Protein AF-A0A2N5AAK0-F1 (afdb_monomer_lite)

InterPro domains:
  IPR008571 Helicase HerA-like [PTHR42957] (1-413)
  IPR027417 P-loop containing nucleoside triphosphate hydrolase [G3DSA:3.40.50.300] (216-414)
  IPR027417 P-loop containing nucleoside triphosphate hydrolase [SSF52540] (197-413)

Sequence (414 aa):
LDPNGEYARALGPTTKFKGRVFKVEAEGSENQLQVPSWFWNSSEWASFTQASPKAQLPLLKRSLRAMRNEEFDLQKNIDIEVKKYLGTILVSLKADKSKGAAALNDFPGAKNLLAKINIWRQSLEEYKARLTTPCPELDKLIISIQDFCGQREGRYPDYNAKVSAVDNIINGVLSSFQSLGGDECELLPKNEDIPVPFDGNNLVSYLEALAQENGSEQYVEYLVARIRTMLADTRMKPITNDSEHRVDLANWLETYIGKDGDGDSCVSIIDLSLVPTEITHLVTAVISRIIFESLQRYRRLYNKSLPTVLVAEEAHTFIKRYREDSENQDVAAVCCQVFEKIAREGRKFGLGMVISSQRPSELSPTVLSQCNTFLLHRISNDKDQEQVHKMVPDNLRGLLRELPSLPSQHAILM

Radius of gyration: 27.74 Å; chains: 1; bounding box: 74×47×79 Å

Organism: Klebsiella variicola (NCBI:txid244366)

Secondary structure (DSSP, 8-state):
-BSSS-GGGTTTTTSS---EEEETT--TTPEEP---GGG--HHHHHHHTT--TTTHHHHHHHHHHHHHHS---SS--HHHHHHHHHHHHHHHHHHHHHTTHHHHTSTTHHHHHHHHHHHHHHHHHHHHHH-SS--HHHHHHHHHHHHHHHTT-SSS------HHHHHHHHHHHHHHHHHTT--GGGGS---TTS-----HHHHHHHHHHHHHHTT-HHHHHHHHHHHHHHHH-TTTHHHH--SSSPPPHHHHHHHHH--TT--S-S-EEEB-TTS-HHHHHHHHHHHHHHHHHHHHHHHHHHS----EEEEETTTTTTSB---TT-SS--HHHHHHHHHHHHHHHHHHHTEEEEE--S-GGGB-HHHHHH----EE-----HHHHHHHHTTS-GGGHHHHTTGGGPPTT--EE-

Foldseek 3Di:
DAQAQPCQCVCDPPHLANAAEEDDPDDDRHHHAADAPLLAFLQLLCQLLVAQPPFRSVLLQVLLLCQQLDPPDPDPQLLVVLLVLLLVVLVVLVVLVVVPCVQAPDPPNLVVVLVVLVVSLVVLVVSCVVHPDHQVLSVVLSVLSVVVNVCQDDPDGRSHDDSVSSVVNSVSSVSSSVSSVHDNVSSPRDGSNDSHDGALVSSLVVSCVVCVVVVNNVSCVSSSVSSVCQCPPPLNVSHHPCPVPNDDLVVVCCSQQHDPPPSHHRHYHYYCNSRDLSCSLSSLLSVLQSNQVVLVVVCVPVVDADAGEAEAEQCLSQAFDDDPPDSGQHSSNSSNVSLLCCLVCVVVSNYHYHYHHLALLGGDPSNLLSDPKDWAAARQDPSSLVSVCVNDDPVCNVVSVCSNVGDPPDTDID

Structure (mmCIF, N/CA/C/O backbone):
data_AF-A0A2N5AAK0-F1
#
_entry.id   AF-A0A2N5AAK0-F1
#
loop_
_atom_site.group_PDB
_atom_site.id
_atom_site.type_symbol
_atom_site.label_atom_id
_atom_site.label_alt_id
_atom_site.label_comp_id
_atom_site.label_asym_id
_atom_site.label_entity_id
_atom_site.label_seq_id
_atom_site.pdbx_PDB_ins_code
_atom_site.Cartn_x
_atom_site.Cartn_y
_atom_site.Cartn_z
_atom_site.occupancy
_atom_site.B_iso_or_equiv
_atom_site.auth_seq_id
_atom_site.auth_comp_id
_atom_site.auth_asym_id
_atom_site.auth_atom_id
_atom_site.pdbx_PDB_model_num
ATOM 1 N N . LEU A 1 1 ? 5.716 0.013 -15.048 1.00 89.56 1 LEU A N 1
ATOM 2 C CA . LEU A 1 1 ? 6.205 1.313 -14.548 1.00 89.56 1 LEU A CA 1
ATOM 3 C C . LEU A 1 1 ? 7.192 1.815 -15.578 1.00 89.56 1 LEU A C 1
ATOM 5 O O . LEU A 1 1 ? 8.143 1.090 -15.847 1.00 89.56 1 LEU A O 1
ATOM 9 N N . ASP A 1 2 ? 6.897 2.961 -16.179 1.00 89.75 2 ASP A N 1
ATOM 10 C CA . ASP A 1 2 ? 7.605 3.541 -17.321 1.00 89.75 2 ASP A CA 1
ATOM 11 C C . ASP A 1 2 ? 8.076 4.961 -16.946 1.00 89.75 2 ASP A C 1
ATOM 13 O O . ASP A 1 2 ? 7.296 5.907 -17.062 1.00 89.75 2 ASP A O 1
ATOM 17 N N . PRO A 1 3 ? 9.295 5.119 -16.391 1.00 86.88 3 PRO A N 1
ATOM 18 C CA . PRO A 1 3 ? 9.859 6.426 -16.050 1.00 86.88 3 PRO A CA 1
ATOM 19 C C . PRO A 1 3 ? 10.006 7.373 -17.241 1.00 86.88 3 PRO A C 1
ATOM 21 O O . PRO A 1 3 ? 9.923 8.582 -17.042 1.00 86.88 3 PRO A O 1
ATOM 24 N N . ASN A 1 4 ? 10.216 6.849 -18.449 1.00 85.38 4 ASN A N 1
ATOM 25 C CA . ASN A 1 4 ? 10.582 7.657 -19.613 1.00 85.38 4 ASN A CA 1
ATOM 26 C C . ASN A 1 4 ? 9.415 7.898 -20.589 1.00 85.38 4 ASN A C 1
ATOM 28 O O . ASN A 1 4 ? 9.532 8.736 -21.482 1.00 85.38 4 ASN A O 1
ATOM 32 N N . GLY A 1 5 ? 8.290 7.198 -20.425 1.00 82.88 5 GLY A N 1
ATOM 33 C CA . GLY A 1 5 ? 7.095 7.330 -21.268 1.00 82.88 5 GLY A CA 1
ATOM 34 C C . GLY A 1 5 ? 7.236 6.677 -22.650 1.00 82.88 5 GLY A C 1
ATOM 35 O O . GLY A 1 5 ? 6.473 6.970 -23.575 1.00 82.88 5 GLY A O 1
ATOM 36 N N . GLU A 1 6 ? 8.223 5.799 -22.837 1.00 83.12 6 GLU A N 1
ATOM 37 C CA . GLU A 1 6 ? 8.533 5.213 -24.146 1.00 83.12 6 GLU A CA 1
ATOM 38 C C . GLU A 1 6 ? 7.578 4.070 -24.528 1.00 83.12 6 GLU A C 1
ATOM 40 O O . GLU A 1 6 ? 7.392 3.763 -25.713 1.00 83.12 6 GLU A O 1
ATOM 45 N N . TYR A 1 7 ? 6.915 3.448 -23.548 1.00 80.44 7 TYR A N 1
ATOM 46 C CA . TYR A 1 7 ? 6.137 2.228 -23.762 1.00 80.44 7 TYR A CA 1
ATOM 47 C C . TYR A 1 7 ? 4.684 2.481 -24.141 1.00 80.44 7 TYR A C 1
ATOM 49 O O . TYR A 1 7 ? 4.028 1.555 -24.623 1.00 80.44 7 TYR A O 1
ATOM 57 N N . ALA A 1 8 ? 4.188 3.718 -24.036 1.00 72.88 8 ALA A N 1
ATOM 58 C CA . ALA A 1 8 ? 2.825 4.078 -24.437 1.00 72.88 8 ALA A CA 1
ATOM 59 C C . ALA A 1 8 ? 2.498 3.645 -25.883 1.00 72.88 8 ALA A C 1
ATOM 61 O O . ALA A 1 8 ? 1.364 3.284 -26.198 1.00 72.88 8 ALA A O 1
ATOM 62 N N . ARG A 1 9 ? 3.511 3.613 -26.765 1.00 70.38 9 ARG A N 1
ATOM 63 C CA . ARG A 1 9 ? 3.385 3.175 -28.168 1.00 70.38 9 ARG A CA 1
ATOM 64 C C . ARG A 1 9 ? 3.915 1.768 -28.437 1.00 70.38 9 ARG A C 1
ATOM 66 O O . ARG A 1 9 ? 3.735 1.274 -29.550 1.00 70.38 9 ARG A O 1
ATOM 73 N N . ALA A 1 10 ? 4.534 1.111 -27.455 1.00 70.00 10 ALA A N 1
ATOM 74 C CA . ALA A 1 10 ? 5.194 -0.185 -27.636 1.00 70.00 10 ALA A CA 1
ATOM 75 C C . ALA A 1 10 ? 4.224 -1.298 -28.059 1.00 70.00 10 ALA A C 1
ATOM 77 O O . ALA A 1 10 ? 4.625 -2.259 -28.712 1.00 70.00 10 ALA A O 1
ATOM 78 N N . LEU A 1 11 ? 2.936 -1.150 -27.739 1.00 69.62 11 LEU A N 1
ATOM 79 C CA . LEU A 1 11 ? 1.906 -2.106 -28.132 1.00 69.62 11 LEU A CA 1
ATOM 80 C C . LEU A 1 11 ? 1.357 -1.859 -29.545 1.00 69.62 11 LEU A C 1
ATOM 82 O O . LEU A 1 11 ? 0.645 -2.713 -30.045 1.00 69.62 11 LEU A O 1
ATOM 86 N N . GLY A 1 12 ? 1.723 -0.774 -30.236 1.00 58.31 12 GLY A N 1
ATOM 87 C CA . GLY A 1 12 ? 1.398 -0.532 -31.648 1.00 58.31 12 GLY A CA 1
ATOM 88 C C . GLY A 1 12 ? -0.106 -0.439 -32.002 1.00 58.31 12 GLY A C 1
ATOM 89 O O . GLY A 1 12 ? -0.978 -0.895 -31.268 1.00 58.31 12 GLY A O 1
ATOM 90 N N . PRO A 1 13 ? -0.458 0.131 -33.169 1.00 55.53 13 PRO A N 1
ATOM 91 C CA . PRO A 1 13 ? -1.855 0.250 -33.608 1.00 55.53 13 PRO A CA 1
ATOM 92 C C . PRO A 1 13 ? -2.459 -1.076 -34.103 1.00 55.53 13 PRO A C 1
ATOM 94 O O . PRO A 1 13 ? -3.674 -1.190 -34.242 1.00 55.53 13 PRO A O 1
ATOM 97 N N . THR A 1 14 ? -1.616 -2.066 -34.406 1.00 55.06 14 THR A N 1
ATOM 98 C CA . THR A 1 14 ? -1.996 -3.349 -35.017 1.00 55.06 14 THR A CA 1
ATOM 99 C C . THR A 1 14 ? -2.207 -4.473 -34.010 1.00 55.06 14 THR A C 1
ATOM 101 O O . THR A 1 14 ? -2.624 -5.562 -34.408 1.00 55.06 14 THR A O 1
ATOM 104 N N . THR A 1 15 ? -1.901 -4.271 -32.726 1.00 59.41 15 THR A N 1
ATOM 105 C CA . THR A 1 15 ? -2.162 -5.312 -31.731 1.00 59.41 15 THR A CA 1
ATOM 106 C C . THR A 1 15 ? -3.618 -5.265 -31.286 1.00 59.41 15 THR A C 1
ATOM 108 O O . THR A 1 15 ? -4.236 -4.210 -31.159 1.00 59.41 15 THR A O 1
ATOM 111 N N . LYS A 1 16 ? -4.179 -6.446 -31.008 1.00 52.25 16 LYS A N 1
ATOM 112 C CA . LYS A 1 16 ? -5.492 -6.574 -30.362 1.00 52.25 16 LYS A CA 1
ATOM 113 C C . LYS A 1 16 ? -5.480 -6.007 -28.931 1.00 52.25 16 LYS A C 1
ATOM 115 O O . LYS A 1 16 ? -6.533 -5.743 -28.364 1.00 52.25 16 LYS A O 1
ATOM 120 N N . PHE A 1 17 ? -4.294 -5.832 -28.349 1.00 59.84 17 PHE A N 1
ATOM 121 C CA . PHE A 1 17 ? -4.094 -5.453 -26.960 1.00 59.84 17 PHE A CA 1
ATOM 122 C C . PHE A 1 17 ? -3.736 -3.968 -26.856 1.00 59.84 17 PHE A C 1
ATOM 124 O O . PHE A 1 17 ? -2.567 -3.606 -26.749 1.00 59.84 17 PHE A O 1
ATOM 131 N N . LYS A 1 18 ? -4.750 -3.098 -26.875 1.00 68.12 18 LYS A N 1
ATOM 132 C CA . LYS A 1 18 ? -4.562 -1.684 -26.535 1.00 68.12 18 LYS A CA 1
ATOM 133 C C . LYS A 1 18 ? -4.308 -1.579 -25.033 1.00 68.12 18 LYS A C 1
ATOM 135 O O . LYS A 1 18 ? -5.237 -1.756 -24.248 1.00 68.12 18 LYS A O 1
ATOM 140 N N . GLY A 1 19 ? -3.052 -1.387 -24.635 1.00 76.25 19 GLY A N 1
ATOM 141 C CA . GLY A 1 19 ? -2.694 -1.174 -23.232 1.00 76.25 19 GLY A CA 1
ATOM 142 C C . GLY A 1 19 ? -3.416 0.042 -22.659 1.00 76.25 19 GLY A C 1
ATOM 143 O O . GLY A 1 19 ? -3.584 1.047 -23.349 1.00 76.25 19 GLY A O 1
ATOM 144 N N . ARG A 1 20 ? -3.828 -0.039 -21.395 1.00 86.06 20 ARG A N 1
ATOM 145 C CA . ARG A 1 20 ? -4.377 1.099 -20.653 1.00 86.06 20 ARG A CA 1
ATOM 146 C C . ARG A 1 20 ? -3.213 1.960 -20.186 1.00 86.06 20 ARG A C 1
ATOM 148 O O . ARG A 1 20 ? -2.416 1.514 -19.365 1.00 86.06 20 ARG A O 1
ATOM 155 N N . VAL A 1 21 ? -3.091 3.162 -20.736 1.00 88.38 21 VAL A N 1
ATOM 156 C CA . VAL A 1 21 ? -2.039 4.111 -20.354 1.00 88.38 21 VAL A CA 1
ATOM 157 C C . VAL A 1 21 ? -2.564 5.002 -19.234 1.00 88.38 21 VAL A C 1
ATOM 159 O O . VAL A 1 21 ? -3.655 5.556 -19.360 1.00 88.38 21 VAL A O 1
ATOM 162 N N . PHE A 1 22 ? -1.797 5.115 -18.153 1.00 91.00 22 PHE A N 1
ATOM 163 C CA . PHE A 1 22 ? -2.035 6.007 -17.024 1.00 91.00 22 PHE A CA 1
ATOM 164 C C . PHE A 1 22 ? -0.922 7.040 -16.978 1.00 91.00 22 PHE A C 1
ATOM 166 O O . PHE A 1 22 ? 0.236 6.654 -16.813 1.00 91.00 22 PHE A O 1
ATOM 173 N N . LYS A 1 23 ? -1.259 8.324 -17.104 1.00 90.25 23 LYS A N 1
ATOM 174 C CA . LYS A 1 23 ? -0.277 9.415 -17.075 1.00 90.25 23 LYS A CA 1
ATOM 175 C C . LYS A 1 23 ? -0.830 10.676 -16.415 1.00 90.25 23 LYS A C 1
ATOM 177 O O . LYS A 1 23 ? -2.035 10.803 -16.206 1.00 90.25 23 LYS A O 1
ATOM 182 N N . VAL A 1 24 ? 0.057 11.606 -16.079 1.00 88.56 24 VAL A N 1
ATOM 183 C CA . VAL A 1 24 ? -0.323 12.945 -15.603 1.00 88.56 24 VAL A CA 1
ATOM 184 C C . VAL A 1 24 ? -0.814 13.772 -16.793 1.00 88.56 24 VAL A C 1
ATOM 186 O O . VAL A 1 24 ? -0.205 13.700 -17.856 1.00 88.56 24 VAL A O 1
ATOM 189 N N . GLU A 1 25 ? -1.901 14.532 -16.616 1.00 83.44 25 GLU A N 1
ATOM 190 C CA . GLU A 1 25 ? -2.515 15.343 -17.683 1.00 83.44 25 GLU A CA 1
ATOM 191 C C . GLU A 1 25 ? -2.894 14.476 -18.897 1.00 83.44 25 GLU A C 1
ATOM 193 O O . GLU A 1 25 ? -2.469 14.699 -20.030 1.00 83.44 25 GLU A O 1
ATOM 198 N N . ALA A 1 26 ? -3.662 13.415 -18.633 1.00 81.69 26 ALA A N 1
ATOM 199 C CA . ALA A 1 26 ? -4.122 12.497 -19.669 1.00 81.69 26 ALA A CA 1
ATOM 200 C C . ALA A 1 26 ? -5.026 13.200 -20.699 1.00 81.69 26 ALA A C 1
ATOM 202 O O . ALA A 1 26 ? -5.932 13.952 -20.335 1.00 81.69 26 ALA A O 1
ATOM 203 N N . GLU A 1 27 ? -4.811 12.908 -21.986 1.00 76.69 27 GLU A N 1
ATOM 204 C CA . GLU A 1 27 ? -5.607 13.449 -23.092 1.00 76.69 27 GLU A CA 1
ATOM 205 C C . GLU A 1 27 ? -6.267 12.323 -23.905 1.00 76.69 27 GLU A C 1
ATOM 207 O O . GLU A 1 27 ? -5.703 11.247 -24.120 1.00 76.69 27 GLU A O 1
ATOM 212 N N . GLY A 1 28 ? -7.476 12.572 -24.416 1.00 78.88 28 GLY A N 1
ATOM 213 C CA . GLY A 1 28 ? -8.158 11.652 -25.329 1.00 78.88 28 GLY A CA 1
ATOM 214 C C . GLY A 1 28 ? -8.570 10.327 -24.675 1.00 78.88 28 GLY A C 1
ATOM 215 O O . GLY A 1 28 ? -9.470 10.307 -23.844 1.00 78.88 28 GLY A O 1
ATOM 216 N N . SER A 1 29 ? -7.972 9.213 -25.115 1.00 74.62 29 SER A N 1
ATOM 217 C CA . SER A 1 29 ? -8.293 7.849 -24.650 1.00 74.62 29 SER A CA 1
ATOM 218 C C . SER A 1 29 ? -7.374 7.334 -23.534 1.00 74.62 29 SER A C 1
ATOM 220 O O . SER A 1 29 ? -7.394 6.144 -23.224 1.00 74.62 29 SER A O 1
ATOM 222 N N . GLU A 1 30 ? -6.508 8.188 -22.996 1.00 83.56 30 GLU A N 1
ATOM 223 C CA . GLU A 1 30 ? -5.605 7.863 -21.891 1.00 83.56 30 GLU A CA 1
ATOM 224 C C . GLU A 1 30 ? -6.312 8.053 -20.541 1.00 83.56 30 GLU A C 1
ATOM 226 O O . GLU A 1 30 ? -7.252 8.836 -20.419 1.00 83.56 30 GLU A O 1
ATOM 231 N N . ASN A 1 31 ? -5.855 7.344 -19.508 1.00 87.88 31 ASN A N 1
ATOM 232 C CA . ASN A 1 31 ? -6.395 7.467 -18.158 1.00 87.88 31 ASN A CA 1
ATOM 233 C C . ASN A 1 31 ? -5.525 8.403 -17.316 1.00 87.88 31 ASN A C 1
ATOM 235 O O . ASN A 1 31 ? -4.294 8.355 -17.374 1.00 87.88 31 ASN A O 1
ATOM 239 N N . GLN A 1 32 ? -6.161 9.215 -16.475 1.00 91.06 32 GLN A N 1
ATOM 240 C CA . GLN A 1 32 ? -5.446 10.040 -15.507 1.00 91.06 32 GLN A CA 1
ATOM 241 C C . GLN A 1 32 ? -4.764 9.147 -14.457 1.00 91.06 32 GLN A C 1
ATOM 243 O O . GLN A 1 32 ? -5.400 8.294 -13.830 1.00 91.06 32 GLN A O 1
ATOM 248 N N . LEU A 1 33 ? -3.465 9.360 -14.240 1.00 92.38 33 LEU A N 1
ATOM 249 C CA . LEU A 1 33 ? -2.727 8.740 -13.146 1.00 92.38 33 LEU A CA 1
ATOM 250 C C . LEU A 1 33 ? -3.207 9.330 -11.817 1.00 92.38 33 LEU A C 1
ATOM 252 O O . LEU A 1 33 ? -3.054 10.524 -11.568 1.00 92.38 33 LEU A O 1
ATOM 256 N N . GLN A 1 34 ? -3.757 8.475 -10.959 1.00 92.31 34 GLN A N 1
ATOM 257 C CA . GLN A 1 34 ? -4.269 8.843 -9.643 1.00 92.31 34 GLN A CA 1
ATOM 258 C C . GLN A 1 34 ? -3.748 7.863 -8.599 1.00 92.31 34 GLN A C 1
ATOM 260 O O . GLN A 1 34 ? -3.945 6.654 -8.703 1.00 92.31 34 GLN A O 1
ATOM 265 N N . VAL A 1 35 ? -3.089 8.399 -7.581 1.00 93.44 35 VAL A N 1
ATOM 266 C CA . VAL A 1 35 ? -2.593 7.697 -6.397 1.00 93.44 35 VAL A CA 1
ATOM 267 C C . VAL A 1 35 ? -2.938 8.555 -5.176 1.00 93.44 35 VAL A C 1
ATOM 269 O O . VAL A 1 35 ? -2.078 9.292 -4.679 1.00 93.44 35 VAL A O 1
ATOM 272 N N . PRO A 1 36 ? -4.202 8.502 -4.711 1.00 92.19 36 PRO A N 1
ATOM 273 C CA . PRO A 1 36 ? -4.693 9.365 -3.646 1.00 92.19 36 PRO A CA 1
ATOM 274 C C . PRO A 1 36 ? -3.852 9.280 -2.371 1.00 92.19 36 PRO A C 1
ATOM 276 O O . PRO A 1 36 ? -3.369 8.209 -2.000 1.00 92.19 36 PRO A O 1
ATOM 279 N N . SER A 1 37 ? -3.723 10.386 -1.640 1.00 90.94 37 SER A N 1
ATOM 280 C CA . SER A 1 37 ? -2.905 10.444 -0.419 1.00 90.94 37 SER A CA 1
ATOM 281 C C . SER A 1 37 ? -3.381 9.494 0.689 1.00 90.94 37 SER A C 1
ATOM 283 O O . SER A 1 37 ? -2.609 9.100 1.565 1.00 90.94 37 SER A O 1
ATOM 285 N N . TRP A 1 38 ? -4.652 9.087 0.658 1.00 91.25 38 TRP A N 1
ATOM 286 C CA . TRP A 1 38 ? -5.205 8.108 1.593 1.00 91.25 38 TRP A CA 1
ATOM 287 C C . TRP A 1 38 ? -4.794 6.659 1.284 1.00 91.25 38 TRP A C 1
ATOM 289 O O . TRP A 1 38 ? -4.921 5.792 2.151 1.00 91.25 38 TRP A O 1
ATOM 299 N N . PHE A 1 39 ? -4.226 6.384 0.101 1.00 94.25 39 PHE A N 1
ATOM 300 C CA . PHE A 1 39 ? -3.559 5.106 -0.164 1.00 94.25 39 PHE A CA 1
ATOM 301 C C . PHE A 1 39 ? -2.293 4.952 0.676 1.00 94.25 39 PHE A C 1
ATOM 303 O O . PHE A 1 39 ? -1.895 3.821 0.960 1.00 94.25 39 PHE A O 1
ATOM 310 N N . TRP A 1 40 ? -1.647 6.059 1.052 1.00 93.94 40 TRP A N 1
ATOM 311 C CA . TRP A 1 40 ? -0.316 6.039 1.644 1.00 93.94 40 TRP A CA 1
ATOM 312 C C . TRP A 1 40 ? -0.350 5.488 3.073 1.00 93.94 40 TRP A C 1
ATOM 314 O O . TRP A 1 40 ? -1.257 5.774 3.861 1.00 93.94 40 TRP A O 1
ATOM 324 N N . ASN A 1 41 ? 0.652 4.697 3.433 1.00 93.44 41 ASN A N 1
ATOM 325 C CA . ASN A 1 41 ? 0.827 4.173 4.782 1.00 93.44 41 ASN A CA 1
ATOM 326 C C . ASN A 1 41 ? 1.635 5.147 5.659 1.00 93.44 41 ASN A C 1
ATOM 328 O O . ASN A 1 41 ? 2.129 6.180 5.203 1.00 93.44 41 ASN A O 1
ATOM 332 N N . SER A 1 42 ? 1.783 4.823 6.940 1.00 92.62 42 SER A N 1
ATOM 333 C CA . SER A 1 42 ? 2.499 5.676 7.884 1.00 92.62 42 SER A CA 1
ATOM 334 C C . SER A 1 42 ? 3.979 5.873 7.537 1.00 92.62 42 SER A C 1
ATOM 336 O O . SER A 1 42 ? 4.495 6.966 7.760 1.00 92.62 42 SER A O 1
ATOM 338 N N . SER A 1 43 ? 4.662 4.875 6.962 1.00 91.12 43 SER A N 1
ATOM 339 C CA . SER A 1 43 ? 6.065 5.005 6.522 1.00 91.12 43 SER A CA 1
ATOM 340 C C . SER A 1 43 ? 6.235 5.901 5.290 1.00 91.12 43 SER A C 1
ATOM 342 O O . SER A 1 43 ? 7.186 6.675 5.210 1.00 91.12 43 SER A O 1
ATOM 344 N N . GLU A 1 44 ? 5.296 5.847 4.351 1.00 93.06 44 GLU A N 1
ATOM 345 C CA . GLU A 1 44 ? 5.255 6.669 3.139 1.00 93.06 44 GLU A CA 1
ATOM 346 C C . GLU A 1 44 ? 4.972 8.130 3.500 1.00 93.06 44 GLU A C 1
ATOM 348 O O . GLU A 1 44 ? 5.715 9.023 3.099 1.00 93.06 44 GLU A O 1
ATOM 353 N N . TRP A 1 45 ? 3.981 8.371 4.365 1.00 92.75 45 TRP A N 1
ATOM 354 C CA . TRP A 1 45 ? 3.732 9.699 4.925 1.00 92.75 45 TRP A CA 1
ATOM 355 C C . TRP A 1 45 ? 4.943 10.239 5.694 1.00 92.75 45 TRP A C 1
ATOM 357 O O . TRP A 1 45 ? 5.317 11.398 5.519 1.00 92.75 45 TRP A O 1
ATOM 367 N N . ALA A 1 46 ? 5.573 9.417 6.538 1.00 91.75 46 ALA A N 1
ATOM 368 C CA . ALA A 1 46 ? 6.713 9.828 7.353 1.00 91.75 46 ALA A CA 1
ATOM 369 C C . ALA A 1 46 ? 7.958 10.158 6.526 1.00 91.75 46 ALA A C 1
ATOM 371 O O . ALA A 1 46 ? 8.601 11.172 6.786 1.00 91.75 46 ALA A O 1
ATOM 372 N N . SER A 1 47 ? 8.292 9.319 5.543 1.00 89.44 47 SER A N 1
ATOM 373 C CA . SER A 1 47 ? 9.443 9.531 4.658 1.00 89.44 47 SER A CA 1
ATOM 374 C C . SER A 1 47 ? 9.250 10.762 3.782 1.00 89.44 47 SER A C 1
ATOM 376 O O . SER A 1 47 ? 10.128 11.622 3.736 1.00 89.44 47 SER A O 1
ATOM 378 N N . PHE A 1 48 ? 8.072 10.908 3.170 1.00 89.00 48 PHE A N 1
ATOM 379 C CA . PHE A 1 48 ? 7.777 12.045 2.307 1.00 89.00 48 PHE A CA 1
ATOM 380 C C . PHE A 1 48 ? 7.808 13.375 3.071 1.00 89.00 48 PHE A C 1
ATOM 382 O O . PHE A 1 48 ? 8.442 14.342 2.655 1.00 89.00 48 PHE A O 1
ATOM 389 N N . THR A 1 49 ? 7.158 13.417 4.234 1.00 89.06 49 THR A N 1
ATOM 390 C CA . THR A 1 49 ? 7.119 14.621 5.074 1.00 89.06 49 THR A CA 1
ATOM 391 C C . THR A 1 49 ? 8.381 14.808 5.908 1.00 89.06 49 THR A C 1
ATOM 393 O O . THR A 1 49 ? 8.480 15.814 6.605 1.00 89.06 49 THR A O 1
ATOM 396 N N . GLN A 1 50 ? 9.335 13.868 5.863 1.00 88.12 50 GLN A N 1
ATOM 397 C CA . GLN A 1 50 ? 10.514 13.816 6.732 1.00 88.12 50 GLN A CA 1
ATOM 398 C C . GLN A 1 50 ? 10.133 14.063 8.202 1.00 88.12 50 GLN A C 1
ATOM 400 O O . GLN A 1 50 ? 10.633 14.986 8.864 1.00 88.12 50 GLN A O 1
ATOM 405 N N . ALA A 1 51 ? 9.164 13.282 8.680 1.00 88.31 51 ALA A N 1
ATOM 406 C CA . ALA A 1 51 ? 8.659 13.364 10.039 1.00 88.31 51 ALA A CA 1
ATOM 407 C C . ALA A 1 51 ? 9.705 12.837 11.029 1.00 88.31 51 ALA A C 1
ATOM 409 O O . ALA A 1 51 ? 10.181 11.709 10.903 1.00 88.31 51 ALA A O 1
ATOM 410 N N . SER A 1 52 ? 10.035 13.630 12.049 1.00 86.62 52 SER A N 1
ATOM 411 C CA . SER A 1 52 ? 10.986 13.220 13.081 1.00 86.62 52 SER A CA 1
ATOM 412 C C . SER A 1 52 ? 10.491 11.965 13.829 1.00 86.62 52 SER A C 1
ATOM 414 O O . SER A 1 52 ? 9.353 11.953 14.321 1.00 86.62 52 SER A O 1
ATOM 416 N N . PRO A 1 53 ? 11.325 10.915 13.982 1.00 84.19 53 PRO A N 1
ATOM 417 C CA . PRO A 1 53 ? 10.886 9.639 14.555 1.00 84.19 53 PRO A CA 1
ATOM 418 C C . PRO A 1 53 ? 10.337 9.738 15.984 1.00 84.19 53 PRO A C 1
ATOM 420 O O . PRO A 1 53 ? 9.462 8.967 16.370 1.00 84.19 53 PRO A O 1
ATOM 423 N N . LYS A 1 54 ? 10.858 10.680 16.783 1.00 82.31 54 LYS A N 1
ATOM 424 C CA . LYS A 1 54 ? 10.570 10.777 18.223 1.00 82.31 54 LYS A CA 1
ATOM 425 C C . LYS A 1 54 ? 9.367 11.655 18.567 1.00 82.31 54 LYS A C 1
ATOM 427 O O . LYS A 1 54 ? 8.681 11.351 19.535 1.00 82.31 54 LYS A O 1
ATOM 432 N N . ALA A 1 55 ? 9.123 12.729 17.814 1.00 81.81 55 ALA A N 1
ATOM 433 C CA . ALA A 1 55 ? 8.104 13.726 18.164 1.00 81.81 55 ALA A CA 1
ATOM 434 C C . ALA A 1 55 ? 6.959 13.777 17.145 1.00 81.81 55 ALA A C 1
ATOM 436 O O . ALA A 1 55 ? 5.792 13.715 17.516 1.00 81.81 55 ALA A O 1
ATOM 437 N N . GLN A 1 56 ? 7.285 13.845 15.854 1.00 89.56 56 GLN A N 1
ATOM 438 C CA . GLN A 1 56 ? 6.296 14.038 14.793 1.00 89.56 56 GLN A CA 1
ATOM 439 C C . GLN A 1 56 ? 5.631 12.724 14.365 1.00 89.56 56 GLN A C 1
ATOM 441 O O . GLN A 1 56 ? 4.418 12.683 14.172 1.00 89.56 56 GLN A O 1
ATOM 446 N N . LEU A 1 57 ? 6.399 11.636 14.251 1.00 89.62 57 LEU A N 1
ATOM 447 C CA . LEU A 1 57 ? 5.892 10.348 13.771 1.00 89.62 57 LEU A CA 1
ATOM 448 C C . LEU A 1 57 ? 4.771 9.750 14.649 1.00 89.62 57 LEU A C 1
ATOM 450 O O . LEU A 1 57 ? 3.774 9.296 14.082 1.00 89.62 57 LEU A O 1
ATOM 454 N N . PRO A 1 58 ? 4.858 9.746 15.998 1.00 89.44 58 PRO A N 1
ATOM 455 C CA . PRO A 1 58 ? 3.772 9.230 16.834 1.00 89.44 58 PRO A CA 1
ATOM 456 C C . PRO A 1 58 ? 2.466 10.014 16.660 1.00 89.44 58 PRO A C 1
ATOM 458 O O . PRO A 1 58 ? 1.394 9.411 16.585 1.00 89.44 58 PRO A O 1
ATOM 461 N N . LEU A 1 59 ? 2.558 11.344 16.548 1.00 87.50 59 LEU A N 1
ATOM 462 C CA . LEU A 1 59 ? 1.406 12.215 16.311 1.00 87.50 59 LEU A CA 1
ATOM 463 C C . LEU A 1 59 ? 0.805 11.962 14.929 1.00 87.50 59 LEU A C 1
ATOM 465 O O . LEU A 1 59 ? -0.394 11.735 14.827 1.00 87.50 59 LEU A O 1
ATOM 469 N N . LEU A 1 60 ? 1.639 11.884 13.889 1.00 90.81 60 LEU A N 1
ATOM 470 C CA . LEU A 1 60 ? 1.207 11.566 12.529 1.00 90.81 60 LEU A CA 1
ATOM 471 C C . LEU A 1 60 ? 0.478 10.217 12.461 1.00 90.81 60 LEU A C 1
ATOM 473 O O . LEU A 1 60 ? -0.598 10.130 11.876 1.00 90.81 60 LEU A O 1
ATOM 477 N N . LYS A 1 61 ? 1.011 9.173 13.108 1.00 90.88 61 LYS A N 1
ATOM 478 C CA . LYS A 1 61 ? 0.351 7.859 13.189 1.00 90.88 61 LYS A CA 1
ATOM 479 C C . LYS A 1 61 ? -0.987 7.926 13.916 1.00 90.88 61 LYS A C 1
ATOM 481 O O . LYS A 1 61 ? -1.954 7.323 13.455 1.00 90.88 61 LYS A O 1
ATOM 486 N N . ARG A 1 62 ? -1.065 8.665 15.028 1.00 85.50 62 ARG A N 1
ATOM 487 C CA . ARG A 1 62 ? -2.321 8.870 15.765 1.00 85.50 62 ARG A CA 1
ATOM 488 C C . ARG A 1 62 ? -3.352 9.599 14.901 1.00 85.50 62 ARG A C 1
ATOM 490 O O . ARG A 1 62 ? -4.494 9.151 14.854 1.00 85.50 62 ARG A O 1
ATOM 497 N N . SER A 1 63 ? -2.945 10.636 14.169 1.00 86.81 63 SER A N 1
ATOM 498 C CA . SER A 1 63 ? -3.808 11.353 13.226 1.00 86.81 63 SER A CA 1
ATOM 499 C C . SER A 1 63 ? -4.289 10.456 12.090 1.00 86.81 63 SER A C 1
ATOM 501 O O . SER A 1 63 ? -5.486 10.382 11.846 1.00 86.81 63 SER A O 1
ATOM 503 N N . LEU A 1 64 ? -3.394 9.707 11.439 1.00 90.38 64 LEU A N 1
ATOM 504 C CA . LEU A 1 64 ? -3.760 8.765 10.375 1.00 90.38 64 LEU A CA 1
ATOM 505 C C . LEU A 1 64 ? -4.715 7.679 10.877 1.00 90.38 64 LEU A C 1
ATOM 507 O O . LEU A 1 64 ? -5.654 7.312 10.175 1.00 90.38 64 LEU A O 1
ATOM 511 N N . ARG A 1 65 ? -4.499 7.171 12.095 1.00 87.62 65 ARG A N 1
ATOM 512 C CA . ARG A 1 65 ? -5.408 6.215 12.730 1.00 87.62 65 ARG A CA 1
ATOM 513 C C . ARG A 1 65 ? -6.783 6.833 12.962 1.00 87.62 65 ARG A C 1
ATOM 515 O O . ARG A 1 65 ? -7.777 6.179 12.662 1.00 87.62 65 ARG A O 1
ATOM 522 N N . ALA A 1 66 ? -6.846 8.061 13.471 1.00 81.31 66 ALA A N 1
ATOM 523 C CA . ALA A 1 66 ? -8.107 8.771 13.656 1.00 81.31 66 ALA A CA 1
ATOM 524 C C . ALA A 1 66 ? -8.824 8.964 12.314 1.00 81.31 66 ALA A C 1
ATOM 526 O O . ALA A 1 66 ? -9.949 8.507 12.181 1.00 81.31 66 ALA A O 1
ATOM 527 N N . MET A 1 67 ? -8.141 9.478 11.282 1.00 84.56 67 MET A N 1
ATOM 528 C CA . MET A 1 67 ? -8.720 9.684 9.943 1.00 84.56 67 MET A CA 1
ATOM 529 C C . MET A 1 67 ? -9.287 8.404 9.314 1.00 84.56 67 MET A C 1
ATOM 531 O O . MET A 1 67 ? -10.253 8.456 8.565 1.00 84.56 67 MET A O 1
ATOM 535 N N . ARG A 1 68 ? -8.688 7.241 9.596 1.00 85.06 68 ARG A N 1
ATOM 536 C CA . ARG A 1 68 ? -9.152 5.952 9.049 1.00 85.06 68 ARG A CA 1
ATOM 537 C C . ARG A 1 68 ? -10.341 5.377 9.817 1.00 85.06 68 ARG A C 1
ATOM 539 O O . ARG A 1 68 ? -11.122 4.616 9.246 1.00 85.06 68 ARG A O 1
ATOM 546 N N . ASN A 1 69 ? -10.451 5.687 11.108 1.00 75.56 69 ASN A N 1
ATOM 547 C CA . ASN A 1 69 ? -11.547 5.235 11.970 1.00 75.56 69 ASN A CA 1
ATOM 548 C C . ASN A 1 69 ? -12.749 6.184 11.930 1.00 75.56 69 ASN A C 1
ATOM 550 O O . ASN A 1 69 ? -13.888 5.735 12.020 1.00 75.56 69 ASN A O 1
ATOM 554 N N . GLU A 1 70 ? -12.497 7.475 11.767 1.00 66.44 70 GLU A N 1
ATOM 555 C CA . GLU A 1 70 ? -13.498 8.525 11.715 1.00 66.44 70 GLU A CA 1
ATOM 556 C C . GLU A 1 70 ? -13.705 8.917 10.251 1.00 66.44 70 GLU A C 1
ATOM 558 O O . GLU A 1 70 ? -12.900 9.622 9.652 1.00 66.44 70 GLU A O 1
ATOM 563 N N . GLU A 1 71 ? -14.798 8.456 9.643 1.00 56.50 71 GLU A N 1
ATOM 564 C CA . GLU A 1 71 ? -15.269 9.059 8.395 1.00 56.50 71 GLU A CA 1
ATOM 565 C C . GLU A 1 71 ? -15.692 10.504 8.700 1.00 56.50 71 GLU A C 1
ATOM 567 O O . GLU A 1 71 ? -16.811 10.754 9.159 1.00 56.50 71 GLU A O 1
ATOM 572 N N . PHE A 1 72 ? -14.796 11.460 8.470 1.00 53.28 72 PHE A N 1
ATOM 573 C CA . PHE A 1 72 ? -15.115 12.887 8.438 1.00 53.28 72 PHE A CA 1
ATOM 574 C C . PHE A 1 72 ? -15.856 13.197 7.137 1.00 53.28 72 PHE A C 1
ATOM 576 O O . PHE A 1 72 ? -15.302 13.798 6.217 1.00 53.28 72 PHE A O 1
ATOM 583 N N . ASP A 1 73 ? -17.087 12.708 7.021 1.00 46.38 73 ASP A N 1
ATOM 584 C CA . ASP A 1 73 ? -17.931 13.008 5.873 1.00 46.38 73 ASP A CA 1
ATOM 585 C C . ASP A 1 73 ? -18.599 14.376 6.074 1.00 46.38 73 ASP A C 1
ATOM 587 O O . ASP A 1 73 ? -19.278 14.617 7.076 1.00 46.38 73 ASP A O 1
ATOM 591 N N . LEU A 1 74 ? -18.362 15.297 5.137 1.00 41.03 74 LEU A N 1
ATOM 592 C CA . LEU A 1 74 ? -18.959 16.638 5.134 1.00 41.03 74 LEU A CA 1
ATOM 593 C C . LEU A 1 74 ? -20.426 16.596 4.682 1.00 41.03 74 LEU A C 1
ATOM 595 O O . LEU A 1 74 ? -21.181 17.536 4.946 1.00 41.03 74 LEU A O 1
ATOM 599 N N . GLN A 1 75 ? -20.855 15.507 4.035 1.00 47.31 75 GLN A N 1
ATOM 600 C CA . GLN A 1 75 ? -22.262 15.279 3.741 1.00 47.31 75 GLN A CA 1
ATOM 601 C C . GLN A 1 75 ? -22.927 14.635 4.959 1.00 47.31 75 GLN A C 1
ATOM 603 O O . GLN A 1 75 ? -22.686 13.479 5.294 1.00 47.31 75 GLN A O 1
ATOM 608 N N . LYS A 1 76 ? -23.789 15.403 5.638 1.00 53.84 76 LYS A N 1
ATOM 609 C CA . LYS A 1 76 ? -24.662 14.917 6.717 1.00 53.84 76 LYS A CA 1
ATOM 610 C C . LYS A 1 76 ? -25.708 13.946 6.158 1.00 53.84 76 LYS A C 1
ATOM 612 O O . LYS A 1 76 ? -26.885 14.288 6.070 1.00 53.84 76 LYS A O 1
ATOM 617 N N . ASN A 1 77 ? -25.294 12.750 5.757 1.00 70.62 77 ASN A N 1
ATOM 618 C CA . ASN A 1 77 ? -26.229 11.669 5.513 1.00 70.62 77 ASN A CA 1
ATOM 619 C C . ASN A 1 77 ? -26.652 11.106 6.873 1.00 70.62 77 ASN A C 1
ATOM 621 O O . ASN A 1 77 ? -25.845 10.524 7.601 1.00 70.62 77 ASN A O 1
ATOM 625 N N . ILE A 1 78 ? -27.918 11.326 7.221 1.00 77.88 78 ILE A N 1
ATOM 626 C CA . ILE A 1 78 ? -28.494 10.872 8.484 1.00 77.88 78 ILE A CA 1
ATOM 627 C C . ILE A 1 78 ? -28.340 9.356 8.655 1.00 77.88 78 ILE A C 1
ATOM 629 O O . ILE A 1 78 ? -28.035 8.910 9.755 1.00 77.88 78 ILE A O 1
ATOM 633 N N . ASP A 1 79 ? -28.425 8.578 7.573 1.00 77.88 79 ASP A N 1
ATOM 634 C CA . ASP A 1 79 ? -28.281 7.120 7.608 1.00 77.88 79 ASP A CA 1
ATOM 635 C C . ASP A 1 79 ? -26.863 6.721 8.083 1.00 77.88 79 ASP A C 1
ATOM 637 O O . ASP A 1 79 ? -26.705 5.795 8.882 1.00 77.88 79 ASP A O 1
ATOM 641 N N . ILE A 1 80 ? -25.828 7.480 7.691 1.00 74.88 80 ILE A N 1
ATOM 642 C CA . ILE A 1 80 ? -24.436 7.289 8.144 1.00 74.88 80 ILE A CA 1
ATOM 643 C C . ILE A 1 80 ? -24.277 7.690 9.618 1.00 74.88 80 ILE A C 1
ATOM 645 O O . ILE A 1 80 ? -23.578 7.009 10.374 1.00 74.88 80 ILE A O 1
ATOM 649 N N . GLU A 1 81 ? -24.926 8.776 10.048 1.00 74.75 81 GLU A N 1
ATOM 650 C CA . GLU A 1 81 ? -24.913 9.234 11.445 1.00 74.75 81 GLU A CA 1
ATOM 651 C C . GLU A 1 81 ? -25.514 8.165 12.374 1.00 74.75 81 GLU A C 1
ATOM 653 O O . GLU A 1 81 ? -24.894 7.775 13.368 1.00 74.75 81 GLU A O 1
ATOM 658 N N . VAL A 1 82 ? -26.670 7.610 11.993 1.00 82.06 82 VAL A N 1
ATOM 659 C CA . VAL A 1 82 ? -27.334 6.523 12.726 1.00 82.06 82 VAL A CA 1
ATOM 660 C C . VAL A 1 82 ? -26.488 5.253 12.719 1.00 82.06 82 VAL A C 1
ATOM 662 O O . VAL A 1 82 ? -26.309 4.639 13.774 1.00 82.06 82 VAL A O 1
ATOM 665 N N . LYS A 1 83 ? -25.899 4.881 11.573 1.00 83.50 83 LYS A N 1
ATOM 666 C CA . LYS A 1 83 ? -24.982 3.734 11.472 1.00 83.50 83 LYS A CA 1
ATOM 667 C C . LYS A 1 83 ? -23.817 3.860 12.463 1.00 83.50 83 LYS A C 1
ATOM 669 O O . LYS A 1 83 ? -23.547 2.926 13.219 1.00 83.50 83 LYS A O 1
ATOM 674 N N . LYS A 1 84 ? -23.156 5.022 12.526 1.00 75.38 84 LYS A N 1
ATOM 675 C CA . LYS A 1 84 ? -22.046 5.291 13.466 1.00 75.38 84 LYS A CA 1
ATOM 676 C C . LYS A 1 84 ? -22.488 5.224 14.925 1.00 75.38 84 LYS A C 1
ATOM 678 O O . LYS A 1 84 ? -21.777 4.670 15.771 1.00 75.38 84 LYS A O 1
ATOM 683 N N . TYR A 1 85 ? -23.668 5.762 15.222 1.00 81.94 85 TYR A N 1
ATOM 684 C CA . TYR A 1 85 ? -24.228 5.724 16.565 1.00 81.94 85 TYR A CA 1
ATOM 685 C C . TYR A 1 85 ? -24.510 4.285 17.020 1.00 81.94 85 TYR A C 1
ATOM 687 O O . TYR A 1 85 ? -24.063 3.877 18.094 1.00 81.94 85 TYR A O 1
ATOM 695 N N . LEU A 1 86 ? -25.141 3.474 16.164 1.00 84.00 86 LEU A N 1
ATOM 696 C CA . LEU A 1 86 ? -25.360 2.043 16.404 1.00 84.00 86 LEU A CA 1
ATOM 697 C C . LEU A 1 86 ? -24.040 1.280 16.583 1.00 84.00 86 LEU A C 1
ATOM 699 O O . LEU A 1 86 ? -23.927 0.466 17.499 1.00 84.00 86 LEU A O 1
ATOM 703 N N . GLY A 1 87 ? -23.018 1.587 15.780 1.00 81.25 87 GLY A N 1
ATOM 704 C CA . GLY A 1 87 ? -21.676 1.025 15.941 1.00 81.25 87 GLY A CA 1
ATOM 705 C C . GLY A 1 87 ? -21.058 1.332 17.310 1.00 81.25 87 GLY A C 1
ATOM 706 O O . GLY A 1 87 ? -20.518 0.443 17.971 1.00 81.25 87 GLY A O 1
ATOM 707 N N . THR A 1 88 ? -21.212 2.569 17.786 1.00 80.62 88 THR A N 1
ATOM 708 C CA . THR A 1 88 ? -20.729 3.007 19.107 1.00 80.62 88 THR A CA 1
ATOM 709 C C . THR A 1 88 ? -21.449 2.275 20.241 1.00 80.62 88 THR A C 1
ATOM 711 O O . THR A 1 88 ? -20.806 1.794 21.182 1.00 80.62 88 THR A O 1
ATOM 714 N N . ILE A 1 89 ? -22.776 2.133 20.136 1.00 84.25 89 ILE A N 1
ATOM 715 C CA . ILE A 1 89 ? -23.582 1.337 21.071 1.00 84.25 89 ILE A CA 1
ATOM 716 C C . ILE A 1 89 ? -23.086 -0.111 21.088 1.00 84.25 89 ILE A C 1
ATOM 718 O O . ILE A 1 89 ? -22.873 -0.669 22.166 1.00 84.25 89 ILE A O 1
ATOM 722 N N . LEU A 1 90 ? -22.851 -0.715 19.916 1.00 85.75 90 LEU A N 1
ATOM 723 C CA . LEU A 1 90 ? -22.411 -2.105 19.808 1.00 85.75 90 LEU A CA 1
ATOM 724 C C . LEU A 1 90 ? -21.060 -2.330 20.499 1.00 85.75 90 LEU A C 1
ATOM 726 O O . LEU A 1 90 ? -20.918 -3.274 21.279 1.00 85.75 90 LEU A O 1
ATOM 730 N N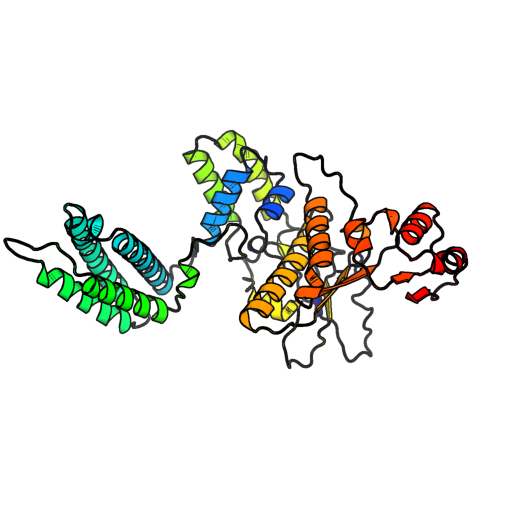 . VAL A 1 91 ? -20.080 -1.451 20.260 1.00 80.75 91 VAL A N 1
ATOM 731 C CA . VAL A 1 91 ? -18.759 -1.518 20.908 1.00 80.75 91 VAL A CA 1
ATOM 732 C C . VAL A 1 91 ? -18.890 -1.349 22.424 1.00 80.75 91 VAL A C 1
ATOM 734 O O . VAL A 1 91 ? -18.322 -2.146 23.176 1.00 80.75 91 VAL A O 1
ATOM 737 N N . SER A 1 92 ? -19.682 -0.376 22.894 1.00 83.25 92 SER A N 1
ATOM 738 C CA . SER A 1 92 ? -19.892 -0.167 24.333 1.00 83.25 92 SER A CA 1
ATOM 739 C C . SER A 1 92 ? -20.593 -1.354 24.997 1.00 83.25 92 SER A C 1
ATOM 741 O O . SER A 1 92 ? -20.188 -1.753 26.087 1.00 83.25 92 SER A O 1
ATOM 743 N N . LEU A 1 93 ? -21.620 -1.936 24.370 1.00 85.19 93 LEU A N 1
ATOM 744 C CA . LEU A 1 93 ? -22.344 -3.092 24.907 1.00 85.19 93 LEU A CA 1
ATOM 745 C C . LEU A 1 93 ? -21.468 -4.346 24.945 1.00 85.19 93 LEU A C 1
ATOM 747 O O . LEU A 1 93 ? -21.474 -5.058 25.948 1.00 85.19 93 LEU A O 1
ATOM 751 N N . LYS A 1 94 ? -20.672 -4.604 23.897 1.00 85.75 94 LYS A N 1
ATOM 752 C CA . LYS A 1 94 ? -19.697 -5.708 23.888 1.00 85.75 94 LYS A CA 1
ATOM 753 C C . LYS A 1 94 ? -18.644 -5.522 24.990 1.00 85.75 94 LYS A C 1
ATOM 755 O O . LYS A 1 94 ? -18.322 -6.482 25.692 1.00 85.75 94 LYS A O 1
ATOM 760 N N . ALA A 1 95 ? -18.157 -4.296 25.195 1.00 83.19 95 ALA A N 1
ATOM 761 C CA . ALA A 1 95 ? -17.218 -3.980 26.269 1.00 83.19 95 ALA A CA 1
ATOM 762 C C . ALA A 1 95 ? -17.840 -4.178 27.662 1.00 83.19 95 ALA A C 1
ATOM 764 O O . ALA A 1 95 ? -17.228 -4.814 28.519 1.00 83.19 95 ALA A O 1
ATOM 765 N N . ASP A 1 96 ? -19.061 -3.696 27.893 1.00 83.12 96 ASP A N 1
ATOM 766 C CA . ASP A 1 96 ? -19.743 -3.863 29.180 1.00 83.12 96 ASP A CA 1
ATOM 767 C C . ASP A 1 96 ? -20.113 -5.342 29.431 1.00 83.12 96 ASP A C 1
ATOM 769 O O . ASP A 1 96 ? -19.912 -5.835 30.540 1.00 83.12 96 ASP A O 1
ATOM 773 N N . LYS A 1 97 ? -20.483 -6.113 28.396 1.00 84.00 97 LYS A N 1
ATOM 774 C CA . LYS A 1 97 ? -20.628 -7.579 28.487 1.00 84.00 97 LYS A CA 1
ATOM 775 C C . LYS A 1 97 ? -19.314 -8.262 28.885 1.00 84.00 97 LYS A C 1
ATOM 777 O O . LYS A 1 97 ? -19.327 -9.154 29.731 1.00 84.00 97 LYS A O 1
ATOM 782 N N . SER A 1 98 ? -18.180 -7.843 28.313 1.00 85.75 98 SER A N 1
ATOM 783 C CA . SER A 1 98 ? -16.865 -8.438 28.609 1.00 85.75 98 SER A CA 1
ATOM 784 C C . SER A 1 98 ? -16.413 -8.233 30.061 1.00 85.75 98 SER A C 1
ATOM 786 O O . SER A 1 98 ? -15.705 -9.075 30.606 1.00 85.75 98 SER A O 1
ATOM 788 N N . LYS A 1 99 ? -16.875 -7.157 30.715 1.00 85.19 99 LYS A N 1
ATOM 789 C CA . LYS A 1 99 ? -16.624 -6.889 32.142 1.00 85.19 99 LYS A CA 1
ATOM 790 C C . LYS A 1 99 ? -17.444 -7.788 33.078 1.00 85.19 99 LYS A C 1
ATOM 792 O O . LYS A 1 99 ? -17.168 -7.822 34.276 1.00 85.19 99 LYS A O 1
ATOM 797 N N . GLY A 1 100 ? -18.441 -8.513 32.563 1.00 85.19 100 GLY A N 1
ATOM 798 C CA . GLY A 1 100 ? -19.228 -9.476 33.331 1.00 85.19 100 GLY A CA 1
ATOM 799 C C . GLY A 1 100 ? -19.986 -8.843 34.503 1.00 85.19 100 GLY A C 1
ATOM 800 O O . GLY A 1 100 ? -20.643 -7.813 34.349 1.00 85.19 100 GLY A O 1
ATOM 801 N N . ALA A 1 101 ? -19.902 -9.467 35.685 1.00 77.88 101 ALA A N 1
ATOM 802 C CA . ALA A 1 101 ? -20.655 -9.063 36.878 1.00 77.88 101 ALA A CA 1
ATOM 803 C C . ALA A 1 101 ? -20.439 -7.589 37.265 1.00 77.88 101 ALA A C 1
ATOM 805 O O . ALA A 1 101 ? -21.413 -6.915 37.587 1.00 77.88 101 ALA A O 1
ATOM 806 N N . ALA A 1 102 ? -19.223 -7.055 37.097 1.00 78.44 102 ALA A N 1
ATOM 807 C CA . ALA A 1 102 ? -18.879 -5.673 37.444 1.00 78.44 102 ALA A CA 1
ATOM 808 C C . ALA A 1 102 ? -19.708 -4.609 36.697 1.00 78.44 102 ALA A C 1
ATOM 810 O O . ALA A 1 102 ? -19.888 -3.496 37.190 1.00 78.44 102 ALA A O 1
ATOM 811 N N . ALA A 1 103 ? -20.199 -4.931 35.496 1.00 75.94 103 ALA A N 1
ATOM 812 C CA . ALA A 1 103 ? -21.028 -4.036 34.689 1.00 75.94 103 ALA A CA 1
ATOM 813 C C . ALA A 1 103 ? -22.509 -4.446 34.662 1.00 75.94 103 ALA A C 1
ATOM 815 O O . ALA A 1 103 ? -23.367 -3.591 34.463 1.00 75.94 103 ALA A O 1
ATOM 816 N N . LEU A 1 104 ? -22.807 -5.736 34.845 1.00 81.31 104 LEU A N 1
ATOM 817 C CA . LEU A 1 104 ? -24.152 -6.297 34.678 1.00 81.31 104 LEU A CA 1
ATOM 818 C C . LEU A 1 104 ? -24.929 -6.445 35.991 1.00 81.31 104 LEU A C 1
ATOM 820 O O . LEU A 1 104 ? -26.154 -6.346 35.969 1.00 81.31 104 LEU A O 1
ATOM 824 N N . ASN A 1 105 ? -24.230 -6.689 37.105 1.00 79.44 105 ASN A N 1
ATOM 825 C CA . ASN A 1 105 ? -24.831 -7.063 38.391 1.00 79.44 105 ASN A CA 1
ATOM 826 C C . ASN A 1 105 ? -24.346 -6.186 39.559 1.00 79.44 105 ASN A C 1
ATOM 828 O O . ASN A 1 105 ? -25.089 -5.927 40.502 1.00 79.44 105 ASN A O 1
ATOM 832 N N . ASP A 1 106 ? -23.104 -5.704 39.510 1.00 83.19 106 ASP A N 1
ATOM 833 C CA . ASP A 1 106 ? -22.532 -4.931 40.607 1.00 83.19 106 ASP A CA 1
ATOM 834 C C . ASP A 1 106 ? -22.952 -3.463 40.525 1.00 83.19 106 ASP A C 1
ATOM 836 O O . ASP A 1 106 ? -23.033 -2.852 39.453 1.00 83.19 106 ASP A O 1
ATOM 840 N N . PHE A 1 107 ? -23.185 -2.858 41.687 1.00 75.62 107 PHE A N 1
ATOM 841 C CA . PHE A 1 107 ? -23.399 -1.421 41.799 1.00 75.62 107 PHE A CA 1
ATOM 842 C C . PHE A 1 107 ? -22.043 -0.691 41.829 1.00 75.62 107 PHE A C 1
ATOM 844 O O . PHE A 1 107 ? -21.167 -1.096 42.592 1.00 75.62 107 PHE A O 1
ATOM 851 N N . PRO A 1 108 ? -21.838 0.395 41.054 1.00 80.81 108 PRO A N 1
ATOM 852 C CA . PRO A 1 108 ? -22.825 1.154 40.277 1.00 80.81 108 PRO A CA 1
ATOM 853 C C . PRO A 1 108 ? -22.968 0.716 38.808 1.00 80.81 108 PRO A C 1
ATOM 855 O O . PRO A 1 108 ? -23.731 1.337 38.068 1.00 80.81 108 PRO A O 1
ATOM 858 N N . GLY A 1 109 ? -22.245 -0.317 38.367 1.00 80.31 109 GLY A N 1
ATOM 859 C CA . GLY A 1 109 ? -22.186 -0.769 36.973 1.00 80.31 109 GLY A CA 1
ATOM 860 C C . GLY A 1 109 ? -23.555 -1.051 36.355 1.00 80.31 109 GLY A C 1
ATOM 861 O O . GLY A 1 109 ? -23.889 -0.454 35.332 1.00 80.31 109 GLY A O 1
ATOM 862 N N . ALA A 1 110 ? -24.381 -1.855 37.028 1.00 81.31 110 ALA A N 1
ATOM 863 C CA . ALA A 1 110 ? -25.711 -2.239 36.550 1.00 81.31 110 ALA A CA 1
ATOM 864 C C . ALA A 1 110 ? -26.652 -1.026 36.370 1.00 81.31 110 ALA A C 1
ATOM 866 O O . ALA A 1 110 ? -27.360 -0.894 35.369 1.00 81.31 110 ALA A O 1
ATOM 867 N N . LYS A 1 111 ? -26.593 -0.065 37.304 1.00 83.75 111 LYS A N 1
ATOM 868 C CA . LYS A 1 111 ? -27.344 1.199 37.222 1.00 83.75 111 LYS A CA 1
ATOM 869 C C . LYS A 1 111 ? -26.840 2.084 36.078 1.00 83.75 111 LYS A C 1
ATOM 871 O O . LYS A 1 111 ? -27.647 2.674 35.360 1.00 83.75 111 LYS A O 1
ATOM 876 N N . ASN A 1 112 ? -25.523 2.170 35.898 1.00 83.94 112 ASN A N 1
ATOM 877 C CA . ASN A 1 112 ? -24.913 2.944 34.818 1.00 83.94 112 ASN A CA 1
ATOM 878 C C . ASN A 1 112 ? -25.264 2.360 33.443 1.00 83.94 112 ASN A C 1
ATOM 880 O O . ASN A 1 112 ? -25.534 3.121 32.518 1.00 83.94 112 ASN A O 1
ATOM 884 N N . LEU A 1 113 ? -25.305 1.031 33.311 1.00 84.69 113 LEU A N 1
ATOM 885 C CA . LEU A 1 113 ? -25.720 0.354 32.084 1.00 84.69 113 LEU A CA 1
ATOM 886 C C . LEU A 1 113 ? -27.178 0.676 31.731 1.00 84.69 113 LEU A C 1
ATOM 888 O O . LEU A 1 113 ? -27.451 1.074 30.602 1.00 84.69 113 LEU A O 1
ATOM 892 N N . LEU A 1 114 ? -28.099 0.577 32.697 1.00 85.06 114 LEU A N 1
ATOM 893 C CA . LEU A 1 114 ? -29.507 0.932 32.485 1.00 85.06 114 LEU A CA 1
ATOM 894 C C . LEU A 1 114 ? -29.667 2.405 32.073 1.00 85.06 114 LEU A C 1
ATOM 896 O O . LEU A 1 114 ? -30.417 2.714 31.150 1.00 85.06 114 LEU A O 1
ATOM 900 N N . ALA A 1 115 ? -28.934 3.314 32.725 1.00 84.00 115 ALA A N 1
ATOM 901 C CA . ALA A 1 115 ? -28.949 4.733 32.382 1.00 84.00 115 ALA A CA 1
ATOM 902 C C . ALA A 1 115 ? -28.438 4.987 30.953 1.00 84.00 115 ALA A C 1
ATOM 904 O O . ALA A 1 115 ? -29.088 5.710 30.200 1.00 84.00 115 ALA A O 1
ATOM 905 N N . LYS A 1 116 ? -27.325 4.352 30.553 1.00 84.69 116 LYS A N 1
ATOM 906 C CA . LYS A 1 116 ? -26.803 4.427 29.178 1.00 84.69 116 LYS A CA 1
ATOM 907 C C . LYS A 1 116 ? -27.825 3.927 28.158 1.00 84.69 116 LYS A C 1
ATOM 909 O O . LYS A 1 116 ? -28.097 4.630 27.195 1.00 84.69 116 LYS A O 1
ATOM 914 N N . ILE A 1 117 ? -28.410 2.749 28.387 1.00 86.06 117 ILE A N 1
ATOM 915 C CA . ILE A 1 117 ? -29.388 2.136 27.476 1.00 86.06 117 ILE A CA 1
ATOM 916 C C . ILE A 1 117 ? -30.629 3.029 27.311 1.00 86.06 117 ILE A C 1
ATOM 918 O O . ILE A 1 117 ? -31.127 3.178 26.198 1.00 86.06 117 ILE A O 1
ATOM 922 N N . ASN A 1 118 ? -31.092 3.679 28.383 1.00 84.88 118 ASN A N 1
ATOM 923 C CA . ASN A 1 118 ? -32.191 4.644 28.308 1.00 84.88 118 ASN A CA 1
ATOM 924 C C . ASN A 1 118 ? -31.848 5.887 27.473 1.00 84.88 118 ASN A C 1
ATOM 926 O O . ASN A 1 118 ? -32.674 6.316 26.669 1.00 84.88 118 ASN A O 1
ATOM 930 N N . ILE A 1 119 ? -30.642 6.445 27.630 1.00 84.12 119 ILE A N 1
ATOM 931 C CA . ILE A 1 119 ? -30.175 7.571 26.801 1.00 84.12 119 ILE A CA 1
ATOM 932 C C . ILE A 1 119 ? -30.103 7.138 25.334 1.00 84.12 119 ILE A C 1
ATOM 934 O O . ILE A 1 119 ? -30.605 7.837 24.459 1.00 84.12 119 ILE A O 1
ATOM 938 N N . TRP A 1 120 ? -29.549 5.952 25.069 1.00 87.81 120 TRP A N 1
ATOM 939 C CA . TRP A 1 120 ? -29.483 5.397 23.720 1.00 87.81 120 TRP A CA 1
ATOM 940 C C . TRP A 1 120 ? -30.867 5.211 23.101 1.00 87.81 120 TRP A C 1
ATOM 942 O O . TRP A 1 120 ? -31.040 5.549 21.937 1.00 87.81 120 TRP A O 1
ATOM 952 N N . ARG A 1 121 ? -31.869 4.752 23.866 1.00 88.75 121 ARG A N 1
ATOM 953 C CA . ARG A 1 121 ? -33.260 4.656 23.391 1.00 88.75 121 ARG A CA 1
ATOM 954 C C . ARG A 1 121 ? -33.781 6.003 22.896 1.00 88.75 121 ARG A C 1
ATOM 956 O O . ARG A 1 121 ? -34.270 6.078 21.776 1.00 88.75 121 ARG A O 1
ATOM 963 N N . GLN A 1 122 ? -33.648 7.046 23.717 1.00 86.06 122 GLN A N 1
ATOM 964 C CA . GLN A 1 122 ? -34.126 8.392 23.385 1.00 86.06 122 GLN A CA 1
ATOM 965 C C . GLN A 1 122 ? -33.444 8.921 22.119 1.00 86.06 122 GLN A C 1
ATOM 967 O O . GLN A 1 122 ? -34.116 9.375 21.198 1.00 86.06 122 GLN A O 1
ATOM 972 N N . SER A 1 123 ? -32.120 8.776 22.017 1.00 86.75 123 SER A N 1
ATOM 973 C CA . SER A 1 123 ? -31.392 9.176 20.810 1.00 86.75 123 SER A CA 1
ATOM 974 C C . SER A 1 123 ? -31.795 8.357 19.578 1.00 86.75 123 SER A C 1
ATOM 976 O O . SER A 1 123 ? -31.930 8.923 18.500 1.00 86.75 123 SER A O 1
ATOM 978 N N . LEU A 1 124 ? -32.021 7.042 19.701 1.00 86.75 124 LEU A N 1
ATOM 979 C CA . LEU A 1 124 ? -32.477 6.204 18.582 1.00 86.75 124 LEU A CA 1
ATOM 980 C C . LEU A 1 124 ? -33.897 6.570 18.119 1.00 86.75 124 LEU A C 1
ATOM 982 O O . LEU A 1 124 ? -34.161 6.528 16.921 1.00 86.75 124 LEU A O 1
ATOM 986 N N . GLU A 1 125 ? -34.793 6.962 19.029 1.00 87.75 125 GLU A N 1
ATOM 987 C CA . GLU A 1 125 ? -36.131 7.478 18.696 1.00 87.75 125 GLU A CA 1
ATOM 988 C C . GLU A 1 125 ? -36.052 8.806 17.922 1.00 87.75 125 GLU A C 1
ATOM 990 O O . GLU A 1 125 ? -36.736 8.975 16.909 1.00 87.75 125 GLU A O 1
ATOM 995 N N . GLU A 1 126 ? -35.171 9.720 18.340 1.00 86.56 126 GLU A N 1
ATOM 996 C CA . GLU A 1 126 ? -34.906 10.976 17.623 1.00 86.56 126 GLU A CA 1
ATOM 997 C C . GLU A 1 126 ? -34.299 10.728 16.238 1.00 86.56 126 GLU A C 1
ATOM 999 O O . GLU A 1 126 ? -34.709 11.335 15.245 1.00 86.56 126 GLU A O 1
ATOM 1004 N N . TYR A 1 127 ? -33.338 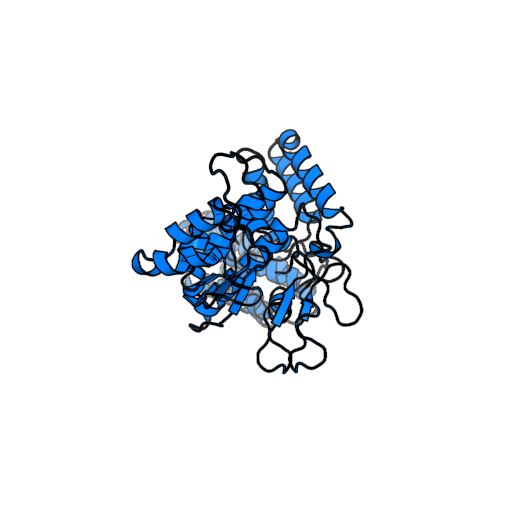9.808 16.154 1.00 84.69 127 TYR A N 1
ATOM 1005 C CA . TYR A 1 127 ? -32.709 9.419 14.899 1.00 84.69 127 TYR A CA 1
ATOM 1006 C C . TYR A 1 127 ? -33.698 8.760 13.942 1.00 84.69 127 TYR A C 1
ATOM 1008 O O . TYR A 1 127 ? -33.736 9.124 12.768 1.00 84.69 127 TYR A O 1
ATOM 1016 N N . LYS A 1 128 ? -34.559 7.870 14.444 1.00 86.44 128 LYS A N 1
ATOM 1017 C CA . LYS A 1 128 ? -35.638 7.255 13.668 1.00 86.44 128 LYS A CA 1
ATOM 1018 C C . LYS A 1 128 ? -36.544 8.301 13.022 1.00 86.44 128 LYS A C 1
ATOM 1020 O O . LYS A 1 128 ? -36.899 8.152 11.858 1.00 86.44 128 LYS A O 1
ATOM 1025 N N . ALA A 1 129 ? -36.903 9.362 13.747 1.00 85.56 129 ALA A N 1
ATOM 1026 C CA . ALA A 1 129 ? -37.747 10.431 13.211 1.00 85.56 129 ALA A CA 1
ATOM 1027 C C . ALA A 1 129 ? -37.073 11.234 12.081 1.00 85.56 129 ALA A C 1
ATOM 1029 O O . ALA A 1 129 ? -37.761 11.885 11.296 1.00 85.56 129 ALA A O 1
ATOM 1030 N N . ARG A 1 130 ? -35.737 11.202 12.005 1.00 83.94 130 ARG A N 1
ATOM 1031 C CA . ARG A 1 130 ? -34.926 11.933 11.022 1.00 83.94 130 ARG A CA 1
ATOM 1032 C C . ARG A 1 130 ? -34.473 11.074 9.838 1.00 83.94 130 ARG A C 1
ATOM 1034 O O . ARG A 1 130 ? -33.999 11.647 8.860 1.00 83.94 130 ARG A O 1
ATOM 1041 N N . LEU A 1 131 ? -34.582 9.745 9.921 1.00 80.69 131 LEU A N 1
ATOM 1042 C CA . LEU A 1 131 ? -34.181 8.831 8.850 1.00 80.69 131 LEU A CA 1
ATOM 1043 C C . LEU A 1 131 ? -35.027 9.055 7.594 1.00 80.69 131 LEU A C 1
ATOM 1045 O O . LEU A 1 131 ? -36.255 9.117 7.644 1.00 80.69 131 LEU A O 1
ATOM 1049 N N . THR A 1 132 ? -34.355 9.123 6.450 1.00 72.75 132 THR A N 1
ATOM 1050 C CA . THR A 1 132 ? -35.000 9.171 5.132 1.00 72.75 132 THR A CA 1
ATOM 1051 C C . THR A 1 132 ? -35.451 7.791 4.660 1.00 72.75 132 THR A C 1
ATOM 1053 O O . THR A 1 132 ? -36.421 7.685 3.910 1.00 72.75 132 THR A O 1
ATOM 1056 N N . THR A 1 133 ? -34.779 6.737 5.130 1.00 75.00 133 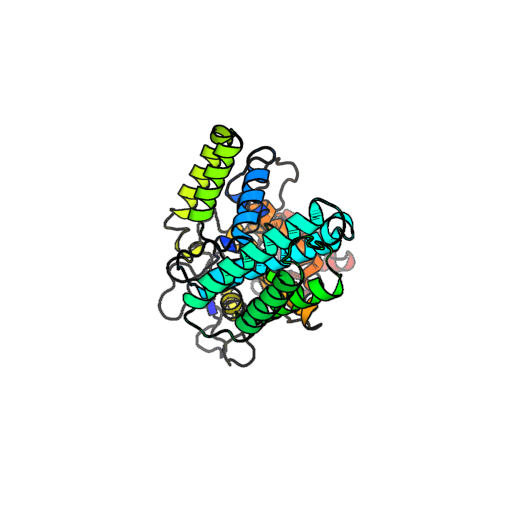THR A N 1
ATOM 1057 C CA . THR A 1 133 ? -35.034 5.347 4.744 1.00 75.00 133 THR A CA 1
ATOM 1058 C C . THR A 1 133 ? -35.667 4.584 5.916 1.00 75.00 133 THR A C 1
ATOM 1060 O O . THR A 1 133 ? -35.098 4.578 7.010 1.00 75.00 133 THR A O 1
ATOM 1063 N N . PRO A 1 134 ? -36.832 3.927 5.746 1.00 78.94 134 PRO A N 1
ATOM 1064 C CA . PRO A 1 134 ? -37.442 3.152 6.823 1.00 78.94 134 PRO A CA 1
ATOM 1065 C C . PRO A 1 134 ? -36.580 1.931 7.181 1.00 78.94 134 PRO A C 1
ATOM 1067 O O . PRO A 1 134 ? -36.268 1.112 6.320 1.00 78.94 134 PRO A O 1
ATOM 1070 N N . CYS A 1 135 ? -36.235 1.798 8.465 1.00 82.00 135 CYS A N 1
ATOM 1071 C CA . CYS A 1 135 ? -35.430 0.705 9.016 1.00 82.00 135 CYS A CA 1
ATOM 1072 C C . CYS A 1 135 ? -36.265 -0.095 10.044 1.00 82.00 135 CYS A C 1
ATOM 1074 O O . CYS A 1 135 ? -36.337 0.290 11.215 1.00 82.00 135 CYS A O 1
ATOM 1076 N N . PRO A 1 136 ? -36.936 -1.191 9.642 1.00 87.31 136 PRO A N 1
ATOM 1077 C CA . PRO A 1 136 ? -37.801 -1.968 10.538 1.00 87.31 136 PRO A CA 1
ATOM 1078 C C . PRO A 1 136 ? -37.022 -2.714 11.634 1.00 87.31 136 PRO A C 1
ATOM 1080 O O . PRO A 1 136 ? -37.577 -3.057 12.680 1.00 87.31 136 PRO A O 1
ATOM 1083 N N . GLU A 1 137 ? -35.734 -2.976 11.425 1.00 87.81 137 GLU A N 1
ATOM 1084 C CA . GLU A 1 137 ? -34.831 -3.542 12.427 1.00 87.81 137 GLU A CA 1
ATOM 1085 C C . GLU A 1 137 ? -34.624 -2.573 13.597 1.00 87.81 137 GLU A C 1
ATOM 1087 O O . GLU A 1 137 ? -34.673 -2.999 14.755 1.00 87.81 137 GLU A O 1
ATOM 1092 N N . LEU A 1 138 ? -34.492 -1.273 13.307 1.00 88.06 138 LEU A N 1
ATOM 1093 C CA . LEU A 1 138 ? -34.360 -0.228 14.321 1.00 88.06 138 LEU A CA 1
ATOM 1094 C C . LEU A 1 138 ? -35.625 -0.117 15.185 1.00 88.06 138 LEU A C 1
ATOM 1096 O O . LEU A 1 138 ? -35.533 0.064 16.398 1.00 88.06 138 LEU A O 1
ATOM 1100 N N . ASP A 1 139 ? -36.805 -0.309 14.593 1.00 87.44 139 ASP A N 1
ATOM 1101 C CA . ASP A 1 139 ? -38.076 -0.317 15.327 1.00 87.44 139 ASP A CA 1
ATOM 1102 C C . ASP A 1 139 ? -38.149 -1.453 16.344 1.00 87.44 139 ASP A C 1
ATOM 1104 O O . ASP A 1 139 ? -38.510 -1.245 17.506 1.00 87.44 139 ASP A O 1
ATOM 1108 N N . LYS A 1 140 ? -37.758 -2.659 15.921 1.00 90.00 140 LYS A N 1
ATOM 1109 C CA . LYS A 1 140 ? -37.697 -3.832 16.802 1.00 90.00 140 LYS A CA 1
ATOM 1110 C C . LYS A 1 140 ? -36.702 -3.614 17.939 1.00 90.00 140 LYS A C 1
ATOM 1112 O O . LYS A 1 140 ? -36.983 -4.001 19.073 1.00 90.00 140 LYS A O 1
ATOM 1117 N N . LEU A 1 141 ? -35.562 -2.982 17.651 1.00 89.88 141 LEU A N 1
ATOM 1118 C CA . LEU A 1 141 ? -34.564 -2.641 18.659 1.00 89.88 141 LEU A CA 1
ATOM 1119 C C . LEU A 1 141 ? -35.119 -1.660 19.699 1.00 89.88 141 LEU A C 1
ATOM 1121 O O . LEU A 1 141 ? -34.970 -1.912 20.893 1.00 89.88 141 LEU A O 1
ATOM 1125 N N . ILE A 1 142 ? -35.775 -0.577 19.271 1.00 89.38 142 ILE A N 1
ATOM 1126 C CA . ILE A 1 142 ? -36.354 0.422 20.184 1.00 89.38 142 ILE A CA 1
ATOM 1127 C C . ILE A 1 142 ? -37.377 -0.235 21.118 1.00 89.38 142 ILE A C 1
ATOM 1129 O O . ILE A 1 142 ? -37.299 -0.037 22.330 1.00 89.38 142 ILE A O 1
ATOM 1133 N N . ILE A 1 143 ? -38.263 -1.086 20.584 1.00 89.81 143 ILE A N 1
ATOM 1134 C CA . ILE A 1 143 ? -39.240 -1.844 21.386 1.00 89.81 143 ILE A CA 1
ATOM 1135 C C . ILE A 1 143 ? -38.523 -2.766 22.382 1.00 89.81 143 ILE A C 1
ATOM 1137 O O . ILE A 1 143 ? -38.831 -2.753 23.572 1.00 89.81 143 ILE A O 1
ATOM 1141 N N . SER A 1 144 ? -37.507 -3.511 21.934 1.00 87.94 144 SER A N 1
ATOM 1142 C CA . SER A 1 144 ? -36.740 -4.400 22.814 1.00 87.94 144 SER A CA 1
ATOM 1143 C C . SER A 1 144 ? -36.015 -3.647 23.933 1.00 87.94 144 SER A C 1
ATOM 1145 O O . SER A 1 144 ? -35.896 -4.172 25.043 1.00 87.94 144 SER A O 1
ATOM 1147 N N . ILE A 1 145 ? -35.502 -2.443 23.661 1.00 88.44 145 ILE A N 1
ATOM 1148 C CA . ILE A 1 145 ? -34.880 -1.590 24.677 1.00 88.44 145 ILE A CA 1
ATOM 1149 C C . ILE A 1 145 ? -35.946 -1.047 25.636 1.00 88.44 145 ILE A C 1
ATOM 1151 O O . ILE A 1 145 ? -35.726 -1.015 26.846 1.00 88.44 145 ILE A O 1
ATOM 1155 N N . GLN A 1 146 ? -37.112 -0.651 25.125 1.00 89.06 146 GLN A N 1
ATOM 1156 C CA . GLN A 1 146 ? -38.220 -0.167 25.940 1.00 89.06 146 GLN A CA 1
ATOM 1157 C C . GLN A 1 146 ? -38.706 -1.235 26.927 1.00 89.06 146 GLN A C 1
ATOM 1159 O O . GLN A 1 146 ? -38.839 -0.936 28.114 1.00 89.06 146 GLN A O 1
ATOM 1164 N N . ASP A 1 147 ? -38.867 -2.479 26.476 1.00 86.12 147 ASP A N 1
ATOM 1165 C CA . ASP A 1 147 ? -39.217 -3.611 27.337 1.00 86.12 147 ASP A CA 1
ATOM 1166 C C . ASP A 1 147 ? -38.130 -3.885 28.387 1.00 86.12 147 ASP A C 1
ATOM 1168 O O . ASP A 1 147 ? -38.428 -4.128 29.561 1.00 86.12 147 ASP A O 1
ATOM 1172 N N . PHE A 1 148 ? -36.854 -3.806 27.994 1.00 85.38 148 PHE A N 1
ATOM 1173 C CA . PHE A 1 148 ? -35.725 -3.989 28.907 1.00 85.38 148 PHE A CA 1
ATOM 1174 C C . PHE A 1 148 ? -35.707 -2.945 30.032 1.00 85.38 148 PHE A C 1
ATOM 1176 O O . PHE A 1 148 ? -35.453 -3.295 31.192 1.00 85.38 148 PHE A O 1
ATOM 1183 N N . CYS A 1 149 ? -35.976 -1.682 29.700 1.00 84.19 149 CYS A N 1
ATOM 1184 C CA . CYS A 1 149 ? -36.007 -0.587 30.661 1.00 84.19 149 CYS A CA 1
ATOM 1185 C C . CYS A 1 149 ? -37.266 -0.629 31.534 1.00 84.19 149 CYS A C 1
ATOM 1187 O O . CYS A 1 149 ? -37.153 -0.517 32.753 1.00 84.19 149 CYS A O 1
ATOM 1189 N N . GLY A 1 150 ? -38.438 -0.886 30.945 1.00 80.75 150 GLY A N 1
ATOM 1190 C CA . GLY A 1 150 ? -39.718 -0.938 31.658 1.00 80.75 150 GLY A CA 1
ATOM 1191 C C . GLY A 1 150 ? -39.785 -2.043 32.718 1.00 80.75 150 GLY A C 1
ATOM 1192 O O . GLY A 1 150 ? -40.339 -1.833 33.792 1.00 80.75 150 GLY A O 1
ATOM 1193 N N . GLN A 1 151 ? -39.134 -3.190 32.488 1.00 77.81 151 GLN A N 1
ATOM 1194 C CA . GLN A 1 151 ? -39.004 -4.260 33.495 1.00 77.81 151 GLN A CA 1
ATOM 1195 C C . GLN A 1 151 ? -38.204 -3.846 34.744 1.00 77.81 151 GLN A C 1
ATOM 1197 O O . GLN A 1 151 ? -38.205 -4.570 35.740 1.00 77.81 151 GLN A O 1
ATOM 1202 N N . ARG A 1 152 ? -37.492 -2.715 34.686 1.00 76.19 152 ARG A N 1
ATOM 1203 C CA . ARG A 1 152 ? -36.572 -2.223 35.722 1.00 76.19 152 ARG A CA 1
ATOM 1204 C C . ARG A 1 152 ? -36.958 -0.834 36.235 1.00 76.19 152 ARG A C 1
ATOM 1206 O O . ARG A 1 152 ? -36.168 -0.197 36.930 1.00 76.19 152 ARG A O 1
ATOM 1213 N N . GLU A 1 153 ? -38.169 -0.371 35.929 1.00 68.12 153 GLU A N 1
ATOM 1214 C CA . GLU A 1 153 ? -38.755 0.855 36.474 1.00 68.12 153 GLU A CA 1
ATOM 1215 C C . GLU A 1 153 ? -39.658 0.526 37.676 1.00 68.12 153 GLU A C 1
ATOM 1217 O O . GLU A 1 153 ? -40.500 -0.369 37.620 1.00 68.12 153 GLU A O 1
ATOM 1222 N N . GLY A 1 154 ? -39.487 1.226 38.805 1.00 67.81 154 GLY A N 1
ATOM 1223 C CA . GLY A 1 154 ? -40.312 1.003 39.997 1.00 67.81 154 GLY A CA 1
ATOM 1224 C C . GLY A 1 154 ? -39.742 1.584 41.291 1.00 67.81 154 GLY A C 1
ATOM 1225 O O . GLY A 1 154 ? -38.674 2.189 41.308 1.00 67.81 154 GLY A O 1
ATOM 1226 N N . ARG A 1 155 ? -40.468 1.386 42.402 1.00 56.41 155 ARG A N 1
ATOM 1227 C CA . ARG A 1 155 ? -40.113 1.906 43.741 1.00 56.41 155 ARG A CA 1
ATOM 1228 C C . ARG A 1 155 ? -38.893 1.199 44.366 1.00 56.41 155 ARG A C 1
ATOM 1230 O O . ARG A 1 155 ? -38.262 1.773 45.246 1.00 56.41 155 ARG A O 1
ATOM 1237 N N . TYR A 1 156 ? -38.555 0.002 43.874 1.00 67.06 156 TYR A N 1
ATOM 1238 C CA . TYR A 1 156 ? -37.354 -0.779 44.208 1.00 67.06 156 TYR A CA 1
ATOM 1239 C C . TYR A 1 156 ? -36.821 -1.477 42.941 1.00 67.06 156 TYR A C 1
ATOM 1241 O O . TYR A 1 156 ? -37.120 -2.649 42.718 1.00 67.06 156 TYR A O 1
ATOM 1249 N N . PRO A 1 157 ? -36.119 -0.749 42.061 1.00 71.75 157 PRO A N 1
ATOM 1250 C CA . PRO A 1 157 ? -35.685 -1.283 40.775 1.00 71.75 157 PRO A CA 1
ATOM 1251 C C . PRO A 1 157 ? -34.548 -2.299 40.949 1.00 71.75 157 PRO A C 1
ATOM 1253 O O . PRO A 1 157 ? -33.548 -2.015 41.611 1.00 71.75 157 PRO A O 1
ATOM 1256 N N . ASP A 1 158 ? -34.690 -3.472 40.328 1.00 76.75 158 ASP A N 1
ATOM 1257 C CA . ASP A 1 158 ? -33.586 -4.417 40.156 1.00 76.75 158 ASP A CA 1
ATOM 1258 C C . ASP A 1 158 ? -32.776 -4.008 38.922 1.00 76.75 158 ASP A C 1
ATOM 1260 O O . ASP A 1 158 ? -33.225 -4.132 37.781 1.00 76.75 158 ASP A O 1
ATOM 1264 N N . TYR A 1 159 ? -31.576 -3.482 39.157 1.00 77.38 159 TYR A N 1
ATOM 1265 C CA . TYR A 1 159 ? -30.694 -3.031 38.085 1.00 77.38 159 TYR A CA 1
ATOM 1266 C C . TYR A 1 159 ? -30.001 -4.186 37.356 1.00 77.38 159 TYR A C 1
ATOM 1268 O O . TYR A 1 159 ? -29.420 -3.960 36.295 1.00 77.38 159 TYR A O 1
ATOM 1276 N N . ASN A 1 160 ? -30.072 -5.411 37.884 1.00 79.00 160 ASN A N 1
ATOM 1277 C CA . ASN A 1 160 ? -29.335 -6.540 37.339 1.00 79.00 160 ASN A CA 1
ATOM 1278 C C . ASN A 1 160 ? -29.804 -6.895 35.920 1.00 79.00 160 ASN A C 1
ATOM 1280 O O . ASN A 1 160 ? -31.000 -7.020 35.606 1.00 79.00 160 ASN A O 1
ATOM 1284 N N . ALA A 1 161 ? -28.834 -7.094 35.036 1.00 79.06 161 ALA A N 1
ATOM 1285 C CA . ALA A 1 161 ? -29.066 -7.467 33.652 1.00 79.06 161 ALA A CA 1
ATOM 1286 C C . ALA A 1 161 ? -28.642 -8.922 33.424 1.00 79.06 161 ALA A C 1
ATOM 1288 O O . ALA A 1 161 ? -27.470 -9.279 33.532 1.00 79.06 161 ALA A O 1
ATOM 1289 N N . LYS A 1 162 ? -29.597 -9.783 33.047 1.00 82.31 162 LYS A N 1
ATOM 1290 C CA . LYS A 1 162 ? -29.263 -11.134 32.574 1.00 82.31 162 LYS A CA 1
ATOM 1291 C C . LYS A 1 162 ? -28.435 -11.022 31.295 1.00 82.31 162 LYS A C 1
ATOM 1293 O O . LYS A 1 162 ? -28.801 -10.261 30.401 1.00 82.31 162 LYS A O 1
ATOM 1298 N N . VAL A 1 163 ? -27.393 -11.845 31.168 1.00 82.69 163 VAL A N 1
ATOM 1299 C CA . VAL A 1 163 ? -26.535 -11.888 29.966 1.00 82.69 163 VAL A CA 1
ATOM 1300 C C . VAL A 1 163 ? -27.371 -12.074 28.694 1.00 82.69 163 VAL A C 1
ATOM 1302 O O . VAL A 1 163 ? -27.166 -11.360 27.722 1.00 82.69 163 VAL A O 1
ATOM 1305 N N . SER A 1 164 ? -28.393 -12.937 28.737 1.00 83.44 164 SER A N 1
ATOM 1306 C CA . SER A 1 164 ? -29.308 -13.173 27.612 1.00 83.44 164 SER A CA 1
ATOM 1307 C C . SER A 1 164 ? -30.124 -11.940 27.206 1.00 83.44 164 SER A C 1
ATOM 1309 O O . SER A 1 164 ? -30.444 -11.770 26.036 1.00 83.44 164 SER A O 1
ATOM 1311 N N . ALA A 1 165 ? -30.472 -11.069 28.158 1.00 83.50 165 ALA A N 1
ATOM 1312 C CA . ALA A 1 165 ? -31.202 -9.839 27.865 1.00 83.50 165 ALA A CA 1
ATOM 1313 C C . ALA A 1 165 ? -30.293 -8.813 27.173 1.00 83.50 165 ALA A C 1
ATOM 1315 O O . ALA A 1 165 ? -30.720 -8.150 26.233 1.00 83.50 165 ALA A O 1
ATOM 1316 N N . VAL A 1 166 ? -29.026 -8.734 27.592 1.00 84.81 166 VAL A N 1
ATOM 1317 C CA . VAL A 1 166 ? -28.017 -7.896 26.927 1.00 84.81 166 VAL A CA 1
ATOM 1318 C C . VAL A 1 166 ? -27.684 -8.439 25.537 1.00 84.81 166 VAL A C 1
ATOM 1320 O O . VAL A 1 166 ? -27.550 -7.654 24.604 1.00 84.81 166 VAL A O 1
ATOM 1323 N N . ASP A 1 167 ? -27.640 -9.761 25.365 1.00 86.56 167 ASP A N 1
ATOM 1324 C CA . ASP A 1 167 ? -27.431 -10.395 24.058 1.00 86.56 167 ASP A CA 1
ATOM 1325 C C . ASP A 1 167 ? -28.556 -10.098 23.067 1.00 86.56 167 ASP A C 1
ATOM 1327 O O . ASP A 1 167 ? -28.283 -9.833 21.899 1.00 86.56 167 ASP A O 1
ATOM 1331 N N . ASN A 1 168 ? -29.807 -10.052 23.527 1.00 88.00 168 ASN A N 1
ATOM 1332 C CA . ASN A 1 168 ? -30.928 -9.651 22.679 1.00 88.00 168 ASN A CA 1
ATOM 1333 C C . ASN A 1 168 ? -30.780 -8.206 22.179 1.00 88.00 168 ASN A C 1
ATOM 1335 O O . ASN A 1 168 ? -31.009 -7.946 20.999 1.00 88.00 168 ASN A O 1
ATOM 1339 N N . ILE A 1 169 ? -30.339 -7.285 23.044 1.00 88.25 169 ILE A N 1
ATOM 1340 C CA . ILE A 1 169 ? -30.083 -5.893 22.648 1.00 88.25 169 ILE A CA 1
ATOM 1341 C C . ILE A 1 169 ? -28.897 -5.826 21.682 1.00 88.25 169 ILE A C 1
ATOM 1343 O O . ILE A 1 169 ? -29.011 -5.186 20.643 1.00 88.25 169 ILE A O 1
ATOM 1347 N N . ILE A 1 170 ? -27.786 -6.518 21.966 1.00 87.88 170 ILE A N 1
ATOM 1348 C CA . ILE A 1 170 ? -26.617 -6.574 21.070 1.00 87.88 170 ILE A CA 1
ATOM 1349 C C . ILE A 1 170 ? -27.023 -7.079 19.681 1.00 87.88 170 ILE A C 1
ATOM 1351 O O . ILE A 1 170 ? -26.650 -6.465 18.685 1.00 87.88 170 ILE A O 1
ATOM 1355 N N . ASN A 1 171 ? -27.815 -8.151 19.607 1.00 90.38 171 ASN A N 1
ATOM 1356 C CA . ASN A 1 171 ? -28.283 -8.709 18.339 1.00 90.38 171 ASN A CA 1
ATOM 1357 C C . ASN A 1 171 ? -29.223 -7.748 17.595 1.00 90.38 171 ASN A C 1
ATOM 1359 O O . ASN A 1 171 ? -29.121 -7.635 16.377 1.00 90.38 171 ASN A O 1
ATOM 1363 N N . GLY A 1 172 ? -30.092 -7.021 18.305 1.00 88.75 172 GLY A N 1
ATOM 1364 C CA . GLY A 1 172 ? -30.954 -5.997 17.703 1.00 88.75 172 GLY A CA 1
ATOM 1365 C C . GLY A 1 172 ? -30.177 -4.779 17.185 1.00 88.75 172 GLY A C 1
ATOM 1366 O O . GLY A 1 172 ? -30.475 -4.257 16.108 1.00 88.75 172 GLY A O 1
ATOM 1367 N N . VAL A 1 173 ? -29.145 -4.341 17.918 1.00 87.88 173 VAL A N 1
ATOM 1368 C CA . VAL A 1 173 ? -28.218 -3.288 17.467 1.00 87.88 173 VAL A CA 1
ATOM 1369 C C . VAL A 1 173 ? -27.467 -3.764 16.231 1.00 87.88 173 VAL A C 1
ATOM 1371 O O . VAL A 1 173 ? -27.385 -3.024 15.256 1.00 87.88 173 VAL A O 1
ATOM 1374 N N . LEU A 1 174 ? -26.982 -5.008 16.238 1.00 88.69 174 LEU A N 1
ATOM 1375 C CA . LEU A 1 174 ? -26.267 -5.604 15.116 1.00 88.69 174 LEU A CA 1
ATOM 1376 C C . LEU A 1 174 ? -27.135 -5.692 13.854 1.00 88.69 174 LEU A C 1
ATOM 1378 O O . LEU A 1 174 ? -26.688 -5.274 12.791 1.00 88.69 174 LEU A O 1
ATOM 1382 N N . SER A 1 175 ? -28.372 -6.185 13.957 1.00 88.00 175 SER A N 1
ATOM 1383 C CA . SER A 1 175 ? -29.272 -6.276 12.800 1.00 88.00 175 SER A CA 1
ATOM 1384 C C . SER A 1 175 ? -29.617 -4.899 12.234 1.00 88.00 175 SER A C 1
ATOM 1386 O O . SER A 1 175 ? -29.649 -4.723 11.019 1.00 88.00 175 SER A O 1
ATOM 1388 N N . SER A 1 176 ? -29.818 -3.906 13.107 1.00 86.19 176 SER A N 1
ATOM 1389 C CA . SER A 1 176 ? -30.073 -2.519 12.692 1.00 86.19 176 SER A CA 1
ATOM 1390 C C . SER A 1 176 ? -28.848 -1.924 11.995 1.00 86.19 176 SER A C 1
ATOM 1392 O O . SER A 1 176 ? -28.962 -1.317 10.934 1.00 86.19 176 SER A O 1
ATOM 1394 N N . PHE A 1 177 ? -27.659 -2.169 12.545 1.00 84.50 177 PHE A N 1
ATOM 1395 C CA . PHE A 1 177 ? -26.389 -1.740 11.971 1.00 84.50 177 PHE A CA 1
ATOM 1396 C C . PHE A 1 177 ? -26.146 -2.358 10.582 1.00 84.50 177 PHE A C 1
ATOM 1398 O O . PHE A 1 177 ? -25.825 -1.633 9.643 1.00 84.50 177 PHE A O 1
ATOM 1405 N N . GLN A 1 178 ? -26.396 -3.661 10.419 1.00 85.69 178 GLN A N 1
ATOM 1406 C CA . GLN A 1 178 ? -26.283 -4.364 9.135 1.00 85.69 178 GLN A CA 1
ATOM 1407 C C . GLN A 1 178 ? -27.315 -3.900 8.101 1.00 85.69 178 GLN A C 1
ATOM 1409 O O . GLN A 1 178 ? -26.984 -3.775 6.924 1.00 85.69 178 GLN A O 1
ATOM 1414 N N . SER A 1 179 ? -28.547 -3.590 8.522 1.00 84.88 179 SER A N 1
ATOM 1415 C CA . SER A 1 179 ? -29.596 -3.092 7.617 1.00 84.88 179 SER A CA 1
ATOM 1416 C C . SER A 1 179 ? -29.261 -1.732 6.990 1.00 84.88 179 SER A C 1
ATOM 1418 O O . SER A 1 179 ? -29.664 -1.456 5.864 1.00 84.88 179 SER A O 1
ATOM 1420 N N . LEU A 1 180 ? -28.458 -0.915 7.682 1.00 81.88 180 LEU A N 1
ATOM 1421 C CA . LEU A 1 180 ? -27.924 0.358 7.186 1.00 81.88 180 LEU A CA 1
ATOM 1422 C C . LEU A 1 180 ? -26.598 0.182 6.418 1.00 81.88 180 LEU A C 1
ATOM 1424 O O . LEU A 1 180 ? -25.874 1.151 6.193 1.00 81.88 180 LEU A O 1
ATOM 1428 N N . GLY A 1 181 ? -26.259 -1.055 6.037 1.00 74.50 181 GLY A N 1
ATOM 1429 C CA . GLY A 1 181 ? -25.047 -1.388 5.289 1.00 74.50 181 GLY A CA 1
ATOM 1430 C C . GLY A 1 181 ? -23.773 -1.458 6.134 1.00 74.50 181 GLY A C 1
ATOM 1431 O O . GLY A 1 181 ? -22.684 -1.404 5.573 1.00 74.50 181 GLY A O 1
ATOM 1432 N N . GLY A 1 182 ? -23.879 -1.539 7.464 1.00 72.94 182 GLY A N 1
ATOM 1433 C CA . GLY A 1 182 ? -22.727 -1.689 8.354 1.00 72.94 182 GLY A CA 1
ATOM 1434 C C . GLY A 1 182 ? -22.216 -3.128 8.437 1.00 72.94 182 GLY A C 1
ATOM 1435 O O . GLY A 1 182 ? -22.981 -4.063 8.660 1.00 72.94 182 GLY A O 1
ATOM 1436 N N . ASP A 1 183 ? -20.903 -3.304 8.327 1.00 74.06 183 ASP A N 1
ATOM 1437 C CA . ASP A 1 183 ? -20.217 -4.574 8.592 1.00 74.06 183 ASP A CA 1
ATOM 1438 C C . ASP A 1 183 ? -19.507 -4.512 9.955 1.00 74.06 183 ASP A C 1
ATOM 1440 O O . ASP A 1 18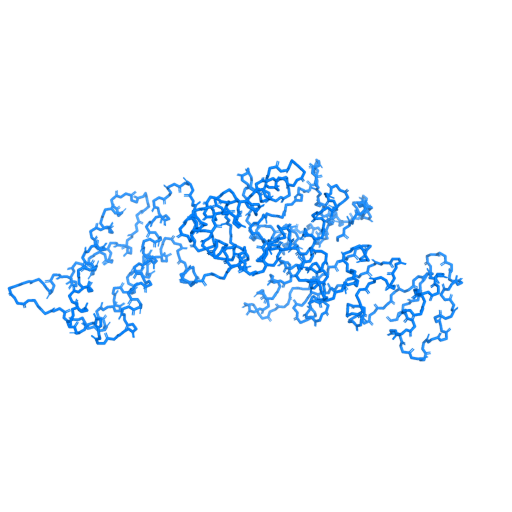3 ? -18.886 -3.506 10.297 1.00 74.06 183 ASP A O 1
ATOM 1444 N N . GLU A 1 184 ? -19.570 -5.579 10.760 1.00 66.94 184 GLU A N 1
ATOM 1445 C CA . GLU A 1 184 ? -18.865 -5.646 12.050 1.00 66.94 184 GLU A CA 1
ATOM 1446 C C . GLU A 1 184 ? -17.359 -5.395 11.905 1.00 66.94 184 GLU A C 1
ATOM 1448 O O . GLU A 1 184 ? -16.728 -4.884 12.834 1.00 66.94 184 GLU A O 1
ATOM 1453 N N . CYS A 1 185 ? -16.777 -5.716 10.744 1.00 63.72 185 CYS A N 1
ATOM 1454 C CA . CYS A 1 185 ? -15.386 -5.398 10.441 1.00 63.72 185 CYS A CA 1
ATOM 1455 C C . CYS A 1 185 ? -15.084 -3.887 10.463 1.00 63.72 185 CYS A C 1
ATOM 1457 O O . CYS A 1 185 ? -13.946 -3.516 10.752 1.00 63.72 185 CYS A O 1
ATOM 1459 N N . GLU A 1 186 ? -16.072 -3.014 10.228 1.00 63.38 186 GLU A N 1
ATOM 1460 C CA . GLU A 1 186 ? -15.918 -1.553 10.318 1.00 63.38 186 GLU A CA 1
ATOM 1461 C C . GLU A 1 186 ? -15.690 -1.066 11.755 1.00 63.38 186 GLU A C 1
ATOM 1463 O O . GLU A 1 186 ? -15.126 0.009 11.951 1.00 63.38 186 GLU A O 1
ATOM 1468 N N . LEU A 1 187 ? -16.107 -1.855 12.751 1.00 64.94 187 LEU A N 1
ATOM 1469 C CA . LEU A 1 187 ? -16.059 -1.504 14.174 1.00 64.94 187 LEU A CA 1
ATOM 1470 C C . LEU A 1 187 ? -14.731 -1.869 14.841 1.00 64.94 187 LEU A C 1
ATOM 1472 O O . LEU A 1 187 ? -14.482 -1.495 15.990 1.00 64.94 187 LEU A O 1
ATOM 1476 N N . LEU A 1 188 ? -13.888 -2.636 14.150 1.00 65.12 188 LEU A N 1
ATOM 1477 C CA . LEU A 1 188 ? -12.554 -2.953 14.631 1.00 65.12 188 LEU A CA 1
ATOM 1478 C C . LEU A 1 188 ? -11.670 -1.707 14.508 1.00 65.12 188 LEU A C 1
ATOM 1480 O O . LEU A 1 188 ? -11.715 -1.043 13.472 1.00 65.12 188 LEU A O 1
ATOM 1484 N N . PRO A 1 189 ? -10.828 -1.397 15.513 1.00 61.84 189 PRO A N 1
ATOM 1485 C CA . PRO A 1 189 ? -9.893 -0.289 15.406 1.00 61.84 189 PRO A CA 1
ATOM 1486 C C . PRO A 1 189 ? -8.987 -0.514 14.196 1.00 61.84 189 PRO A C 1
ATOM 1488 O O . PRO A 1 189 ? -8.191 -1.456 14.143 1.00 61.84 189 PRO A O 1
ATOM 1491 N N . LYS A 1 190 ? -9.130 0.360 13.204 1.00 71.81 190 LYS A N 1
ATOM 1492 C CA . LYS A 1 190 ? -8.355 0.327 11.972 1.00 71.81 190 LYS A CA 1
ATOM 1493 C C . LYS A 1 190 ? -6.938 0.798 12.269 1.00 71.81 190 LYS A C 1
ATOM 1495 O O . LYS A 1 190 ? -6.734 1.770 12.997 1.00 71.81 190 LYS A O 1
ATOM 1500 N N . ASN A 1 191 ? -5.965 0.092 11.702 1.00 83.38 191 ASN A N 1
ATOM 1501 C CA . ASN A 1 191 ? -4.554 0.463 11.747 1.00 83.38 191 ASN A CA 1
ATOM 1502 C C . ASN A 1 191 ? -4.312 1.706 10.862 1.00 83.38 191 ASN A C 1
ATOM 1504 O O . ASN A 1 191 ? -4.938 1.854 9.810 1.00 83.38 191 ASN A O 1
ATOM 1508 N N . GLU A 1 192 ? -3.383 2.571 11.279 1.00 82.50 192 GLU A N 1
ATOM 1509 C CA . GLU A 1 192 ? -2.843 3.708 10.525 1.00 82.50 192 GLU A CA 1
ATOM 1510 C C . GLU A 1 192 ? -2.241 3.381 9.147 1.00 82.50 192 GLU A C 1
ATOM 1512 O O . GLU A 1 192 ? -1.788 4.305 8.486 1.00 82.50 192 GLU A O 1
ATOM 1517 N N . ASP A 1 193 ? -2.207 2.118 8.714 1.00 89.12 193 ASP A N 1
ATOM 1518 C CA . ASP A 1 193 ? -1.696 1.692 7.404 1.00 89.12 193 ASP A CA 1
ATOM 1519 C C . ASP A 1 193 ? -2.789 1.138 6.457 1.00 89.12 193 ASP A C 1
ATOM 1521 O O . ASP A 1 193 ? -2.527 0.915 5.277 1.00 89.12 193 ASP A O 1
ATOM 1525 N N . ILE A 1 194 ? -4.047 1.000 6.909 1.00 85.50 194 ILE A N 1
ATOM 1526 C CA . ILE A 1 194 ? -5.172 0.535 6.066 1.00 85.50 194 ILE A CA 1
ATOM 1527 C C . ILE A 1 194 ? -5.657 1.645 5.112 1.00 85.50 194 ILE A C 1
ATOM 1529 O O . ILE A 1 194 ? -6.050 2.695 5.618 1.00 85.50 194 ILE A O 1
ATOM 1533 N N . PRO A 1 195 ? -5.693 1.447 3.780 1.00 88.25 195 PRO A N 1
ATOM 1534 C CA . PRO A 1 195 ? -6.098 2.480 2.825 1.00 88.25 195 PRO A CA 1
ATOM 1535 C C . PRO A 1 195 ? -7.613 2.722 2.909 1.00 88.25 195 PRO A C 1
ATOM 1537 O O . PRO A 1 195 ? -8.391 2.095 2.197 1.00 88.25 195 PRO A O 1
ATOM 1540 N N . VAL A 1 196 ? -8.030 3.585 3.835 1.00 87.12 196 VAL A N 1
ATOM 1541 C CA . VAL A 1 196 ? -9.413 4.049 3.994 1.00 87.12 196 VAL A CA 1
ATOM 1542 C C . VAL A 1 196 ? -9.464 5.509 3.560 1.00 87.12 196 VAL A C 1
ATOM 1544 O O . VAL A 1 196 ? -8.614 6.272 4.021 1.00 87.12 196 VAL A O 1
ATOM 1547 N N . PRO A 1 197 ? -10.422 5.906 2.704 1.00 87.31 197 PRO A N 1
ATOM 1548 C CA . PRO A 1 197 ? -10.515 7.274 2.213 1.00 87.31 197 PRO A CA 1
ATOM 1549 C C . PRO A 1 197 ? -10.626 8.321 3.325 1.00 87.31 197 PRO A C 1
ATOM 1551 O O . PRO A 1 197 ? -11.467 8.202 4.214 1.00 87.31 197 PRO A O 1
ATOM 1554 N N . PHE A 1 198 ? -9.824 9.382 3.231 1.00 85.62 198 PHE A N 1
ATOM 1555 C CA . PHE A 1 198 ? -9.917 10.577 4.072 1.00 85.62 198 PHE A CA 1
ATOM 1556 C C . PHE A 1 198 ? -9.434 11.812 3.301 1.00 85.62 198 PHE A C 1
ATOM 1558 O O . PHE A 1 198 ? -8.663 11.687 2.350 1.00 85.62 198 PHE A O 1
ATOM 1565 N N . ASP A 1 199 ? -9.863 13.003 3.727 1.00 82.69 199 ASP A N 1
ATOM 1566 C CA . ASP A 1 199 ? -9.421 14.269 3.131 1.00 82.69 199 ASP A CA 1
ATOM 1567 C C . ASP A 1 199 ? -8.088 14.742 3.739 1.00 82.69 199 ASP A C 1
ATOM 1569 O O . ASP A 1 199 ? -7.919 14.783 4.962 1.00 82.69 199 ASP A O 1
ATOM 1573 N N . GLY A 1 200 ? -7.136 15.119 2.883 1.00 79.94 200 GLY A N 1
ATOM 1574 C CA . GLY A 1 200 ? -5.813 15.575 3.313 1.00 79.94 200 GLY A CA 1
ATOM 1575 C C . GLY A 1 200 ? -5.840 16.843 4.177 1.00 79.94 200 GLY A C 1
ATOM 1576 O O . GLY A 1 200 ? -5.025 16.970 5.090 1.00 79.94 200 GLY A O 1
ATOM 1577 N N . ASN A 1 201 ? -6.787 17.759 3.960 1.00 80.25 201 ASN A N 1
ATOM 1578 C CA . ASN A 1 201 ? -6.935 18.953 4.795 1.00 80.25 201 ASN A CA 1
ATOM 1579 C C . ASN A 1 201 ? -7.475 18.593 6.181 1.00 80.25 201 ASN A C 1
ATOM 1581 O O . ASN A 1 201 ? -6.993 19.135 7.175 1.00 80.25 201 ASN A O 1
ATOM 1585 N N . ASN A 1 202 ? -8.399 17.629 6.268 1.00 82.69 202 ASN A N 1
ATOM 1586 C CA . ASN A 1 202 ? -8.887 17.129 7.558 1.00 82.69 202 ASN A CA 1
ATOM 1587 C C . ASN A 1 202 ? -7.748 16.510 8.382 1.00 82.69 202 ASN A C 1
ATOM 1589 O O . ASN A 1 202 ? -7.659 16.756 9.586 1.00 82.69 202 ASN A O 1
ATOM 1593 N N . LEU A 1 203 ? -6.830 15.778 7.732 1.00 85.19 203 LEU A N 1
ATOM 1594 C CA . LEU A 1 203 ? -5.626 15.255 8.386 1.00 85.19 203 LEU A CA 1
ATOM 1595 C C . LEU A 1 203 ? -4.788 16.386 8.997 1.00 85.19 203 LEU A C 1
ATOM 1597 O O . LEU A 1 203 ? -4.342 16.264 10.138 1.00 85.19 203 LEU A O 1
ATOM 1601 N N . VAL A 1 204 ? -4.583 17.478 8.254 1.00 85.12 204 VAL A N 1
ATOM 1602 C CA . VAL A 1 204 ? -3.818 18.641 8.723 1.00 85.12 204 VAL A CA 1
ATOM 1603 C C . VAL A 1 204 ? -4.494 19.301 9.923 1.00 85.12 204 VAL A C 1
ATOM 1605 O O . VAL A 1 204 ? -3.844 19.481 10.951 1.00 85.12 204 VAL A O 1
ATOM 1608 N N . SER A 1 205 ? -5.790 19.605 9.828 1.00 81.25 205 SER A N 1
ATOM 1609 C CA . SER A 1 205 ? -6.535 20.250 10.915 1.00 81.25 205 SER A CA 1
ATOM 1610 C C . SER A 1 205 ? -6.554 19.408 12.191 1.00 81.25 205 SER A C 1
ATOM 1612 O O . SER A 1 205 ? -6.387 19.933 13.290 1.00 81.25 205 SER A O 1
ATOM 1614 N N . TYR A 1 206 ? -6.705 18.089 12.062 1.00 83.50 206 TYR A N 1
ATOM 1615 C CA . TYR A 1 206 ? -6.672 17.188 13.212 1.00 83.50 206 TYR A CA 1
ATOM 1616 C C . TYR A 1 206 ? -5.280 17.109 13.848 1.00 83.50 206 TYR A C 1
ATOM 1618 O O . TYR A 1 206 ? -5.139 17.057 15.068 1.00 83.50 206 TYR A O 1
ATOM 1626 N N . LEU A 1 207 ? -4.235 17.115 13.023 1.00 83.62 207 LEU A N 1
ATOM 1627 C CA . LEU A 1 207 ? -2.855 17.076 13.485 1.00 83.62 207 LEU A CA 1
ATOM 1628 C C . LEU A 1 207 ? -2.464 18.370 14.225 1.00 83.62 207 LEU A C 1
ATOM 1630 O O . LEU A 1 207 ? -1.769 18.291 15.235 1.00 83.62 207 LEU A O 1
ATOM 1634 N N . GLU A 1 208 ? -2.970 19.529 13.796 1.00 80.12 208 GLU A N 1
ATOM 1635 C CA . GLU A 1 208 ? -2.865 20.799 14.536 1.00 80.12 208 GLU A CA 1
ATOM 1636 C C . GLU A 1 208 ? -3.608 20.742 15.879 1.00 80.12 208 GLU A C 1
ATOM 1638 O O . GLU A 1 208 ? -3.031 21.079 16.914 1.00 80.12 208 GLU A O 1
ATOM 1643 N N . ALA A 1 209 ? -4.850 20.246 15.888 1.00 75.88 209 ALA A N 1
ATOM 1644 C CA . ALA A 1 209 ? -5.642 20.106 17.112 1.00 75.88 209 ALA A CA 1
ATOM 1645 C C . ALA A 1 209 ? -4.960 19.185 18.142 1.00 75.88 209 ALA A C 1
ATOM 1647 O O . ALA A 1 209 ? -4.877 19.519 19.324 1.00 75.88 209 ALA A O 1
ATOM 1648 N N . LEU A 1 210 ? -4.398 18.056 17.693 1.00 77.94 210 LEU A N 1
ATOM 1649 C CA . LEU A 1 210 ? -3.612 17.168 18.552 1.00 77.94 210 LEU A CA 1
ATOM 1650 C C . LEU A 1 210 ? -2.313 17.813 19.042 1.00 77.94 210 LEU A C 1
ATOM 1652 O O . LEU A 1 210 ? -1.877 17.538 20.162 1.00 77.94 210 LEU A O 1
ATOM 1656 N N . ALA A 1 211 ? -1.655 18.630 18.219 1.00 78.56 211 ALA A N 1
ATOM 1657 C CA . ALA A 1 211 ? -0.436 19.315 18.631 1.00 78.56 211 ALA A CA 1
ATOM 1658 C C . ALA A 1 211 ? -0.721 20.317 19.759 1.00 78.56 211 ALA A C 1
ATOM 1660 O O . ALA A 1 211 ? 0.046 20.360 20.726 1.00 78.56 211 ALA A O 1
ATOM 1661 N N . GLN A 1 212 ? -1.843 21.037 19.661 1.00 75.88 212 GLN A N 1
ATOM 1662 C CA . GLN A 1 212 ? -2.340 21.964 20.678 1.00 75.88 212 GLN A CA 1
ATOM 1663 C C . GLN A 1 212 ? -2.720 21.240 21.978 1.00 75.88 212 GLN A C 1
ATOM 1665 O O . GLN A 1 212 ? -2.290 21.649 23.055 1.00 75.88 212 GLN A O 1
ATOM 1670 N N . GLU A 1 213 ? -3.447 20.120 21.895 1.00 74.31 213 GLU A N 1
ATOM 1671 C CA . GLU A 1 213 ? -3.823 19.313 23.070 1.00 74.31 213 GLU A CA 1
ATOM 1672 C C . GLU A 1 213 ? -2.591 18.818 23.851 1.00 74.31 213 GLU A C 1
ATOM 1674 O O . GLU A 1 213 ? -2.578 18.821 25.081 1.00 74.31 213 GLU A O 1
ATOM 1679 N N . ASN A 1 214 ? -1.531 18.423 23.139 1.00 76.38 214 ASN A N 1
ATOM 1680 C CA . ASN A 1 214 ? -0.308 17.887 23.743 1.00 76.38 214 ASN A CA 1
ATOM 1681 C C . ASN A 1 214 ? 0.748 18.960 24.078 1.00 76.38 214 ASN A C 1
ATOM 1683 O O . ASN A 1 214 ? 1.841 18.604 24.520 1.00 76.38 214 ASN A O 1
ATOM 1687 N N . GLY A 1 215 ? 0.480 20.251 23.834 1.00 77.12 215 GLY A N 1
ATOM 1688 C CA . GLY A 1 215 ? 1.451 21.335 24.046 1.00 77.12 215 GLY A CA 1
ATOM 1689 C C . GLY A 1 215 ? 2.722 21.208 23.191 1.00 77.12 215 GLY A C 1
ATOM 1690 O O . GLY A 1 215 ? 3.805 21.607 23.613 1.00 77.12 215 GLY A O 1
ATOM 1691 N N . SER A 1 216 ? 2.608 20.610 22.002 1.00 79.06 216 SER A N 1
ATOM 1692 C CA . SER A 1 216 ? 3.728 20.248 21.112 1.00 79.06 216 SER A CA 1
ATOM 1693 C C . SER A 1 216 ? 3.740 21.028 19.791 1.00 79.06 216 SER A C 1
ATOM 1695 O O . SER A 1 216 ? 4.418 20.639 18.842 1.00 79.06 216 SER A O 1
ATOM 1697 N N . GLU A 1 217 ? 3.014 22.146 19.740 1.00 78.31 217 GLU A N 1
ATOM 1698 C CA . GLU A 1 217 ? 2.784 22.987 18.554 1.00 78.31 217 GLU A CA 1
ATOM 1699 C C . GLU A 1 217 ? 4.076 23.305 17.783 1.00 78.31 217 GLU A C 1
ATOM 1701 O O . GLU A 1 217 ? 4.163 23.050 16.581 1.00 78.31 217 GLU A O 1
ATOM 1706 N N . GLN A 1 218 ? 5.123 23.738 18.495 1.00 78.31 218 GLN A N 1
ATOM 1707 C CA . GLN A 1 218 ? 6.421 24.110 17.911 1.00 78.31 218 GLN A CA 1
ATOM 1708 C C . GLN A 1 218 ? 7.107 22.956 17.164 1.00 78.31 218 GLN A C 1
ATOM 1710 O O . GLN A 1 218 ? 7.822 23.172 16.188 1.00 78.31 218 GLN A O 1
ATOM 1715 N N . TYR A 1 219 ? 6.896 21.710 17.600 1.00 77.00 219 TYR A N 1
ATOM 1716 C CA . TYR A 1 219 ? 7.484 20.541 16.945 1.00 77.00 219 TYR A CA 1
ATOM 1717 C C . TYR A 1 219 ? 6.736 20.148 15.676 1.00 77.00 219 TYR A C 1
ATOM 1719 O O . TYR A 1 219 ? 7.291 19.440 14.837 1.00 77.00 219 TYR A O 1
ATOM 1727 N N . VAL A 1 220 ? 5.480 20.563 15.541 1.00 82.75 220 VAL A N 1
ATOM 1728 C CA . VAL A 1 220 ? 4.557 20.069 14.520 1.00 82.75 220 VAL A CA 1
ATOM 1729 C C . VAL A 1 220 ? 4.309 21.102 13.420 1.00 82.75 220 VAL A C 1
ATOM 1731 O O . VAL A 1 220 ? 4.032 20.718 12.286 1.00 82.75 220 VAL A O 1
ATOM 1734 N N . GLU A 1 221 ? 4.518 22.387 13.701 1.00 84.44 221 GLU A N 1
ATOM 1735 C CA . GLU A 1 221 ? 4.349 23.496 12.754 1.00 84.44 221 GLU A CA 1
ATOM 1736 C C . GLU A 1 221 ? 5.075 23.261 11.416 1.00 84.44 221 GLU A C 1
ATOM 1738 O O . GLU A 1 221 ? 4.465 23.324 10.348 1.00 84.44 221 GLU A O 1
ATOM 1743 N N . TYR A 1 222 ? 6.355 22.868 11.454 1.00 86.19 222 TYR A N 1
ATOM 1744 C CA . TYR A 1 222 ? 7.123 22.564 10.239 1.00 86.19 222 TYR A CA 1
ATOM 1745 C C . TYR A 1 222 ? 6.608 21.331 9.484 1.00 86.19 222 TYR A C 1
ATOM 1747 O O . TYR A 1 222 ? 6.706 21.261 8.259 1.00 86.19 222 TYR A O 1
ATOM 1755 N N . LEU A 1 223 ? 6.072 20.330 10.189 1.00 88.38 223 LEU A N 1
ATOM 1756 C CA . LEU A 1 223 ? 5.469 19.156 9.554 1.00 88.38 223 LEU A CA 1
ATOM 1757 C C . LEU A 1 223 ? 4.184 19.552 8.823 1.00 88.38 223 LEU A C 1
ATOM 1759 O O . LEU A 1 223 ? 4.016 19.221 7.652 1.00 88.38 223 LEU A O 1
ATOM 1763 N N . VAL A 1 224 ? 3.318 20.304 9.500 1.00 87.31 224 VAL A N 1
ATOM 1764 C CA . VAL A 1 224 ? 2.068 20.830 8.949 1.00 87.31 224 VAL A CA 1
ATOM 1765 C C . VAL A 1 224 ? 2.332 21.694 7.722 1.00 87.31 224 VAL A C 1
ATOM 1767 O O . VAL A 1 224 ? 1.700 21.489 6.688 1.00 87.31 224 VAL A O 1
ATOM 1770 N N . ALA A 1 225 ? 3.298 22.611 7.795 1.00 86.62 225 ALA A N 1
ATOM 1771 C CA . ALA A 1 225 ? 3.667 23.466 6.672 1.00 86.62 225 ALA A CA 1
ATOM 1772 C C . ALA A 1 225 ? 4.139 22.653 5.453 1.00 86.62 225 ALA A C 1
ATOM 1774 O O . ALA A 1 225 ? 3.754 22.961 4.321 1.00 86.62 225 ALA A O 1
ATOM 1775 N N . ARG A 1 226 ? 4.912 21.578 5.673 1.00 88.44 226 ARG A N 1
ATOM 1776 C CA . ARG A 1 226 ? 5.337 20.654 4.607 1.00 88.44 226 ARG A CA 1
ATOM 1777 C C . ARG A 1 226 ? 4.152 19.903 3.996 1.00 88.44 226 ARG A C 1
ATOM 1779 O O . ARG A 1 226 ? 4.047 19.859 2.774 1.00 88.44 226 ARG A O 1
ATOM 1786 N N . ILE A 1 227 ? 3.232 19.382 4.814 1.00 89.25 227 ILE A N 1
ATOM 1787 C CA . ILE A 1 227 ? 2.024 18.689 4.327 1.00 89.25 227 ILE A CA 1
ATOM 1788 C C . ILE A 1 227 ? 1.123 19.649 3.537 1.00 89.25 227 ILE A C 1
ATOM 1790 O O . ILE A 1 227 ? 0.673 19.302 2.450 1.00 89.25 227 ILE A O 1
ATOM 1794 N N . ARG A 1 228 ? 0.887 20.870 4.033 1.00 87.62 228 ARG A N 1
ATOM 1795 C CA . ARG A 1 228 ? 0.073 21.878 3.329 1.00 87.62 228 ARG A CA 1
ATOM 1796 C C . ARG A 1 228 ? 0.687 22.260 1.985 1.00 87.62 228 ARG A C 1
ATOM 1798 O O . ARG A 1 228 ? -0.016 22.264 0.981 1.00 87.62 228 ARG A O 1
ATOM 1805 N N . THR A 1 229 ? 1.993 22.533 1.962 1.00 88.19 229 THR A N 1
ATOM 1806 C CA . THR A 1 229 ? 2.720 22.847 0.721 1.00 88.19 229 THR A CA 1
ATOM 1807 C C . THR A 1 229 ? 2.611 21.700 -0.283 1.00 88.19 229 THR A C 1
ATOM 1809 O O . THR A 1 229 ? 2.341 21.943 -1.452 1.00 88.19 229 THR A O 1
ATOM 1812 N N . MET A 1 230 ? 2.737 20.451 0.177 1.00 85.94 230 MET A N 1
ATOM 1813 C CA . MET A 1 230 ? 2.563 19.263 -0.662 1.00 85.94 230 MET A CA 1
ATOM 1814 C C . MET A 1 230 ? 1.150 19.157 -1.245 1.00 85.94 230 MET A C 1
ATOM 1816 O O . MET A 1 230 ? 0.995 18.954 -2.446 1.00 85.94 230 MET A O 1
ATOM 1820 N N . LEU A 1 231 ? 0.116 19.270 -0.406 1.00 83.25 231 LEU A N 1
ATOM 1821 C CA . LEU A 1 231 ? -1.281 19.153 -0.840 1.00 83.25 231 LEU A CA 1
ATOM 1822 C C . LEU A 1 231 ? -1.688 20.279 -1.804 1.00 83.25 231 LEU A C 1
ATOM 1824 O O . LEU A 1 231 ? -2.594 20.093 -2.616 1.00 83.25 231 LEU A O 1
ATOM 1828 N N . ALA A 1 232 ? -1.021 21.432 -1.712 1.00 85.38 232 ALA A N 1
ATOM 1829 C CA . ALA A 1 232 ? -1.244 22.586 -2.572 1.00 85.38 232 ALA A CA 1
ATOM 1830 C C . ALA A 1 232 ? -0.391 22.591 -3.858 1.00 85.38 232 ALA A C 1
ATOM 1832 O O . ALA A 1 232 ? -0.687 23.389 -4.748 1.00 85.38 232 ALA A O 1
ATOM 1833 N N . ASP A 1 233 ? 0.642 21.745 -3.984 1.00 86.12 233 ASP A N 1
ATOM 1834 C CA . ASP A 1 233 ? 1.491 21.707 -5.186 1.00 86.12 233 ASP A CA 1
ATOM 1835 C C . ASP A 1 233 ? 0.650 21.278 -6.397 1.00 86.12 233 ASP A C 1
ATOM 1837 O O . ASP A 1 233 ? 0.104 20.173 -6.455 1.00 86.12 233 ASP A O 1
ATOM 1841 N N . THR A 1 234 ? 0.561 22.160 -7.394 1.00 82.81 234 THR A N 1
ATOM 1842 C CA . THR A 1 234 ? -0.223 21.965 -8.619 1.00 82.81 234 THR A CA 1
ATOM 1843 C C . THR A 1 234 ? 0.224 20.761 -9.437 1.00 82.81 234 THR A C 1
ATOM 1845 O O . THR A 1 234 ? -0.577 20.228 -10.194 1.00 82.81 234 THR A O 1
ATOM 1848 N N . ARG A 1 235 ? 1.477 20.315 -9.293 1.00 82.00 235 ARG A N 1
ATOM 1849 C CA . ARG A 1 235 ? 2.005 19.124 -9.976 1.00 82.00 235 ARG A CA 1
ATOM 1850 C C . ARG A 1 235 ? 1.665 17.835 -9.231 1.00 82.00 235 ARG A C 1
ATOM 1852 O O . ARG A 1 235 ? 1.592 16.772 -9.837 1.00 82.00 235 ARG A O 1
ATOM 1859 N N . MET A 1 236 ? 1.455 17.917 -7.916 1.00 83.81 236 MET A N 1
ATOM 1860 C CA . MET A 1 236 ? 1.085 16.769 -7.083 1.00 83.81 236 MET A CA 1
ATOM 1861 C C . MET A 1 236 ? -0.424 16.576 -7.011 1.00 83.81 236 MET A C 1
ATOM 1863 O O . MET A 1 236 ? -0.893 15.439 -7.023 1.00 83.81 236 MET A O 1
ATOM 1867 N N . LYS A 1 237 ? -1.182 17.678 -6.959 1.00 84.44 237 LYS A N 1
ATOM 1868 C CA . LYS A 1 237 ? -2.641 17.679 -6.818 1.00 84.44 237 LYS A CA 1
ATOM 1869 C C . LYS A 1 237 ? -3.343 16.725 -7.806 1.00 84.44 237 LYS A C 1
ATOM 1871 O O . LYS A 1 237 ? -4.173 15.957 -7.333 1.00 84.44 237 LYS A O 1
ATOM 1876 N N . PRO A 1 238 ? -3.000 16.667 -9.111 1.00 85.88 238 PRO A N 1
ATOM 1877 C CA . PRO A 1 238 ? -3.656 15.762 -10.063 1.00 85.88 238 PRO A CA 1
ATOM 1878 C C . PRO A 1 238 ? -3.420 14.271 -9.789 1.00 85.88 238 PRO A C 1
ATOM 1880 O O . PRO A 1 238 ? -4.158 13.433 -10.301 1.00 85.88 238 PRO A O 1
ATOM 1883 N N . ILE A 1 239 ? -2.376 13.942 -9.024 1.00 87.25 239 ILE A N 1
ATOM 1884 C CA . ILE A 1 239 ? -1.994 12.571 -8.682 1.00 87.25 239 ILE A CA 1
ATOM 1885 C C . ILE A 1 239 ? -2.570 12.197 -7.315 1.00 87.25 239 ILE A C 1
ATOM 1887 O O . ILE A 1 239 ? -3.126 11.116 -7.161 1.00 87.25 239 ILE A O 1
ATOM 1891 N N . THR A 1 240 ? -2.423 13.062 -6.309 1.00 86.31 240 THR A N 1
ATOM 1892 C CA . THR A 1 240 ? -2.655 12.709 -4.897 1.00 86.31 240 THR A CA 1
ATOM 1893 C C . THR A 1 240 ? -4.004 13.149 -4.349 1.00 86.31 240 THR A C 1
ATOM 1895 O O . THR A 1 240 ? -4.416 12.647 -3.302 1.00 86.31 240 THR A O 1
ATOM 1898 N N . ASN A 1 241 ? -4.685 14.077 -5.017 1.00 81.06 241 ASN A N 1
ATOM 1899 C CA . ASN A 1 241 ? -5.942 14.638 -4.549 1.00 81.06 241 ASN A CA 1
ATOM 1900 C C . ASN A 1 241 ? -7.115 14.062 -5.351 1.00 81.06 241 ASN A C 1
ATOM 1902 O O . ASN A 1 241 ? -7.156 14.172 -6.573 1.00 81.06 241 ASN A O 1
ATOM 1906 N N . ASP A 1 242 ? -8.084 13.484 -4.646 1.00 78.12 242 ASP A N 1
ATOM 1907 C CA . ASP A 1 242 ? -9.312 12.915 -5.202 1.00 78.12 242 ASP A CA 1
ATOM 1908 C C . ASP A 1 242 ? -10.575 13.688 -4.777 1.00 78.12 242 ASP A C 1
ATOM 1910 O O . ASP A 1 242 ? -11.689 13.195 -4.926 1.00 78.12 242 ASP A O 1
ATOM 1914 N N . SER A 1 243 ? -10.430 14.915 -4.263 1.00 70.50 243 SER A N 1
ATOM 1915 C CA . SER A 1 243 ? -11.570 15.742 -3.827 1.00 70.50 243 SER A CA 1
ATOM 1916 C C . SER A 1 243 ? -12.560 16.066 -4.952 1.00 70.50 243 SER A C 1
ATOM 1918 O O . SER A 1 243 ? -13.763 16.099 -4.710 1.00 70.50 243 SER A O 1
ATOM 1920 N N . GLU A 1 244 ? -12.073 16.280 -6.178 1.00 69.25 244 GLU A N 1
ATOM 1921 C CA . GLU A 1 244 ? -12.914 16.583 -7.347 1.00 69.25 244 GLU A CA 1
ATOM 1922 C C . GLU A 1 244 ? -13.556 15.315 -7.937 1.00 69.25 244 GLU A C 1
ATOM 1924 O O . GLU A 1 244 ? -14.720 15.333 -8.329 1.00 69.25 244 GLU A O 1
ATOM 1929 N N . HIS A 1 245 ? -12.815 14.203 -7.954 1.00 73.75 245 HIS A N 1
ATOM 1930 C CA . HIS A 1 245 ? -13.271 12.898 -8.432 1.00 73.75 245 HIS A CA 1
ATOM 1931 C C . HIS A 1 245 ? -12.831 11.823 -7.440 1.00 73.75 245 HIS A C 1
ATOM 1933 O O . HIS A 1 245 ? -11.711 11.319 -7.525 1.00 73.75 245 HIS A O 1
ATOM 1939 N N . ARG A 1 246 ? -13.721 11.492 -6.494 1.00 81.06 246 ARG A N 1
ATOM 1940 C CA . ARG A 1 246 ? -13.468 10.483 -5.458 1.00 81.06 246 ARG A CA 1
ATOM 1941 C C . ARG A 1 246 ? -13.082 9.159 -6.102 1.00 81.06 246 ARG A C 1
ATOM 1943 O O . ARG A 1 246 ? -13.855 8.580 -6.866 1.00 81.06 246 ARG A O 1
ATOM 1950 N N . VAL A 1 247 ? -11.898 8.675 -5.750 1.00 85.25 247 VAL A N 1
ATOM 1951 C CA . VAL A 1 247 ? -11.416 7.372 -6.195 1.00 85.25 247 VAL A CA 1
ATOM 1952 C C . VAL A 1 247 ? -11.962 6.320 -5.243 1.00 85.25 247 VAL A C 1
ATOM 1954 O O . VAL A 1 247 ? -11.835 6.444 -4.029 1.00 85.25 247 VAL A O 1
ATOM 1957 N N . ASP A 1 248 ? -12.558 5.267 -5.788 1.00 88.69 248 ASP A N 1
ATOM 1958 C CA . ASP A 1 248 ? -12.859 4.061 -5.024 1.00 88.69 248 ASP A CA 1
ATOM 1959 C C . ASP A 1 248 ? -11.732 3.038 -5.211 1.00 88.69 248 ASP A C 1
ATOM 1961 O O . ASP A 1 248 ? -11.253 2.840 -6.328 1.00 88.69 248 ASP A O 1
ATOM 1965 N N . LEU A 1 249 ? -11.301 2.377 -4.129 1.00 90.38 249 LEU A N 1
ATOM 1966 C CA . LEU A 1 249 ? -10.189 1.423 -4.193 1.00 90.38 249 LEU A CA 1
ATOM 1967 C C . LEU A 1 249 ? -10.521 0.229 -5.093 1.00 90.38 249 LEU A C 1
ATOM 1969 O O . LEU A 1 249 ? -9.643 -0.238 -5.816 1.00 90.38 249 LEU A O 1
ATOM 1973 N N . ALA A 1 250 ? -11.757 -0.279 -5.051 1.00 89.81 250 ALA A N 1
ATOM 1974 C CA . ALA A 1 250 ? -12.134 -1.424 -5.871 1.00 89.81 250 ALA A CA 1
ATOM 1975 C C . ALA A 1 250 ? -12.136 -1.035 -7.353 1.00 89.81 250 ALA A C 1
ATOM 1977 O O . ALA A 1 250 ? -11.496 -1.713 -8.156 1.00 89.81 250 ALA A O 1
ATOM 1978 N N . ASN A 1 251 ? -12.742 0.106 -7.696 1.00 90.06 251 ASN A N 1
ATOM 1979 C CA . ASN A 1 251 ? -12.710 0.626 -9.063 1.00 90.06 251 ASN A CA 1
ATOM 1980 C C . ASN A 1 251 ? -11.276 0.922 -9.545 1.00 90.06 251 ASN A C 1
ATOM 1982 O O . ASN A 1 251 ? -10.909 0.605 -10.678 1.00 90.06 251 ASN A O 1
ATOM 1986 N N . TRP A 1 252 ? -10.430 1.477 -8.673 1.00 93.00 252 TRP A N 1
ATOM 1987 C CA . TRP A 1 252 ? -9.018 1.705 -8.973 1.00 93.00 252 TRP A CA 1
ATOM 1988 C C . TRP A 1 252 ? -8.297 0.389 -9.287 1.00 93.00 252 TRP A C 1
ATOM 1990 O O . TRP A 1 252 ? -7.604 0.296 -10.295 1.00 93.00 252 TRP A O 1
ATOM 2000 N N . LEU A 1 253 ? -8.505 -0.663 -8.490 1.00 91.94 253 LEU A N 1
ATOM 2001 C CA . LEU A 1 253 ? -7.906 -1.978 -8.742 1.00 91.94 253 LEU A CA 1
ATOM 2002 C C . LEU A 1 253 ? -8.413 -2.607 -10.047 1.00 91.94 253 LEU A C 1
ATOM 2004 O O . LEU A 1 253 ? -7.599 -3.123 -10.811 1.00 91.94 253 LEU A O 1
ATOM 2008 N N . GLU A 1 254 ? -9.713 -2.534 -10.343 1.00 89.44 254 GLU A N 1
ATOM 2009 C CA . GLU A 1 254 ? -10.273 -3.028 -11.614 1.00 89.44 254 GLU A CA 1
ATOM 2010 C C . GLU A 1 254 ? -9.655 -2.296 -12.819 1.00 89.44 254 GLU A C 1
ATOM 2012 O O . GLU A 1 254 ? -9.273 -2.912 -13.822 1.00 89.44 254 GLU A O 1
ATOM 2017 N N . THR A 1 255 ? -9.469 -0.982 -12.694 1.00 88.69 255 THR A N 1
ATOM 2018 C CA . THR A 1 255 ? -8.918 -0.143 -13.761 1.00 88.69 255 THR A CA 1
ATOM 2019 C C . THR A 1 255 ? -7.411 -0.367 -13.940 1.00 88.69 255 THR A C 1
ATOM 2021 O O . THR A 1 255 ? -6.945 -0.515 -15.066 1.00 88.69 255 THR A O 1
ATOM 2024 N N . TYR A 1 256 ? -6.633 -0.463 -12.858 1.00 89.81 256 TYR A N 1
ATOM 2025 C CA . TYR A 1 256 ? -5.172 -0.604 -12.930 1.00 89.81 256 TYR A CA 1
ATOM 2026 C C . TYR A 1 256 ? -4.710 -2.051 -13.133 1.00 89.81 256 TYR A C 1
ATOM 2028 O O . TYR A 1 256 ? -3.762 -2.280 -13.881 1.00 89.81 256 TYR A O 1
ATOM 2036 N N . ILE A 1 257 ? -5.350 -3.043 -12.508 1.00 88.94 257 ILE A N 1
ATOM 2037 C CA . ILE A 1 257 ? -4.966 -4.462 -12.629 1.00 88.94 257 ILE A CA 1
ATOM 2038 C C . ILE A 1 257 ? -5.737 -5.127 -13.771 1.00 88.94 257 ILE A C 1
ATOM 2040 O O . ILE A 1 257 ? -5.152 -5.845 -14.577 1.00 88.94 257 ILE A O 1
ATOM 2044 N N . GLY A 1 258 ? -7.030 -4.831 -13.912 1.00 84.25 258 GLY A N 1
ATOM 2045 C CA . GLY A 1 258 ? -7.922 -5.497 -14.864 1.00 84.25 258 GLY A CA 1
ATOM 2046 C C . GLY A 1 258 ? -9.135 -6.128 -14.195 1.00 84.25 258 GLY A C 1
ATOM 2047 O O . GLY A 1 258 ? -9.126 -6.414 -12.998 1.00 84.25 258 GLY A O 1
ATOM 2048 N N . LYS A 1 259 ? -10.166 -6.370 -15.006 1.00 80.75 259 LYS A N 1
ATOM 2049 C CA . LYS A 1 259 ? -11.389 -7.076 -14.630 1.00 80.75 259 LYS A CA 1
ATOM 2050 C C . LYS A 1 259 ? -11.569 -8.309 -15.512 1.00 80.75 259 LYS A C 1
ATOM 2052 O O . LYS A 1 259 ? -11.237 -8.285 -16.697 1.00 80.75 259 LYS A O 1
ATOM 2057 N N . ASP A 1 260 ? -12.104 -9.381 -14.937 1.00 72.06 260 ASP A N 1
ATOM 2058 C CA . ASP A 1 260 ? -12.437 -10.587 -15.693 1.00 72.06 260 ASP A CA 1
ATOM 2059 C C . ASP A 1 260 ? -13.541 -10.298 -16.726 1.00 72.06 260 ASP A C 1
ATOM 2061 O O . ASP A 1 260 ? -14.579 -9.724 -16.402 1.00 72.06 260 ASP A O 1
ATOM 2065 N N . GLY A 1 261 ? -13.339 -10.757 -17.965 1.00 63.97 261 GLY A N 1
ATOM 2066 C CA . GLY A 1 261 ? -14.387 -10.812 -18.991 1.00 63.97 261 GLY A CA 1
ATOM 2067 C C . GLY A 1 261 ? -14.572 -9.570 -19.869 1.00 63.97 261 GLY A C 1
ATOM 2068 O O . GLY A 1 261 ? -15.414 -9.622 -20.760 1.00 63.97 261 GLY A O 1
ATOM 2069 N N . ASP A 1 262 ? -13.788 -8.503 -19.690 1.00 55.97 262 ASP A N 1
ATOM 2070 C CA . ASP A 1 262 ? -14.063 -7.215 -20.357 1.00 55.97 262 ASP A CA 1
ATOM 2071 C C . ASP A 1 262 ? -13.485 -7.062 -21.779 1.00 55.97 262 ASP A C 1
ATOM 2073 O O . ASP A 1 262 ? -13.624 -6.024 -22.411 1.00 55.97 262 ASP A O 1
ATOM 2077 N N . GLY A 1 263 ? -12.825 -8.082 -22.339 1.00 54.69 263 GLY A N 1
ATOM 2078 C CA . GLY A 1 263 ? -12.301 -8.053 -23.719 1.00 54.69 263 GLY A CA 1
ATOM 2079 C C . GLY A 1 263 ? -11.166 -7.046 -23.992 1.00 54.69 263 GLY A C 1
ATOM 2080 O O . GLY A 1 263 ? -10.442 -7.221 -24.977 1.00 54.69 263 GLY A O 1
ATOM 2081 N N . ASP A 1 264 ? -10.977 -6.058 -23.118 1.00 58.38 264 ASP A N 1
ATOM 2082 C CA . ASP A 1 264 ? -9.873 -5.109 -23.096 1.00 58.38 264 ASP A CA 1
ATOM 2083 C C . ASP A 1 264 ? -8.572 -5.762 -22.625 1.00 58.38 264 ASP A C 1
ATOM 2085 O O . ASP A 1 264 ? -8.544 -6.801 -21.957 1.00 58.38 264 ASP A O 1
ATOM 2089 N N . SER A 1 265 ? -7.449 -5.165 -23.022 1.00 63.28 265 SER A N 1
ATOM 2090 C CA . SER A 1 265 ? -6.145 -5.730 -22.702 1.00 63.28 265 SER A CA 1
ATOM 2091 C C . SER A 1 265 ? -5.847 -5.636 -21.203 1.00 63.28 265 SER A C 1
ATOM 2093 O O . SER A 1 265 ? -5.976 -4.583 -20.581 1.00 63.28 265 SER A O 1
ATOM 2095 N N . CYS A 1 266 ? -5.367 -6.733 -20.615 1.00 76.56 266 CYS A N 1
ATOM 2096 C CA . CYS A 1 266 ? -4.919 -6.772 -19.218 1.00 76.56 266 CYS A CA 1
ATOM 2097 C C . CYS A 1 266 ? -3.544 -6.105 -19.013 1.00 76.56 266 CYS A C 1
ATOM 2099 O O . CYS A 1 266 ? -2.836 -6.427 -18.060 1.00 76.56 266 CYS A O 1
ATOM 2101 N N . VAL A 1 267 ? -3.120 -5.227 -19.929 1.00 86.81 267 VAL A N 1
ATOM 2102 C CA . VAL A 1 267 ? -1.822 -4.552 -19.872 1.00 86.81 267 VAL A CA 1
ATOM 2103 C C . VAL A 1 267 ? -2.045 -3.106 -19.465 1.00 86.81 267 VAL A C 1
ATOM 2105 O O . VAL A 1 267 ? -2.725 -2.355 -20.161 1.00 86.81 267 VAL A O 1
ATOM 2108 N N . SER A 1 268 ? -1.449 -2.718 -18.344 1.00 90.31 268 SER A N 1
ATOM 2109 C CA . SER A 1 268 ? -1.507 -1.356 -17.819 1.00 90.31 268 SER A CA 1
ATOM 2110 C C . SER A 1 268 ? -0.114 -0.739 -17.841 1.00 90.31 268 SER A C 1
ATOM 2112 O O . SER A 1 268 ? 0.828 -1.284 -17.261 1.00 90.31 268 SER A O 1
ATOM 2114 N N . ILE A 1 269 ? 0.017 0.393 -18.524 1.00 91.31 269 ILE A N 1
ATOM 2115 C CA . ILE A 1 269 ? 1.254 1.162 -18.643 1.00 91.31 269 ILE A CA 1
ATOM 2116 C C . ILE A 1 269 ? 1.105 2.379 -17.745 1.00 91.31 269 ILE A C 1
ATOM 2118 O O . ILE A 1 269 ? 0.202 3.184 -17.929 1.00 91.31 269 ILE A O 1
ATOM 2122 N N . ILE A 1 270 ? 1.980 2.483 -16.752 1.00 93.25 270 ILE A N 1
ATOM 2123 C CA . ILE A 1 270 ? 2.003 3.600 -15.811 1.00 93.25 270 ILE A CA 1
ATOM 2124 C C . ILE A 1 270 ? 3.179 4.468 -16.215 1.00 93.25 270 ILE A C 1
ATOM 2126 O O . ILE A 1 270 ? 4.321 4.114 -15.909 1.00 93.25 270 ILE A O 1
ATOM 2130 N N . ASP A 1 271 ? 2.866 5.531 -16.940 1.00 92.00 271 ASP A N 1
ATOM 2131 C CA . ASP A 1 271 ? 3.800 6.533 -17.427 1.00 92.00 271 ASP A CA 1
ATOM 2132 C C . ASP A 1 271 ? 4.071 7.549 -16.312 1.00 92.00 271 ASP A C 1
ATOM 2134 O O . ASP A 1 271 ? 3.162 8.182 -15.764 1.00 92.00 271 ASP A O 1
ATOM 2138 N N . LEU A 1 272 ? 5.343 7.650 -15.941 1.00 91.75 272 LEU A N 1
ATOM 2139 C CA . LEU A 1 272 ? 5.838 8.500 -14.868 1.00 91.75 272 LEU A CA 1
ATOM 2140 C C . LEU A 1 272 ? 6.678 9.671 -15.396 1.00 91.75 272 LEU A C 1
ATOM 2142 O O . LEU A 1 272 ? 7.201 10.435 -14.593 1.00 91.75 272 LEU A O 1
ATOM 2146 N N . SER A 1 273 ? 6.790 9.844 -16.714 1.00 89.50 273 SER A N 1
ATOM 2147 C CA . SER A 1 273 ? 7.641 10.866 -17.347 1.00 89.50 273 SER A CA 1
ATOM 2148 C C . SER A 1 273 ? 7.264 12.305 -16.983 1.00 89.50 273 SER A C 1
ATOM 2150 O O . SER A 1 273 ? 8.124 13.182 -16.912 1.00 89.50 273 SER A O 1
ATOM 2152 N N . LEU A 1 274 ? 5.978 12.546 -16.712 1.00 88.94 274 LEU A N 1
ATOM 2153 C CA . LEU A 1 274 ? 5.444 13.836 -16.260 1.00 88.94 274 LEU A CA 1
ATOM 2154 C C . LEU A 1 274 ? 5.244 13.899 -14.736 1.00 88.94 274 LEU A C 1
ATOM 2156 O O . LEU A 1 274 ? 4.751 14.899 -14.212 1.00 88.94 274 LEU A O 1
ATOM 2160 N N . VAL A 1 275 ? 5.611 12.842 -14.006 1.00 89.69 275 VAL A N 1
ATOM 2161 C CA . VAL A 1 275 ? 5.553 12.828 -12.543 1.00 89.69 275 VAL A CA 1
ATOM 2162 C C . VAL A 1 275 ? 6.786 13.556 -11.996 1.00 89.69 275 VAL A C 1
ATOM 2164 O O . VAL A 1 275 ? 7.906 13.243 -12.397 1.00 89.69 275 VAL A O 1
ATOM 2167 N N . PRO A 1 276 ? 6.629 14.502 -11.051 1.00 86.25 276 PRO A N 1
ATOM 2168 C CA . PRO A 1 276 ? 7.769 15.157 -10.420 1.00 86.25 276 PRO A CA 1
ATOM 2169 C C . PRO A 1 276 ? 8.731 14.147 -9.784 1.00 86.25 276 PRO A C 1
ATOM 2171 O O . PRO A 1 276 ? 8.312 13.174 -9.139 1.00 86.25 276 PRO A O 1
ATOM 2174 N N . THR A 1 277 ? 10.032 14.392 -9.941 1.00 79.88 277 THR A N 1
ATOM 2175 C CA . THR A 1 277 ? 11.095 13.486 -9.477 1.00 79.88 277 THR A CA 1
ATOM 2176 C C . THR A 1 277 ? 11.045 13.274 -7.966 1.00 79.88 277 THR A C 1
ATOM 2178 O O . THR A 1 277 ? 11.355 12.185 -7.483 1.00 79.88 277 THR A O 1
ATOM 2181 N N . GLU A 1 278 ? 10.572 14.274 -7.217 1.00 76.50 278 GLU A N 1
ATOM 2182 C CA . GLU A 1 278 ? 10.452 14.241 -5.759 1.00 76.50 278 GLU A CA 1
ATOM 2183 C C . GLU A 1 278 ? 9.433 13.201 -5.266 1.00 76.50 278 GLU A C 1
ATOM 2185 O O . GLU A 1 278 ? 9.555 12.698 -4.150 1.00 76.50 278 GLU A O 1
ATOM 2190 N N . ILE A 1 279 ? 8.433 12.854 -6.088 1.00 86.38 279 ILE A N 1
ATOM 2191 C CA . ILE A 1 279 ? 7.345 11.937 -5.706 1.00 86.38 279 ILE A CA 1
ATOM 2192 C C . ILE A 1 279 ? 7.316 10.659 -6.537 1.00 86.38 279 ILE A C 1
ATOM 2194 O O . ILE A 1 279 ? 6.533 9.761 -6.237 1.00 86.38 279 ILE A O 1
ATOM 2198 N N . THR A 1 280 ? 8.172 10.529 -7.552 1.00 90.19 280 THR A N 1
ATOM 2199 C CA . THR A 1 280 ? 8.180 9.343 -8.422 1.00 90.19 280 THR A CA 1
ATOM 2200 C C . THR A 1 280 ? 8.411 8.063 -7.608 1.00 90.19 280 THR A C 1
ATOM 220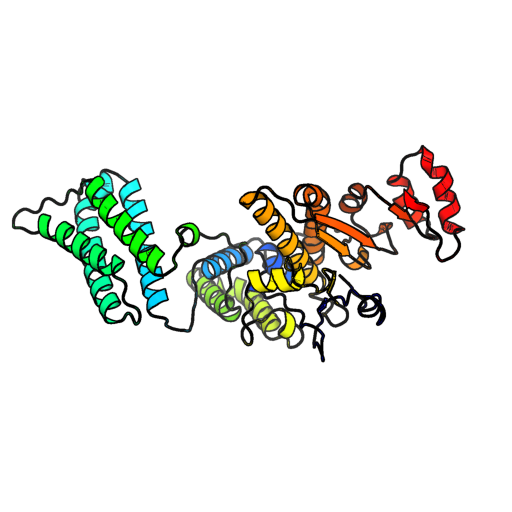2 O O . THR A 1 280 ? 7.699 7.069 -7.768 1.00 90.19 280 THR A O 1
ATOM 2205 N N . HIS A 1 281 ? 9.350 8.100 -6.657 1.00 91.19 281 HIS A N 1
ATOM 2206 C CA . HIS A 1 281 ? 9.604 6.997 -5.726 1.00 91.19 281 HIS A CA 1
ATOM 2207 C C . HIS A 1 281 ? 8.406 6.671 -4.832 1.00 91.19 281 HIS A C 1
ATOM 2209 O O . HIS A 1 281 ? 8.140 5.503 -4.558 1.00 91.19 281 HIS A O 1
ATOM 2215 N N . LEU A 1 282 ? 7.673 7.692 -4.390 1.00 91.75 282 LEU A N 1
ATOM 2216 C CA . LEU A 1 282 ? 6.497 7.521 -3.548 1.00 91.75 282 LEU A CA 1
ATOM 2217 C C . LEU A 1 282 ? 5.353 6.875 -4.332 1.00 91.75 282 LEU A C 1
ATOM 2219 O O . LEU A 1 282 ? 4.801 5.869 -3.903 1.00 91.75 282 LEU A O 1
ATOM 2223 N N . VAL A 1 283 ? 5.041 7.416 -5.510 1.00 93.06 283 VAL A N 1
ATOM 2224 C CA . VAL A 1 283 ? 3.993 6.915 -6.410 1.00 93.06 283 VAL A CA 1
ATOM 2225 C C . VAL A 1 283 ? 4.253 5.452 -6.770 1.00 93.06 283 VAL A C 1
ATOM 2227 O O . VAL A 1 283 ? 3.369 4.607 -6.624 1.00 93.06 283 VAL A O 1
ATOM 2230 N N . THR A 1 284 ? 5.483 5.124 -7.171 1.00 93.75 284 THR A N 1
ATOM 2231 C CA . THR A 1 284 ? 5.878 3.745 -7.502 1.00 93.75 284 THR A CA 1
ATOM 2232 C C . THR A 1 284 ? 5.800 2.803 -6.303 1.00 93.75 284 THR A C 1
ATOM 2234 O O . THR A 1 284 ? 5.310 1.680 -6.456 1.00 93.75 284 THR A O 1
ATOM 2237 N N . ALA A 1 285 ? 6.223 3.249 -5.115 1.00 94.56 285 ALA A N 1
ATOM 2238 C CA . ALA A 1 285 ? 6.121 2.474 -3.881 1.00 94.56 285 ALA A CA 1
ATOM 2239 C C . ALA A 1 285 ? 4.659 2.170 -3.530 1.00 94.56 285 ALA A C 1
ATOM 2241 O O . ALA A 1 285 ? 4.304 1.005 -3.341 1.00 94.56 285 ALA A O 1
ATOM 2242 N N . VAL A 1 286 ? 3.803 3.196 -3.522 1.00 95.75 286 VAL A N 1
ATOM 2243 C CA . VAL A 1 286 ? 2.385 3.080 -3.162 1.00 95.75 286 VAL A CA 1
ATOM 2244 C C . VAL A 1 286 ? 1.663 2.147 -4.130 1.00 95.75 286 VAL A C 1
ATOM 2246 O O . VAL A 1 286 ? 1.006 1.210 -3.685 1.00 95.75 286 VAL A O 1
ATOM 2249 N N . ILE A 1 287 ? 1.817 2.342 -5.444 1.00 95.69 287 ILE A N 1
ATOM 2250 C CA . ILE A 1 287 ? 1.184 1.484 -6.461 1.00 95.69 287 ILE A CA 1
ATOM 2251 C C . ILE A 1 287 ? 1.611 0.026 -6.268 1.00 95.69 287 ILE A C 1
ATOM 2253 O O . ILE A 1 287 ? 0.768 -0.868 -6.178 1.00 95.69 287 ILE A O 1
ATOM 2257 N N . SER A 1 288 ? 2.919 -0.218 -6.159 1.00 96.12 288 SER A N 1
ATOM 2258 C CA . SER A 1 288 ? 3.465 -1.573 -6.026 1.00 96.12 288 SER A CA 1
ATOM 2259 C C . SER A 1 288 ? 2.989 -2.245 -4.736 1.00 96.12 288 SER A C 1
ATOM 2261 O O . SER A 1 288 ? 2.606 -3.418 -4.748 1.00 96.12 288 SER A O 1
ATOM 2263 N N . ARG A 1 289 ? 2.947 -1.495 -3.627 1.00 96.50 289 ARG A N 1
ATOM 2264 C CA . ARG A 1 289 ? 2.457 -1.974 -2.333 1.00 96.50 289 ARG A CA 1
ATOM 2265 C C . ARG A 1 289 ? 0.962 -2.276 -2.366 1.00 96.50 289 ARG A C 1
ATOM 2267 O O . ARG A 1 289 ? 0.572 -3.349 -1.914 1.00 96.50 289 ARG A O 1
ATOM 2274 N N . ILE A 1 290 ? 0.136 -1.380 -2.907 1.00 96.00 290 ILE A N 1
ATOM 2275 C CA . ILE A 1 290 ? -1.319 -1.570 -2.997 1.00 96.00 290 ILE A CA 1
ATOM 2276 C C . ILE A 1 290 ? -1.647 -2.794 -3.857 1.00 96.00 290 ILE A C 1
ATOM 2278 O O . ILE A 1 290 ? -2.467 -3.614 -3.439 1.00 96.00 290 ILE A O 1
ATOM 2282 N N . ILE A 1 291 ? -0.974 -2.984 -4.998 1.00 95.44 291 ILE A N 1
ATOM 2283 C CA . ILE A 1 291 ? -1.133 -4.190 -5.828 1.00 95.44 291 ILE A CA 1
ATOM 2284 C C . ILE A 1 291 ? -0.764 -5.441 -5.020 1.00 95.44 291 ILE A C 1
ATOM 2286 O O . ILE A 1 291 ? -1.549 -6.387 -4.942 1.00 95.44 291 ILE A O 1
ATOM 2290 N N . PHE A 1 292 ? 0.400 -5.441 -4.369 1.00 96.25 292 PHE A N 1
ATOM 2291 C CA . PHE A 1 292 ? 0.864 -6.580 -3.581 1.00 96.25 292 PHE A CA 1
ATOM 2292 C C . PHE A 1 292 ? -0.086 -6.932 -2.425 1.00 96.25 292 PHE A C 1
ATOM 2294 O O . PHE A 1 292 ? -0.501 -8.085 -2.300 1.00 96.25 292 PHE A O 1
ATOM 2301 N N . GLU A 1 293 ? -0.485 -5.954 -1.607 1.00 94.62 293 GLU A N 1
ATOM 2302 C CA . GLU A 1 293 ? -1.422 -6.150 -0.493 1.00 94.62 293 GLU A CA 1
ATOM 2303 C C . GLU A 1 293 ? -2.802 -6.621 -0.975 1.00 94.62 293 GLU A C 1
ATOM 2305 O O . GLU A 1 293 ? -3.428 -7.472 -0.335 1.00 94.62 293 GLU A O 1
ATOM 2310 N N . SER A 1 294 ? -3.272 -6.117 -2.117 1.00 93.75 294 SER A N 1
ATOM 2311 C CA . SER A 1 294 ? -4.549 -6.535 -2.708 1.00 93.75 294 SER A CA 1
ATOM 2312 C C . SER A 1 294 ? -4.513 -8.006 -3.122 1.00 93.75 294 SER A C 1
ATOM 2314 O O . SER A 1 294 ? -5.427 -8.761 -2.787 1.00 93.75 294 SER A O 1
ATOM 2316 N N . LEU A 1 295 ? -3.418 -8.458 -3.740 1.00 93.81 295 LEU A N 1
ATOM 2317 C CA . LEU A 1 295 ? -3.211 -9.869 -4.087 1.00 93.81 295 LEU A CA 1
ATOM 2318 C C . LEU A 1 295 ? -3.083 -10.763 -2.843 1.00 93.81 295 LEU A C 1
ATOM 2320 O O . LEU A 1 295 ? -3.610 -11.880 -2.821 1.00 93.81 295 LEU A O 1
ATOM 2324 N N . GLN A 1 296 ? -2.449 -10.273 -1.770 1.00 93.31 296 GLN A N 1
ATOM 2325 C CA . GLN A 1 296 ? -2.412 -10.974 -0.481 1.00 93.31 296 GLN A CA 1
ATOM 2326 C C . GLN A 1 296 ? -3.819 -11.194 0.086 1.00 93.31 296 GLN A C 1
ATOM 2328 O O . GLN A 1 296 ? -4.151 -12.307 0.511 1.00 93.31 296 GLN A O 1
ATOM 2333 N N . ARG A 1 297 ? -4.654 -10.146 0.079 1.00 91.31 297 ARG A N 1
ATOM 2334 C CA . ARG A 1 297 ? -6.046 -10.211 0.547 1.00 91.31 297 ARG A CA 1
ATOM 2335 C C . ARG A 1 297 ? -6.883 -11.136 -0.328 1.00 91.31 297 ARG A C 1
ATOM 2337 O O . ARG A 1 297 ? -7.567 -12.002 0.212 1.00 91.31 297 ARG A O 1
ATOM 2344 N N . TYR A 1 298 ? -6.763 -11.025 -1.650 1.00 91.12 298 TYR A N 1
ATOM 2345 C CA . TYR A 1 298 ? -7.458 -11.894 -2.598 1.00 91.12 298 TYR A CA 1
ATOM 2346 C C . TYR A 1 298 ? -7.134 -13.371 -2.343 1.00 91.12 298 TYR A C 1
ATOM 2348 O O . TYR A 1 298 ? -8.040 -14.191 -2.177 1.00 91.12 298 TYR A O 1
ATOM 2356 N N . ARG A 1 299 ? -5.843 -13.708 -2.193 1.00 91.56 299 ARG A N 1
ATOM 2357 C CA . ARG A 1 299 ? -5.425 -15.080 -1.879 1.00 91.56 299 ARG A CA 1
ATOM 2358 C C . ARG A 1 299 ? -5.986 -15.566 -0.548 1.00 91.56 299 ARG A C 1
ATOM 2360 O O . ARG A 1 299 ? -6.374 -16.725 -0.451 1.00 91.56 299 ARG A O 1
ATOM 2367 N N . ARG A 1 300 ? -6.036 -14.713 0.475 1.00 90.88 300 ARG A N 1
ATOM 2368 C CA . ARG A 1 300 ? -6.567 -15.081 1.795 1.00 90.88 300 ARG A CA 1
ATOM 2369 C C . ARG A 1 300 ? -8.076 -15.338 1.774 1.00 90.88 300 ARG A C 1
ATOM 2371 O O . ARG A 1 300 ? -8.521 -16.251 2.459 1.00 90.88 300 ARG A O 1
ATOM 2378 N N . LEU A 1 301 ? -8.836 -14.546 1.021 1.00 90.38 301 LEU A N 1
ATOM 2379 C CA . LEU A 1 301 ? -10.298 -14.641 0.965 1.00 90.38 301 LEU A CA 1
ATOM 2380 C C . LEU A 1 301 ? -10.773 -15.793 0.077 1.00 90.38 301 LEU A C 1
ATOM 2382 O O . LEU A 1 301 ? -11.653 -16.551 0.470 1.00 90.38 301 LEU A O 1
ATOM 2386 N N . TYR A 1 302 ? -10.170 -15.950 -1.103 1.00 89.88 302 TYR A N 1
ATOM 2387 C CA . TYR A 1 302 ? -10.649 -16.894 -2.117 1.00 89.88 302 TYR A CA 1
ATOM 2388 C C . TYR A 1 302 ? -9.809 -18.168 -2.224 1.00 89.88 302 TYR A C 1
ATOM 2390 O O . TYR A 1 302 ? -10.162 -19.073 -2.978 1.00 89.88 302 TYR A O 1
ATOM 2398 N N . ASN A 1 303 ? -8.678 -18.238 -1.514 1.00 90.88 303 ASN A N 1
ATOM 2399 C CA . ASN A 1 303 ? -7.686 -19.312 -1.622 1.00 90.88 303 ASN A CA 1
ATOM 2400 C C . ASN A 1 303 ? -7.200 -19.564 -3.067 1.00 90.88 303 ASN A C 1
ATOM 2402 O O . ASN A 1 303 ? -6.754 -20.658 -3.412 1.00 90.88 303 ASN A O 1
ATOM 2406 N N . LYS A 1 304 ? -7.280 -18.535 -3.920 1.00 89.88 304 LYS A N 1
ATOM 2407 C CA . LYS A 1 304 ? -6.846 -18.529 -5.322 1.00 89.88 304 LYS A CA 1
ATOM 2408 C C . LYS A 1 304 ? -5.820 -17.422 -5.531 1.00 89.88 304 LYS A C 1
ATOM 2410 O O . LYS A 1 304 ? -5.886 -16.384 -4.881 1.00 89.88 304 LYS A O 1
ATOM 2415 N N . SER A 1 305 ? -4.861 -17.642 -6.421 1.00 87.62 305 SER A N 1
ATOM 2416 C CA . SER A 1 305 ? -3.928 -16.600 -6.858 1.00 87.62 305 SER A CA 1
ATOM 2417 C C . SER A 1 305 ? -4.435 -15.961 -8.141 1.00 87.62 305 SER A C 1
ATOM 2419 O O . SER A 1 305 ? -4.829 -16.689 -9.051 1.00 87.62 305 SER A O 1
ATOM 2421 N N . LEU A 1 306 ? -4.351 -14.637 -8.227 1.00 88.62 306 LEU A N 1
ATOM 2422 C CA . LEU A 1 306 ? -4.496 -13.894 -9.472 1.00 88.62 306 LEU A CA 1
ATOM 2423 C C . LEU A 1 306 ? -3.080 -13.631 -10.013 1.00 88.62 306 LEU A C 1
ATOM 2425 O O . LEU A 1 306 ? -2.348 -12.865 -9.387 1.00 88.62 306 LEU A O 1
ATOM 2429 N N . PRO A 1 307 ? -2.633 -14.311 -11.086 1.00 91.38 307 PRO A N 1
ATOM 2430 C CA . PRO A 1 307 ? -1.297 -14.095 -11.622 1.00 91.38 307 PRO A CA 1
ATOM 2431 C C . PRO A 1 307 ? -1.172 -12.674 -12.175 1.00 91.38 307 PRO A C 1
ATOM 2433 O O . PRO A 1 307 ? -1.890 -12.287 -13.093 1.00 91.38 307 PRO A O 1
ATOM 2436 N N . THR A 1 308 ? -0.249 -11.900 -11.622 1.00 93.06 308 THR A N 1
ATOM 2437 C CA . THR A 1 308 ? 0.015 -10.515 -12.016 1.00 93.06 308 THR A CA 1
ATOM 2438 C C . THR A 1 308 ? 1.514 -10.343 -12.191 1.00 93.06 308 THR A C 1
ATOM 2440 O O . THR A 1 308 ? 2.294 -10.868 -11.400 1.00 93.06 308 THR A O 1
ATOM 2443 N N . VAL A 1 309 ? 1.933 -9.613 -13.222 1.00 94.69 309 VAL A N 1
ATOM 2444 C CA . VAL A 1 309 ? 3.347 -9.308 -13.461 1.00 94.69 309 VAL A CA 1
ATOM 2445 C C . VAL A 1 309 ? 3.554 -7.807 -13.349 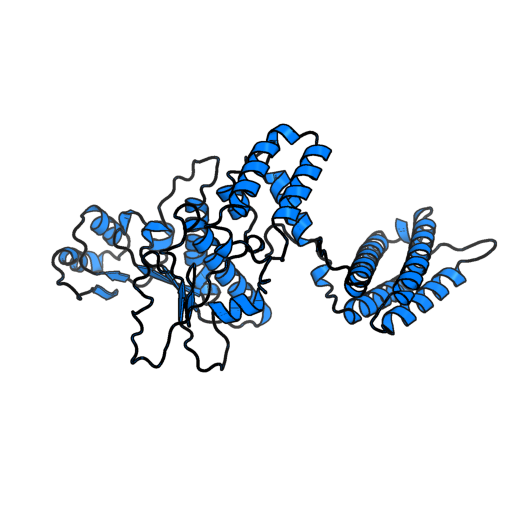1.00 94.69 309 VAL A C 1
ATOM 2447 O O . VAL A 1 309 ? 2.984 -7.039 -14.118 1.00 94.69 309 VAL A O 1
ATOM 2450 N N . LEU A 1 310 ? 4.386 -7.395 -12.395 1.00 95.62 310 LEU A N 1
ATOM 2451 C CA . LEU A 1 310 ? 4.843 -6.018 -12.269 1.00 95.62 310 LEU A CA 1
ATOM 2452 C C . LEU A 1 310 ? 6.150 -5.849 -13.044 1.00 95.62 310 LEU A C 1
ATOM 2454 O O . LEU A 1 310 ? 7.160 -6.465 -12.705 1.00 95.62 310 LEU A O 1
ATOM 2458 N N . VAL A 1 311 ? 6.135 -5.004 -14.072 1.00 94.62 311 VAL A N 1
ATOM 2459 C CA . VAL A 1 311 ? 7.332 -4.664 -14.852 1.00 94.62 311 VAL A CA 1
ATOM 2460 C C . VAL A 1 311 ? 7.852 -3.300 -14.403 1.00 94.62 311 VAL A C 1
ATOM 2462 O O . VAL A 1 311 ? 7.135 -2.299 -14.504 1.00 94.62 311 VAL A O 1
ATOM 2465 N N . ALA A 1 312 ? 9.081 -3.267 -13.894 1.00 93.81 312 ALA A N 1
ATOM 2466 C CA . ALA A 1 312 ? 9.796 -2.055 -13.512 1.00 93.81 312 ALA A CA 1
ATOM 2467 C C . ALA A 1 312 ? 10.897 -1.768 -14.537 1.00 93.81 312 ALA A C 1
ATOM 2469 O O . ALA A 1 312 ? 11.901 -2.485 -14.607 1.00 93.81 312 ALA A O 1
ATOM 2470 N N . GLU A 1 313 ? 10.683 -0.737 -15.347 1.00 92.00 313 GLU A N 1
ATOM 2471 C CA . GLU A 1 313 ? 11.676 -0.239 -16.289 1.00 92.00 313 GLU A CA 1
ATOM 2472 C C . GLU A 1 313 ? 12.614 0.769 -15.615 1.00 92.00 313 GLU A C 1
ATOM 2474 O O . GLU A 1 313 ? 12.285 1.318 -14.562 1.00 92.00 313 GLU A O 1
ATOM 2479 N N . GLU A 1 314 ? 13.827 0.898 -16.155 1.00 89.50 314 GLU A N 1
ATOM 2480 C CA . GLU A 1 314 ? 14.966 1.560 -15.519 1.00 89.50 314 GLU A CA 1
ATOM 2481 C C . GLU A 1 314 ? 15.043 1.335 -14.004 1.00 89.50 314 GLU A C 1
ATOM 2483 O O . GLU A 1 314 ? 15.228 2.268 -13.233 1.00 89.50 314 GLU A O 1
ATOM 2488 N N . ALA A 1 315 ? 14.927 0.096 -13.531 1.00 89.31 315 ALA A N 1
ATOM 2489 C CA . ALA A 1 315 ? 14.710 -0.172 -12.111 1.00 89.31 315 ALA A CA 1
ATOM 2490 C C . ALA A 1 315 ? 15.828 0.334 -11.183 1.00 89.31 315 ALA A C 1
ATOM 2492 O O . ALA A 1 315 ? 15.609 0.444 -9.983 1.00 89.31 315 ALA A O 1
ATOM 2493 N N . HIS A 1 316 ? 17.015 0.655 -11.707 1.00 87.12 316 HIS A N 1
ATOM 2494 C CA . HIS A 1 316 ? 18.061 1.351 -10.952 1.00 87.12 316 HIS A CA 1
ATOM 2495 C C . HIS A 1 316 ? 17.641 2.751 -10.501 1.00 87.12 316 HIS A C 1
ATOM 2497 O O . HIS A 1 316 ? 18.235 3.273 -9.571 1.00 87.12 316 HIS A O 1
ATOM 2503 N N . THR A 1 317 ? 16.624 3.361 -11.105 1.00 85.69 317 THR A N 1
ATOM 2504 C CA . THR A 1 317 ? 16.023 4.604 -10.624 1.00 85.69 317 THR A CA 1
ATOM 2505 C C . THR A 1 317 ? 15.319 4.364 -9.295 1.00 85.69 317 THR A C 1
ATOM 2507 O O . THR A 1 317 ? 15.622 5.082 -8.353 1.00 85.69 317 THR A O 1
ATOM 2510 N N . PHE A 1 318 ? 14.492 3.316 -9.177 1.00 85.06 318 PHE A N 1
ATOM 2511 C CA . PHE A 1 318 ? 13.630 3.041 -8.014 1.00 85.06 318 PHE A CA 1
ATOM 2512 C C . PHE A 1 318 ? 14.246 2.121 -6.949 1.00 85.06 318 PHE A C 1
ATOM 2514 O O . PHE A 1 318 ? 14.037 2.316 -5.754 1.00 85.06 318 PHE A O 1
ATOM 2521 N N . ILE A 1 319 ? 15.002 1.109 -7.373 1.00 86.69 319 ILE A N 1
ATOM 2522 C CA . ILE A 1 319 ? 15.497 -0.005 -6.553 1.00 86.69 319 ILE A CA 1
ATOM 2523 C C . ILE A 1 319 ? 16.998 0.174 -6.297 1.00 86.69 319 ILE A C 1
ATOM 2525 O O . ILE A 1 319 ? 17.815 -0.695 -6.606 1.00 86.69 319 ILE A O 1
ATOM 2529 N N . LYS A 1 320 ? 17.382 1.334 -5.757 1.00 83.69 320 LYS A N 1
ATOM 2530 C CA . LYS A 1 320 ? 18.786 1.642 -5.460 1.00 83.69 320 LYS A CA 1
ATOM 2531 C C . LYS A 1 320 ? 19.254 0.960 -4.186 1.00 83.69 320 LYS A C 1
ATOM 2533 O O . LYS A 1 320 ? 18.517 0.843 -3.206 1.00 83.69 320 LYS A O 1
ATOM 2538 N N . ARG A 1 321 ? 20.531 0.588 -4.166 1.00 73.31 321 ARG A N 1
ATOM 2539 C CA . ARG A 1 321 ? 21.221 0.241 -2.923 1.00 73.31 321 ARG A CA 1
ATOM 2540 C C . ARG A 1 321 ? 21.247 1.463 -1.994 1.00 73.31 321 ARG A C 1
ATOM 2542 O O . ARG A 1 321 ? 21.913 2.451 -2.293 1.00 73.31 321 ARG A O 1
ATOM 2549 N N . TYR A 1 322 ? 20.540 1.390 -0.870 1.00 71.06 322 TYR A N 1
ATOM 2550 C CA . TYR A 1 322 ? 20.503 2.448 0.143 1.00 71.06 322 TYR A CA 1
ATOM 2551 C C . TYR A 1 322 ? 21.461 2.143 1.306 1.00 71.06 322 TYR A C 1
ATOM 2553 O O . TYR A 1 322 ? 21.905 1.006 1.482 1.00 71.06 322 TYR A O 1
ATOM 2561 N N . ARG A 1 323 ? 21.826 3.173 2.080 1.00 62.25 323 ARG A N 1
ATOM 2562 C CA . ARG A 1 323 ? 22.570 3.015 3.340 1.00 62.25 323 ARG A CA 1
ATOM 2563 C C . ARG A 1 323 ? 21.559 2.842 4.471 1.00 62.25 323 ARG A C 1
ATOM 2565 O O . ARG A 1 323 ? 20.639 3.643 4.570 1.00 62.25 323 ARG A O 1
ATOM 2572 N N . GLU A 1 324 ? 21.726 1.817 5.300 1.00 58.12 324 GLU A N 1
ATOM 2573 C CA . GLU A 1 324 ? 20.803 1.515 6.409 1.00 58.12 324 GLU A CA 1
ATOM 2574 C C . GLU A 1 324 ? 20.885 2.538 7.565 1.00 58.12 324 GLU A C 1
ATOM 2576 O O . GLU A 1 324 ? 19.967 2.614 8.374 1.00 58.12 324 GLU A O 1
ATOM 2581 N N . ASP A 1 325 ? 21.934 3.370 7.606 1.00 53.88 325 ASP A N 1
ATOM 2582 C CA . ASP A 1 325 ? 22.298 4.204 8.765 1.00 53.88 325 ASP A CA 1
ATOM 2583 C C . ASP A 1 325 ? 21.642 5.602 8.836 1.00 53.88 325 ASP A C 1
ATOM 2585 O O . ASP A 1 325 ? 22.035 6.420 9.670 1.00 53.88 325 ASP A O 1
ATOM 2589 N N . SER A 1 326 ? 20.676 5.948 7.976 1.00 56.41 326 SER A N 1
ATOM 2590 C CA . SER A 1 326 ? 20.012 7.259 8.070 1.00 56.41 326 SER A CA 1
ATOM 2591 C C . SER A 1 326 ? 18.851 7.222 9.071 1.00 56.41 326 SER A C 1
ATOM 2593 O O . SER A 1 326 ? 17.852 6.544 8.845 1.00 56.41 326 SER A O 1
ATOM 2595 N N . GLU A 1 327 ? 18.944 7.997 10.163 1.00 54.94 327 GLU A N 1
ATOM 2596 C CA . GLU A 1 327 ? 17.879 8.121 11.184 1.00 54.94 327 GLU A CA 1
ATOM 2597 C C . GLU A 1 327 ? 16.513 8.536 10.599 1.00 54.94 327 GLU A C 1
ATOM 2599 O O . GLU A 1 327 ? 15.471 8.238 11.183 1.00 54.94 327 GLU A O 1
ATOM 2604 N N . ASN A 1 328 ? 16.514 9.180 9.427 1.00 56.31 328 ASN A N 1
ATOM 2605 C CA . ASN A 1 328 ? 15.324 9.422 8.621 1.00 56.31 328 ASN A CA 1
ATOM 2606 C C . ASN A 1 328 ? 15.289 8.435 7.447 1.00 56.31 328 ASN A C 1
ATOM 2608 O O . ASN A 1 328 ? 16.250 8.339 6.678 1.00 56.31 328 ASN A O 1
ATOM 2612 N N . GLN A 1 329 ? 14.172 7.721 7.292 1.00 65.69 329 GLN A N 1
ATOM 2613 C CA . GLN A 1 329 ? 13.936 6.891 6.113 1.00 65.69 329 GLN A CA 1
ATOM 2614 C C . GLN A 1 329 ? 13.612 7.791 4.921 1.00 65.69 329 GLN A C 1
ATOM 2616 O O . GLN A 1 329 ? 12.588 8.469 4.910 1.00 65.69 329 GLN A O 1
ATOM 2621 N N . ASP A 1 330 ? 14.494 7.794 3.928 1.00 83.19 330 ASP A N 1
ATOM 2622 C CA . ASP A 1 330 ? 14.261 8.456 2.649 1.00 83.19 330 ASP A CA 1
ATOM 2623 C C . ASP A 1 330 ? 13.162 7.728 1.850 1.00 83.19 330 ASP A C 1
ATOM 2625 O O . ASP A 1 330 ? 13.011 6.506 1.944 1.00 83.19 330 ASP A O 1
ATOM 2629 N N . VAL A 1 331 ? 12.413 8.462 1.027 1.00 85.44 331 VAL A N 1
ATOM 2630 C CA . VAL A 1 331 ? 11.349 7.921 0.166 1.00 85.44 331 VAL A CA 1
ATOM 2631 C C . VAL A 1 331 ? 11.917 6.866 -0.786 1.00 85.44 331 VAL A C 1
ATOM 2633 O O . VAL A 1 331 ? 11.294 5.828 -1.013 1.00 85.44 331 VAL A O 1
ATOM 2636 N N . ALA A 1 332 ? 13.135 7.079 -1.294 1.00 86.75 332 ALA A N 1
ATOM 2637 C CA . ALA A 1 332 ? 13.830 6.103 -2.129 1.00 86.75 332 ALA A CA 1
ATOM 2638 C C . ALA A 1 332 ? 14.123 4.787 -1.381 1.00 86.75 332 ALA A C 1
ATOM 2640 O O . ALA A 1 332 ? 14.007 3.706 -1.960 1.00 86.75 332 ALA A O 1
ATOM 2641 N N . ALA A 1 333 ? 14.448 4.855 -0.084 1.00 88.25 333 ALA A N 1
ATOM 2642 C CA . ALA A 1 333 ? 14.670 3.668 0.738 1.00 88.25 333 ALA A CA 1
ATOM 2643 C C . ALA A 1 333 ? 13.358 2.912 0.991 1.00 88.25 333 ALA A C 1
ATOM 2645 O O . ALA A 1 333 ? 13.323 1.693 0.827 1.00 88.25 333 ALA A O 1
ATOM 2646 N N . VAL A 1 334 ? 12.268 3.623 1.310 1.00 89.62 334 VAL A N 1
ATOM 2647 C CA . VAL A 1 334 ? 10.928 3.021 1.461 1.00 89.62 334 VAL A CA 1
ATOM 2648 C C . VAL A 1 334 ? 10.490 2.342 0.159 1.00 89.62 334 VAL A C 1
ATOM 2650 O O . VAL A 1 334 ? 10.043 1.196 0.178 1.00 89.62 334 VAL A O 1
ATOM 2653 N N . CYS A 1 335 ? 10.694 3.001 -0.984 1.00 92.12 335 CYS A N 1
ATOM 2654 C CA . CYS A 1 335 ? 10.427 2.441 -2.307 1.00 92.12 335 CYS A CA 1
ATOM 2655 C C . CYS A 1 335 ? 11.211 1.140 -2.544 1.00 92.12 335 CYS A C 1
ATOM 2657 O O . CYS A 1 335 ? 10.620 0.102 -2.851 1.00 92.12 335 CYS A O 1
ATOM 2659 N N . CYS A 1 336 ? 12.525 1.153 -2.306 1.00 91.94 336 CYS A N 1
ATOM 2660 C CA . CYS A 1 336 ? 13.371 -0.031 -2.442 1.00 91.94 336 CYS A CA 1
ATOM 2661 C C . CYS A 1 336 ? 12.914 -1.181 -1.525 1.00 91.94 336 CYS A C 1
ATOM 2663 O O . CYS A 1 336 ? 12.794 -2.319 -1.979 1.00 91.94 336 CYS A O 1
ATOM 2665 N N . GLN A 1 337 ? 12.561 -0.893 -0.268 1.00 92.56 337 GLN A N 1
ATOM 2666 C CA . GLN A 1 337 ? 12.043 -1.887 0.681 1.00 92.56 337 GLN A CA 1
ATOM 2667 C C . GLN A 1 337 ? 10.737 -2.541 0.208 1.00 92.56 337 GLN A C 1
ATOM 2669 O O . GLN A 1 337 ? 10.550 -3.746 0.404 1.00 92.56 337 GLN A O 1
ATOM 2674 N N . VAL A 1 338 ? 9.842 -1.787 -0.442 1.00 94.62 338 VAL A N 1
ATOM 2675 C CA . VAL A 1 338 ? 8.621 -2.345 -1.049 1.00 94.62 338 VAL A CA 1
ATOM 2676 C C . VAL A 1 338 ? 8.982 -3.353 -2.141 1.00 94.62 338 VAL A C 1
ATOM 2678 O O . VAL A 1 338 ? 8.474 -4.477 -2.121 1.00 94.62 338 VAL A O 1
ATOM 2681 N N . PHE A 1 339 ? 9.899 -3.008 -3.049 1.00 95.44 339 PHE A N 1
ATOM 2682 C CA . PHE A 1 339 ? 10.351 -3.927 -4.098 1.00 95.44 339 PHE A CA 1
ATOM 2683 C C . PHE A 1 339 ? 11.101 -5.144 -3.544 1.00 95.44 339 PHE A C 1
ATOM 2685 O O . PHE A 1 339 ? 10.888 -6.256 -4.024 1.00 95.44 339 PHE A O 1
ATOM 2692 N N . GLU A 1 340 ? 11.918 -4.987 -2.500 1.00 95.06 340 GLU A N 1
ATOM 2693 C CA . GLU A 1 340 ? 12.555 -6.114 -1.807 1.00 95.06 340 GLU A CA 1
ATOM 2694 C C . GLU A 1 340 ? 11.533 -7.072 -1.199 1.00 95.06 340 GLU A C 1
ATOM 2696 O O . GLU A 1 340 ? 11.669 -8.293 -1.315 1.00 95.06 340 GLU A O 1
ATOM 2701 N N . LYS A 1 341 ? 10.485 -6.532 -0.572 1.00 95.38 341 LYS A N 1
ATOM 2702 C CA . LYS A 1 341 ? 9.396 -7.335 -0.018 1.00 95.38 341 LYS A CA 1
ATOM 2703 C C . LYS A 1 341 ? 8.654 -8.091 -1.119 1.00 95.38 341 LYS A C 1
ATOM 2705 O O . LYS A 1 341 ? 8.417 -9.290 -0.975 1.00 95.38 341 LYS A O 1
ATOM 2710 N N . ILE A 1 342 ? 8.348 -7.425 -2.235 1.00 96.38 342 ILE A N 1
ATOM 2711 C CA . ILE A 1 342 ? 7.734 -8.057 -3.412 1.00 96.38 342 ILE A CA 1
ATOM 2712 C C . ILE A 1 342 ? 8.648 -9.147 -3.983 1.00 96.38 342 ILE A C 1
ATOM 2714 O O . ILE A 1 342 ? 8.166 -10.230 -4.295 1.00 96.38 342 ILE A O 1
ATOM 2718 N N . ALA A 1 343 ? 9.959 -8.924 -4.058 1.00 95.06 343 ALA A N 1
ATOM 2719 C CA . ALA A 1 343 ? 10.908 -9.922 -4.546 1.00 95.06 343 ALA A CA 1
ATOM 2720 C C . ALA A 1 343 ? 10.925 -11.190 -3.671 1.00 95.06 343 ALA A C 1
ATOM 2722 O O . ALA A 1 343 ? 10.919 -12.303 -4.194 1.00 95.06 343 ALA A O 1
ATOM 2723 N N . ARG A 1 344 ? 10.901 -11.033 -2.338 1.00 95.19 344 ARG A N 1
ATOM 2724 C CA . ARG A 1 344 ? 10.932 -12.154 -1.379 1.00 95.19 344 ARG A CA 1
ATOM 2725 C C . ARG A 1 344 ? 9.600 -12.904 -1.293 1.00 95.19 344 ARG A C 1
ATOM 2727 O O . ARG A 1 344 ? 9.579 -14.126 -1.160 1.00 95.19 344 ARG A O 1
ATOM 2734 N N . GLU A 1 345 ? 8.480 -12.185 -1.326 1.00 95.69 345 GLU A N 1
ATOM 2735 C CA . GLU A 1 345 ? 7.162 -12.740 -0.990 1.00 95.69 345 GLU A CA 1
ATOM 2736 C C . GLU A 1 345 ? 6.178 -12.798 -2.169 1.00 95.69 345 GLU A C 1
ATOM 2738 O O . GLU A 1 345 ? 5.218 -13.569 -2.120 1.00 95.69 345 GLU A O 1
ATOM 2743 N N . GLY A 1 346 ? 6.399 -12.033 -3.240 1.00 94.31 346 GLY A N 1
ATOM 2744 C CA . GLY A 1 346 ? 5.499 -11.871 -4.393 1.00 94.31 346 GLY A CA 1
ATOM 2745 C C . GLY A 1 346 ? 5.041 -13.191 -4.998 1.00 94.31 346 GLY A C 1
ATOM 2746 O O . GLY A 1 346 ? 3.840 -13.410 -5.180 1.00 94.31 346 GLY A O 1
ATOM 2747 N N . ARG A 1 347 ? 5.979 -14.134 -5.172 1.00 92.94 347 ARG A N 1
ATOM 2748 C CA . ARG A 1 347 ? 5.711 -15.486 -5.692 1.00 92.94 347 ARG A CA 1
ATOM 2749 C C . ARG A 1 347 ? 4.623 -16.215 -4.906 1.00 92.94 347 ARG A C 1
ATOM 2751 O O . ARG A 1 347 ? 3.830 -16.944 -5.496 1.00 92.94 347 ARG A O 1
ATOM 2758 N N . LYS A 1 348 ? 4.552 -16.022 -3.583 1.00 92.50 348 LYS A N 1
ATOM 2759 C CA . LYS A 1 348 ? 3.500 -16.620 -2.753 1.00 92.50 348 LYS A CA 1
ATOM 2760 C C . LYS A 1 348 ? 2.131 -16.096 -3.188 1.00 92.50 348 LYS A C 1
ATOM 2762 O O . LYS A 1 348 ? 1.171 -16.847 -3.183 1.00 92.50 348 LYS A O 1
ATOM 2767 N N . PHE A 1 349 ? 1.994 -14.845 -3.586 1.00 94.69 349 PHE A N 1
ATOM 2768 C CA . PHE A 1 349 ? 0.682 -14.240 -3.830 1.00 94.69 349 PHE A CA 1
ATOM 2769 C C . PHE A 1 349 ? 0.307 -14.140 -5.311 1.00 94.69 349 PHE A C 1
ATOM 2771 O O . PHE A 1 349 ? -0.733 -13.580 -5.630 1.00 94.69 349 PHE A O 1
ATOM 2778 N N . GLY A 1 350 ? 1.101 -14.743 -6.201 1.00 92.81 350 GLY A N 1
ATOM 2779 C CA . GLY A 1 350 ? 0.883 -14.675 -7.646 1.00 92.81 350 GLY A CA 1
ATOM 2780 C C . GLY A 1 350 ? 1.439 -13.405 -8.292 1.00 92.81 350 GLY A C 1
ATOM 2781 O O . GLY A 1 350 ? 1.170 -13.178 -9.465 1.00 92.81 350 GLY A O 1
ATOM 2782 N N . LEU A 1 351 ? 2.227 -12.606 -7.563 1.00 96.50 351 LEU A N 1
ATOM 2783 C CA . LEU A 1 351 ? 2.893 -11.420 -8.095 1.00 96.50 351 LEU A CA 1
ATOM 2784 C C . LEU A 1 351 ? 4.297 -11.783 -8.592 1.00 96.50 351 LEU A C 1
ATOM 2786 O O . LEU A 1 351 ? 5.210 -12.013 -7.796 1.00 96.50 351 LEU A O 1
ATOM 2790 N N . GLY A 1 352 ? 4.456 -11.850 -9.910 1.00 95.50 352 GLY A N 1
ATOM 2791 C CA . GLY A 1 352 ? 5.752 -11.878 -10.577 1.00 95.50 352 GLY A CA 1
ATOM 2792 C C . GLY A 1 352 ? 6.317 -10.468 -10.732 1.00 95.50 352 GLY A C 1
ATOM 2793 O O . GLY A 1 352 ? 5.569 -9.493 -10.803 1.00 95.50 352 GLY A O 1
ATOM 2794 N N . MET A 1 353 ? 7.639 -10.361 -10.808 1.00 95.25 353 MET A N 1
ATOM 2795 C CA . MET A 1 353 ? 8.325 -9.092 -11.025 1.00 95.25 353 MET A CA 1
ATOM 2796 C C . MET A 1 353 ? 9.344 -9.242 -12.151 1.00 95.25 353 MET A C 1
ATOM 2798 O O . MET A 1 353 ? 10.113 -10.201 -12.164 1.00 95.25 353 MET A O 1
ATOM 2802 N N . VAL A 1 354 ? 9.340 -8.293 -13.083 1.00 95.44 354 VAL A N 1
ATOM 2803 C CA . VAL A 1 354 ? 10.333 -8.170 -14.154 1.00 95.44 354 VAL A CA 1
ATOM 2804 C C . VAL A 1 354 ? 11.033 -6.837 -13.978 1.00 95.44 354 VAL A C 1
ATOM 2806 O O . VAL A 1 354 ? 10.385 -5.799 -13.860 1.00 95.44 354 VAL A O 1
ATOM 2809 N N . ILE A 1 355 ? 12.358 -6.872 -13.952 1.00 93.94 355 ILE A N 1
ATOM 2810 C CA . ILE A 1 355 ? 13.194 -5.693 -13.776 1.00 93.94 355 ILE A CA 1
ATOM 2811 C C . ILE A 1 355 ? 14.054 -5.524 -15.017 1.00 93.94 355 ILE A C 1
ATOM 2813 O O . ILE A 1 355 ? 14.788 -6.436 -15.391 1.00 93.94 355 ILE A O 1
ATOM 2817 N N . SER A 1 356 ? 13.979 -4.340 -15.617 1.00 93.25 356 SER A N 1
ATOM 2818 C CA . SER A 1 356 ? 14.885 -3.910 -16.677 1.00 93.25 356 SER A CA 1
ATOM 2819 C C . SER A 1 356 ? 15.802 -2.815 -16.143 1.00 93.25 356 SER A C 1
ATOM 2821 O O . SER A 1 356 ? 15.340 -1.876 -15.496 1.00 93.25 356 SER A O 1
ATOM 2823 N N . SER A 1 357 ? 17.112 -2.935 -16.361 1.00 92.25 357 SER A N 1
ATOM 2824 C CA . SER A 1 357 ? 18.080 -1.921 -15.941 1.00 92.25 357 SER A CA 1
ATOM 2825 C C . SER A 1 357 ? 19.373 -1.998 -16.744 1.00 92.25 357 SER A C 1
ATOM 2827 O O . SER A 1 357 ? 19.878 -3.081 -17.030 1.00 92.25 357 SER A O 1
ATOM 2829 N N . GLN A 1 358 ? 19.949 -0.829 -17.018 1.00 90.44 358 GLN A N 1
ATOM 2830 C CA . GLN A 1 358 ? 21.265 -0.667 -17.640 1.00 90.44 358 GLN A CA 1
ATOM 2831 C C . GLN A 1 358 ? 22.432 -0.680 -16.633 1.00 90.44 358 GLN A C 1
ATOM 2833 O O . GLN A 1 358 ? 23.585 -0.839 -17.030 1.00 90.44 358 GLN A O 1
ATOM 2838 N N . ARG A 1 359 ? 22.149 -0.510 -15.332 1.00 89.00 359 ARG A N 1
ATOM 2839 C CA . ARG A 1 359 ? 23.137 -0.456 -14.237 1.00 89.00 359 ARG A CA 1
ATOM 2840 C C . ARG A 1 359 ? 22.844 -1.536 -13.186 1.00 89.00 359 ARG A C 1
ATOM 2842 O O . ARG A 1 359 ? 22.309 -1.218 -12.122 1.00 89.00 359 ARG A O 1
ATOM 2849 N N . PRO A 1 360 ? 23.142 -2.824 -13.438 1.00 87.31 360 PRO A N 1
ATOM 2850 C CA . PRO A 1 360 ? 22.916 -3.874 -12.444 1.00 87.31 360 PRO A CA 1
ATOM 2851 C C . PRO A 1 360 ? 23.716 -3.661 -11.150 1.00 87.31 360 PRO A C 1
ATOM 2853 O O . PRO A 1 360 ? 23.257 -4.071 -10.087 1.00 87.31 360 PRO A O 1
ATOM 2856 N N . SER A 1 361 ? 24.871 -2.985 -11.194 1.00 88.50 361 SER A N 1
ATOM 2857 C CA . SER A 1 361 ? 25.666 -2.677 -9.993 1.00 88.50 361 SER A CA 1
ATOM 2858 C C . SER A 1 361 ? 25.006 -1.686 -9.020 1.00 88.50 361 SER A C 1
ATOM 2860 O O . SER A 1 361 ? 25.367 -1.667 -7.843 1.00 88.50 361 SER A O 1
ATOM 2862 N N . GLU A 1 362 ? 24.035 -0.891 -9.477 1.00 88.81 362 GLU A N 1
ATOM 2863 C CA . GLU A 1 362 ? 23.317 0.097 -8.653 1.00 88.81 362 GLU A CA 1
ATOM 2864 C C . GLU A 1 362 ? 22.051 -0.470 -7.991 1.00 88.81 362 GLU A C 1
ATOM 2866 O O . GLU A 1 362 ? 21.519 0.124 -7.047 1.00 88.81 362 GLU A O 1
ATOM 2871 N N . LEU A 1 363 ? 21.583 -1.628 -8.461 1.00 90.69 363 LEU A N 1
ATOM 2872 C CA . LEU A 1 363 ? 20.380 -2.280 -7.958 1.00 90.69 363 LEU A CA 1
ATOM 2873 C C . LEU A 1 363 ? 20.585 -2.890 -6.565 1.00 90.69 363 LEU A C 1
ATOM 2875 O O . LEU A 1 363 ? 21.689 -3.304 -6.197 1.00 90.69 363 LEU A O 1
ATOM 2879 N N . SER A 1 364 ? 19.491 -3.018 -5.806 1.00 91.12 364 SER A N 1
ATOM 2880 C CA . SER A 1 364 ? 19.502 -3.764 -4.542 1.00 91.12 364 SER A CA 1
ATOM 2881 C C . SER A 1 364 ? 20.005 -5.205 -4.757 1.00 91.12 364 SER A C 1
ATOM 2883 O O . SER A 1 364 ? 19.404 -5.962 -5.532 1.00 91.12 364 SER A O 1
ATOM 2885 N N . PRO A 1 365 ? 21.057 -5.633 -4.027 1.00 88.69 365 PRO A N 1
ATOM 2886 C CA . PRO A 1 365 ? 21.518 -7.019 -4.041 1.00 88.69 365 PRO A CA 1
ATOM 2887 C C . PRO A 1 365 ? 20.431 -8.000 -3.601 1.00 88.69 365 PRO A C 1
ATOM 2889 O O . PRO A 1 365 ? 20.368 -9.113 -4.119 1.00 88.69 365 PRO A O 1
ATOM 2892 N N . THR A 1 366 ? 19.551 -7.583 -2.681 1.00 90.38 366 THR A N 1
ATOM 2893 C CA . THR A 1 366 ? 18.413 -8.391 -2.242 1.00 90.38 366 THR A CA 1
ATOM 2894 C C . THR A 1 366 ? 17.527 -8.722 -3.430 1.00 90.38 366 THR A C 1
ATOM 2896 O O . THR A 1 366 ? 17.268 -9.894 -3.676 1.00 90.38 366 THR A O 1
ATOM 2899 N N . VAL A 1 367 ? 17.078 -7.712 -4.179 1.00 92.00 367 VAL A N 1
ATOM 2900 C CA . VAL A 1 367 ? 16.166 -7.923 -5.308 1.00 92.00 367 VAL A CA 1
ATOM 2901 C C . VAL A 1 367 ? 16.821 -8.794 -6.372 1.00 92.00 367 VAL A C 1
ATOM 2903 O O . VAL A 1 367 ? 16.228 -9.784 -6.794 1.00 92.00 367 VAL A O 1
ATOM 2906 N N . LEU A 1 368 ? 18.070 -8.489 -6.733 1.00 89.50 368 LEU A N 1
ATOM 2907 C CA . LEU A 1 368 ? 18.803 -9.268 -7.726 1.00 89.50 368 LEU A CA 1
ATOM 2908 C C . LEU A 1 368 ? 19.012 -10.732 -7.313 1.00 89.50 368 LEU A C 1
ATOM 2910 O O . LEU A 1 368 ? 18.914 -11.613 -8.160 1.00 89.50 368 LEU A O 1
ATOM 2914 N N . SER A 1 369 ? 19.223 -11.016 -6.024 1.00 89.00 369 SER A N 1
ATOM 2915 C CA . SER A 1 369 ? 19.356 -12.395 -5.522 1.00 89.00 369 SER A CA 1
ATOM 2916 C C . SER A 1 369 ? 18.071 -13.226 -5.619 1.00 89.00 369 SER A C 1
ATOM 2918 O O . SER A 1 369 ? 18.134 -14.450 -5.555 1.00 89.00 369 SER A O 1
ATOM 2920 N N . GLN A 1 370 ? 16.907 -12.576 -5.734 1.00 91.69 370 GLN A N 1
ATOM 2921 C CA . GLN A 1 370 ? 15.612 -13.249 -5.874 1.00 91.69 370 GLN A CA 1
ATOM 2922 C C . GLN A 1 370 ? 15.204 -13.443 -7.345 1.00 91.69 370 GLN A C 1
ATOM 2924 O O . GLN A 1 370 ? 14.211 -14.122 -7.624 1.00 91.69 370 GLN A O 1
ATOM 2929 N N . CYS A 1 371 ? 15.946 -12.860 -8.292 1.00 89.69 371 CYS A N 1
ATOM 2930 C CA . CYS A 1 371 ? 15.723 -13.072 -9.717 1.00 89.69 371 CYS A CA 1
ATOM 2931 C C . CYS A 1 371 ? 16.187 -14.482 -10.107 1.00 89.69 371 CYS A C 1
ATOM 2933 O O . CYS A 1 371 ? 17.358 -14.816 -9.972 1.00 89.69 371 CYS A O 1
ATOM 2935 N N . ASN A 1 372 ? 15.262 -15.306 -10.607 1.00 88.62 372 ASN A N 1
ATOM 2936 C CA . ASN A 1 372 ? 15.566 -16.680 -11.033 1.00 88.62 372 ASN A CA 1
ATOM 2937 C C . ASN A 1 372 ? 15.848 -16.801 -12.534 1.00 88.62 372 ASN A C 1
ATOM 2939 O O . ASN A 1 372 ? 16.383 -17.814 -12.965 1.00 88.62 372 ASN A O 1
ATOM 2943 N N . THR A 1 373 ? 15.438 -15.806 -13.319 1.00 90.38 373 THR A N 1
ATOM 2944 C CA . THR A 1 373 ? 15.577 -15.793 -14.775 1.00 90.38 373 THR A CA 1
ATOM 2945 C C . THR A 1 373 ? 16.283 -14.515 -15.170 1.00 90.38 373 THR A C 1
ATOM 2947 O O . THR A 1 373 ? 15.883 -13.430 -14.739 1.00 90.38 373 THR A O 1
ATOM 2950 N N . PHE A 1 374 ? 17.318 -14.643 -15.992 1.00 90.06 374 PHE A N 1
ATOM 2951 C CA . PHE A 1 374 ? 18.116 -13.512 -16.443 1.00 90.06 374 PHE A CA 1
ATOM 2952 C C . PHE A 1 374 ? 18.101 -13.444 -17.961 1.00 90.06 374 PHE A C 1
ATOM 2954 O O . PHE A 1 374 ? 18.448 -14.407 -18.637 1.00 90.06 374 PHE A O 1
ATOM 2961 N N . LEU A 1 375 ? 17.734 -12.279 -18.490 1.00 92.25 375 LEU A N 1
ATOM 2962 C CA . LEU A 1 375 ? 17.898 -11.944 -19.898 1.00 92.25 375 LEU A CA 1
ATOM 2963 C C . LEU A 1 375 ? 18.995 -10.883 -20.000 1.00 92.25 375 LEU A C 1
ATOM 2965 O O . LEU A 1 375 ? 18.762 -9.705 -19.735 1.00 92.25 375 LEU A O 1
ATOM 2969 N N . LEU A 1 376 ? 20.212 -11.317 -20.316 1.00 91.19 376 LEU A N 1
ATOM 2970 C CA . LEU A 1 376 ? 21.393 -10.461 -20.325 1.00 91.19 376 LEU A CA 1
ATOM 2971 C C . LEU A 1 376 ? 21.722 -10.015 -21.746 1.00 91.19 376 LEU A C 1
ATOM 2973 O O . LEU A 1 376 ? 22.119 -10.821 -22.586 1.00 91.19 376 LEU A O 1
ATOM 2977 N N . HIS A 1 377 ? 21.588 -8.718 -21.995 1.00 92.44 377 HIS A N 1
ATOM 2978 C CA . HIS A 1 377 ? 22.100 -8.069 -23.199 1.00 92.44 377 HIS A CA 1
ATOM 2979 C C . HIS A 1 377 ? 23.577 -7.689 -23.036 1.00 92.44 377 HIS A C 1
ATOM 2981 O O . HIS A 1 377 ? 24.219 -8.001 -22.032 1.00 92.44 377 HIS A O 1
ATOM 2987 N N . ARG A 1 378 ? 24.130 -6.998 -24.037 1.00 92.00 378 ARG A N 1
ATOM 2988 C CA . ARG A 1 378 ? 25.500 -6.490 -24.002 1.00 92.00 378 ARG A CA 1
ATOM 2989 C C . ARG A 1 378 ? 25.742 -5.605 -22.772 1.00 92.00 378 ARG A C 1
ATOM 2991 O O . ARG A 1 378 ? 25.132 -4.548 -22.639 1.00 92.00 378 ARG A O 1
ATOM 2998 N N . ILE A 1 379 ? 26.708 -5.988 -21.937 1.00 89.19 379 ILE A N 1
ATOM 2999 C CA . ILE A 1 379 ? 27.193 -5.191 -20.799 1.00 89.19 379 ILE A CA 1
ATOM 3000 C C . ILE A 1 379 ? 28.688 -4.962 -20.999 1.00 89.19 379 ILE A C 1
ATOM 3002 O O . ILE A 1 379 ? 29.462 -5.910 -21.038 1.00 89.19 379 ILE A O 1
ATOM 3006 N N . SER A 1 380 ? 29.093 -3.698 -21.147 1.00 87.62 380 SER A N 1
ATOM 3007 C CA . SER A 1 380 ? 30.504 -3.337 -21.384 1.00 87.62 380 SER A CA 1
ATOM 3008 C C . SER A 1 380 ? 31.227 -2.837 -20.131 1.00 87.62 380 SER A C 1
ATOM 3010 O O . SER A 1 380 ? 32.447 -2.795 -20.110 1.00 87.62 380 SER A O 1
ATOM 3012 N N . ASN A 1 381 ? 30.498 -2.437 -19.087 1.00 89.50 381 ASN A N 1
ATOM 3013 C CA . ASN A 1 381 ? 31.085 -1.895 -17.863 1.00 89.50 381 ASN A CA 1
ATOM 3014 C C . ASN A 1 381 ? 31.552 -3.024 -16.937 1.00 89.50 381 ASN A C 1
ATOM 3016 O O . ASN A 1 381 ? 30.763 -3.905 -16.597 1.00 89.50 381 ASN A O 1
ATOM 3020 N N . ASP A 1 382 ? 32.807 -2.973 -16.499 1.00 87.69 382 ASP A N 1
ATOM 3021 C CA . ASP A 1 382 ? 33.422 -4.002 -15.654 1.00 87.69 382 ASP A CA 1
ATOM 3022 C C . ASP A 1 382 ? 32.697 -4.187 -14.315 1.00 87.69 382 ASP A C 1
ATOM 3024 O O . ASP A 1 382 ? 32.496 -5.317 -13.875 1.00 87.69 382 ASP A O 1
ATOM 3028 N N . LYS A 1 383 ? 32.231 -3.099 -13.684 1.00 88.06 383 LYS A N 1
ATOM 3029 C CA . LYS A 1 383 ? 31.503 -3.183 -12.401 1.00 88.06 383 LYS A CA 1
ATOM 3030 C C . LYS A 1 383 ? 30.169 -3.910 -12.545 1.00 88.06 383 LYS A C 1
ATOM 3032 O O . LYS A 1 383 ? 29.769 -4.672 -11.668 1.00 88.06 383 LYS A O 1
ATOM 3037 N N . ASP A 1 384 ? 29.479 -3.652 -13.651 1.00 88.50 384 ASP A N 1
ATOM 3038 C CA . ASP A 1 384 ? 28.191 -4.265 -13.961 1.00 88.50 384 ASP A CA 1
ATOM 3039 C C . ASP A 1 384 ? 28.373 -5.747 -14.326 1.00 88.50 384 ASP A C 1
ATOM 3041 O O . ASP A 1 384 ? 27.621 -6.593 -13.845 1.00 88.50 384 ASP A O 1
ATOM 3045 N N . GLN A 1 385 ? 29.426 -6.078 -15.083 1.00 86.88 385 GLN A N 1
ATOM 3046 C CA . GLN A 1 385 ? 29.819 -7.464 -15.356 1.00 86.88 385 GLN A CA 1
ATOM 3047 C C . GLN A 1 385 ? 30.150 -8.220 -14.066 1.00 86.88 385 GLN A C 1
ATOM 3049 O O . GLN A 1 385 ? 29.647 -9.321 -13.853 1.00 86.88 385 GLN A O 1
ATOM 3054 N N . GLU A 1 386 ? 30.957 -7.636 -13.175 1.00 87.50 386 GLU A N 1
ATOM 3055 C CA . GLU A 1 386 ? 31.335 -8.264 -11.906 1.00 87.50 386 GLU A CA 1
ATOM 3056 C C . GLU A 1 386 ? 30.108 -8.553 -11.030 1.00 87.50 386 GLU A C 1
ATOM 3058 O O . GLU A 1 386 ? 30.017 -9.616 -10.411 1.00 87.50 386 GLU A O 1
ATOM 3063 N N . GLN A 1 387 ? 29.139 -7.633 -11.001 1.00 86.50 387 GLN A N 1
ATOM 3064 C CA . GLN A 1 387 ? 27.900 -7.828 -10.257 1.00 86.50 387 GLN A CA 1
ATOM 3065 C C . GLN A 1 387 ? 27.085 -9.005 -10.808 1.00 86.50 387 GLN A C 1
ATOM 3067 O O . GLN A 1 387 ? 26.640 -9.849 -10.033 1.00 86.50 387 GLN A O 1
ATOM 3072 N N . VAL A 1 388 ? 26.941 -9.104 -12.132 1.00 85.25 388 VAL A N 1
ATOM 3073 C CA . VAL A 1 388 ? 26.249 -10.229 -12.782 1.00 85.25 388 VAL A CA 1
ATOM 3074 C C . VAL A 1 388 ? 27.003 -11.545 -12.553 1.00 85.25 388 VAL A C 1
ATOM 3076 O O . VAL A 1 388 ? 26.391 -12.560 -12.226 1.00 85.25 388 VAL A O 1
ATOM 3079 N N . HIS A 1 389 ? 28.337 -11.536 -12.622 1.00 83.69 389 HIS A N 1
ATOM 3080 C CA . HIS A 1 389 ? 29.167 -12.714 -12.352 1.00 83.69 389 HIS A CA 1
ATOM 3081 C C . HIS A 1 389 ? 28.984 -13.288 -10.943 1.00 83.69 389 HIS A C 1
ATOM 3083 O O . HIS A 1 389 ? 29.137 -14.494 -10.762 1.00 83.69 389 HIS A O 1
ATOM 3089 N N . LYS A 1 390 ? 28.665 -12.451 -9.948 1.00 83.62 390 LYS A N 1
ATOM 3090 C CA . LYS A 1 390 ? 28.398 -12.894 -8.569 1.00 83.62 390 LYS A CA 1
ATOM 3091 C C . LYS A 1 390 ? 27.043 -13.586 -8.408 1.00 83.62 390 LYS A C 1
ATOM 3093 O O . LYS A 1 390 ? 26.836 -14.259 -7.404 1.00 83.62 390 LYS A O 1
ATOM 3098 N N . MET A 1 391 ? 26.126 -13.398 -9.354 1.00 76.81 391 MET A N 1
ATOM 3099 C CA . MET A 1 391 ? 24.734 -13.859 -9.258 1.00 76.81 391 MET A CA 1
ATOM 3100 C C . MET A 1 391 ? 24.484 -15.159 -10.010 1.00 76.81 391 MET A C 1
ATOM 3102 O O . MET A 1 391 ? 23.537 -15.878 -9.706 1.00 76.81 391 MET A O 1
ATOM 3106 N N . VAL A 1 392 ? 25.329 -15.462 -10.990 1.00 76.50 392 VAL A N 1
ATOM 3107 C CA . VAL A 1 392 ? 25.162 -16.607 -11.879 1.00 76.50 392 VAL A CA 1
ATOM 3108 C C . VAL A 1 392 ? 26.061 -17.763 -11.410 1.00 76.50 392 VAL A C 1
ATOM 3110 O O . VAL A 1 392 ? 27.205 -17.520 -11.018 1.00 76.50 392 VAL A O 1
ATOM 3113 N N . PRO A 1 393 ? 25.587 -19.024 -11.464 1.00 74.06 393 PRO A N 1
ATOM 3114 C CA . PRO A 1 393 ? 26.389 -20.203 -11.143 1.00 74.06 393 PRO A CA 1
ATOM 3115 C C . PRO A 1 393 ? 27.752 -20.256 -11.856 1.00 74.06 393 PRO A C 1
ATOM 3117 O O . PRO A 1 393 ? 27.895 -19.856 -13.014 1.00 74.06 393 PRO A O 1
ATOM 3120 N N . ASP A 1 394 ? 28.760 -20.812 -11.178 1.00 72.94 394 ASP A N 1
ATOM 3121 C CA . ASP A 1 394 ? 30.158 -20.806 -11.638 1.00 72.94 394 ASP A CA 1
ATOM 3122 C C . ASP A 1 394 ? 30.372 -21.461 -13.013 1.00 72.94 394 ASP A C 1
ATOM 3124 O O . ASP A 1 394 ? 31.243 -21.035 -13.774 1.00 72.94 394 ASP A O 1
ATOM 3128 N N . ASN A 1 395 ? 29.549 -22.451 -13.367 1.00 72.19 395 ASN A N 1
ATOM 3129 C CA . ASN A 1 395 ? 29.606 -23.151 -14.653 1.00 72.19 395 ASN A CA 1
ATOM 3130 C C . ASN A 1 395 ? 29.205 -22.274 -15.857 1.00 72.19 395 ASN A C 1
ATOM 3132 O O . ASN A 1 395 ? 29.577 -22.592 -16.983 1.00 72.19 395 ASN A O 1
ATOM 3136 N N . LEU A 1 396 ? 28.493 -21.166 -15.634 1.00 73.50 396 LEU A N 1
ATOM 3137 C CA . LEU A 1 396 ? 28.039 -20.240 -16.678 1.00 73.50 396 LEU A CA 1
ATOM 3138 C C . LEU A 1 396 ? 28.942 -19.003 -16.804 1.00 73.50 396 LEU A C 1
ATOM 3140 O O . LEU A 1 396 ? 28.788 -18.213 -17.735 1.00 73.50 396 LEU A O 1
ATOM 3144 N N . ARG A 1 397 ? 29.950 -18.847 -15.929 1.00 75.81 397 ARG A N 1
ATOM 3145 C CA . ARG A 1 397 ? 30.895 -17.716 -15.983 1.00 75.81 397 ARG A CA 1
ATOM 3146 C C . ARG A 1 397 ? 31.667 -17.630 -17.300 1.00 75.81 397 ARG A C 1
ATOM 3148 O O . ARG A 1 397 ? 32.080 -16.536 -17.672 1.00 75.81 397 ARG A O 1
ATOM 3155 N N . GLY A 1 398 ? 31.863 -18.756 -17.990 1.00 78.94 398 GLY A N 1
ATOM 3156 C CA . GLY A 1 398 ? 32.490 -18.796 -19.313 1.00 78.94 398 GLY A CA 1
ATOM 3157 C C . GLY A 1 398 ? 31.686 -18.031 -20.366 1.00 78.94 398 GLY A C 1
ATOM 3158 O O . GLY A 1 398 ? 32.261 -17.207 -21.068 1.00 78.94 398 GLY A O 1
ATOM 3159 N N . LEU A 1 399 ? 30.362 -18.229 -20.400 1.00 78.81 399 LEU A N 1
ATOM 3160 C CA . LEU A 1 399 ? 29.451 -17.532 -21.319 1.00 78.81 399 LEU A CA 1
ATOM 3161 C C . LEU A 1 399 ? 29.376 -16.032 -21.016 1.00 78.81 399 LEU A C 1
ATOM 3163 O O . LEU A 1 399 ? 29.310 -15.208 -21.921 1.00 78.81 399 LEU A O 1
ATOM 3167 N N . LEU A 1 400 ? 29.453 -15.661 -19.736 1.00 81.44 400 LEU A N 1
ATOM 3168 C CA . LEU A 1 400 ? 29.401 -14.257 -19.328 1.00 81.44 400 LEU A CA 1
ATOM 3169 C C . LEU A 1 400 ? 30.612 -13.434 -19.804 1.00 81.44 400 LEU A C 1
ATOM 3171 O O . LEU A 1 400 ? 30.505 -12.216 -19.914 1.00 81.44 400 LEU A O 1
ATOM 3175 N N . ARG A 1 401 ? 31.742 -14.072 -20.152 1.00 83.00 401 ARG A N 1
ATOM 3176 C CA . ARG A 1 401 ? 32.897 -13.374 -20.754 1.00 83.00 401 ARG A CA 1
ATOM 3177 C C . ARG A 1 401 ? 32.600 -12.823 -22.148 1.00 83.00 401 ARG A C 1
ATOM 3179 O O . ARG A 1 401 ? 33.305 -11.927 -22.599 1.00 83.00 401 ARG A O 1
ATOM 3186 N N . GLU A 1 402 ? 31.570 -13.335 -22.816 1.00 85.06 402 GLU A N 1
ATOM 3187 C CA . GLU A 1 402 ? 31.152 -12.879 -24.144 1.00 85.06 402 GLU A CA 1
ATOM 3188 C C . GLU A 1 402 ? 30.147 -11.714 -24.082 1.00 85.06 402 GLU A C 1
ATOM 3190 O O . GLU A 1 402 ? 29.847 -11.115 -25.119 1.00 85.06 402 GLU A O 1
ATOM 3195 N N . LEU A 1 403 ? 29.668 -11.330 -22.885 1.00 85.94 403 LEU A N 1
ATOM 3196 C CA . LEU A 1 403 ? 28.718 -10.221 -22.706 1.00 85.94 403 LEU A CA 1
ATOM 3197 C C . LEU A 1 403 ? 29.167 -8.910 -23.375 1.00 85.94 403 LEU A C 1
ATOM 3199 O O . LEU A 1 403 ? 28.326 -8.282 -24.021 1.00 85.94 403 LEU A O 1
ATOM 3203 N N . PRO A 1 404 ? 30.442 -8.473 -23.294 1.00 87.62 404 PRO A N 1
ATOM 3204 C CA . PRO A 1 404 ? 30.865 -7.221 -23.926 1.00 87.62 404 PRO A CA 1
ATOM 3205 C C . PRO A 1 404 ? 30.830 -7.267 -25.458 1.00 87.62 404 PRO A C 1
ATOM 3207 O O . PRO A 1 404 ? 30.696 -6.218 -26.097 1.00 87.62 404 PRO A O 1
ATOM 3210 N N . SER A 1 405 ? 30.950 -8.467 -26.035 1.00 89.88 405 SER A N 1
ATOM 3211 C CA . SER A 1 405 ? 30.999 -8.722 -27.479 1.00 89.88 405 SER A CA 1
ATOM 3212 C C . SER A 1 405 ? 29.645 -9.043 -28.114 1.00 89.88 405 SER A C 1
ATOM 3214 O O . SER A 1 405 ? 29.573 -9.151 -29.337 1.00 89.88 405 SER A O 1
ATOM 3216 N N . LEU A 1 406 ? 28.573 -9.176 -27.323 1.00 90.31 406 LEU A N 1
ATOM 3217 C CA . LEU A 1 406 ? 27.240 -9.454 -27.857 1.00 90.31 406 LEU A CA 1
ATOM 3218 C C . LEU A 1 406 ? 26.784 -8.346 -28.828 1.00 90.31 406 LEU A C 1
ATOM 3220 O O . LEU A 1 406 ? 26.820 -7.164 -28.467 1.00 90.31 406 LEU A O 1
ATOM 3224 N N . PRO A 1 407 ? 26.318 -8.696 -30.041 1.00 90.56 407 PRO A N 1
ATOM 3225 C CA . PRO A 1 407 ? 25.707 -7.733 -30.947 1.00 90.56 407 PRO A CA 1
ATOM 3226 C C . PRO A 1 407 ? 24.411 -7.146 -30.372 1.00 90.56 407 PRO A C 1
ATOM 3228 O O . PRO A 1 407 ? 23.757 -7.737 -29.509 1.00 90.56 407 PRO A O 1
ATOM 3231 N N . SER A 1 408 ? 23.991 -5.995 -30.896 1.00 89.06 408 SER A N 1
ATOM 3232 C CA . SER A 1 408 ? 22.674 -5.431 -30.582 1.00 89.06 408 SER A CA 1
ATOM 3233 C C . SER A 1 408 ? 21.561 -6.445 -30.871 1.00 89.06 408 SER A C 1
ATOM 3235 O O . SER A 1 408 ? 21.678 -7.261 -31.786 1.00 89.06 408 SER A O 1
ATOM 3237 N N . GLN A 1 409 ? 20.482 -6.391 -30.084 1.00 89.50 409 GLN A N 1
ATOM 3238 C CA . GLN A 1 409 ? 19.324 -7.298 -30.179 1.00 89.50 409 GLN A CA 1
ATOM 3239 C C . GLN A 1 409 ? 19.620 -8.782 -29.893 1.00 89.50 409 GLN A C 1
ATOM 3241 O O . GLN A 1 409 ? 18.733 -9.616 -30.038 1.00 89.50 409 GLN A O 1
ATOM 3246 N N . HIS A 1 410 ? 20.830 -9.117 -29.440 1.00 90.88 410 HIS A N 1
ATOM 3247 C CA . HIS A 1 410 ? 21.154 -10.446 -28.932 1.00 90.88 410 HIS A CA 1
ATOM 3248 C C . HIS A 1 410 ? 21.167 -10.424 -27.403 1.00 90.88 410 HIS A C 1
ATOM 3250 O O . HIS A 1 410 ? 21.482 -9.401 -26.783 1.00 90.88 410 HIS A O 1
ATOM 3256 N N . ALA A 1 411 ? 20.797 -11.550 -26.801 1.00 92.31 411 ALA A N 1
ATOM 3257 C CA . ALA A 1 411 ? 20.786 -11.735 -25.360 1.00 92.31 411 ALA A CA 1
ATOM 3258 C C . ALA A 1 411 ? 21.111 -13.182 -24.996 1.00 92.31 411 ALA A C 1
ATOM 3260 O O . ALA A 1 411 ? 20.848 -14.104 -25.769 1.00 92.31 411 ALA A O 1
ATOM 3261 N N . ILE A 1 412 ? 21.634 -13.366 -23.791 1.00 88.81 412 ILE A N 1
ATOM 3262 C CA . ILE A 1 412 ? 21.779 -14.668 -23.148 1.00 88.81 412 ILE A CA 1
ATOM 3263 C C . ILE A 1 412 ? 20.603 -14.827 -22.182 1.00 88.81 412 ILE A C 1
ATOM 3265 O O . ILE A 1 412 ? 20.412 -13.985 -21.304 1.00 88.81 412 ILE A O 1
ATOM 3269 N N . LEU A 1 413 ? 19.815 -15.890 -22.356 1.00 90.19 413 LEU A N 1
ATOM 3270 C CA . LEU A 1 413 ? 18.731 -16.269 -21.449 1.00 90.19 413 LEU A CA 1
ATOM 3271 C C . LEU A 1 413 ? 19.210 -17.396 -20.530 1.00 90.19 413 LEU A C 1
ATOM 3273 O O . LEU A 1 413 ? 19.702 -18.412 -21.024 1.00 90.19 413 LEU A O 1
ATOM 3277 N N . MET A 1 414 ? 19.055 -17.211 -19.220 1.00 83.00 414 MET A N 1
ATOM 3278 C CA . MET A 1 414 ? 19.419 -18.184 -18.182 1.00 83.00 414 MET A CA 1
ATOM 3279 C C . MET A 1 414 ? 18.267 -18.439 -17.226 1.00 83.00 414 MET A C 1
ATOM 3281 O O . MET A 1 414 ? 17.579 -17.453 -16.861 1.00 83.00 414 MET A O 1
#

pLDDT: mean 83.59, std 9.77, range [41.03, 96.5]